Protein AF-X6N1Z3-F1 (afdb_monomer)

Foldseek 3Di:
DDDDPDDPPVQLVQQQAFDDDWFWWKKKFFDPDDDDDDDDDDDDDDDDDDDDDDDPPCCDVVNVVVVVVVVVLVVLLVQQLQLQLLLQQQCLQPVPPHDDVSSVSSNVSSVVCSVVVSVLQVLLVHWCVVVLQQLLQVLLQVVLCVVPVNRDNMHMDMDISRGPPHLLVRLVVCLVVQTAEMEGEGQFQFAACSHLVSSVLVNVLSCLVVVNLNSYAAFYESHRLVQPLLLVLLLQLVLVQLLVVLVVDDQPPDDAAEEEEEAEDAKDFVVRVVLPTCRVVSSVVSVVSSVCLCPDPPHPSHCCVRRPPRRYDYHYDYAHERDGGDGHIDDDHLLVVLLVVLQVCVVPVHQYAYEYGHRSGQADGSCVSPVQVPVSVVSNVVSVRPHYHYRHHSRVPVSVSVSSNVSVSVCVVVLHRYDPCLLDDRNNDDQLSRSADRNHPHCVPVVRPHRPSVSSD

Structure (mmCIF, N/CA/C/O backbone):
data_AF-X6N1Z3-F1
#
_entry.id   AF-X6N1Z3-F1
#
loop_
_atom_site.group_PDB
_atom_site.id
_atom_site.type_symbol
_atom_site.label_atom_id
_atom_site.label_alt_id
_atom_site.label_comp_id
_atom_site.label_asym_id
_atom_site.label_entity_id
_atom_site.label_seq_id
_atom_site.pdbx_PDB_ins_code
_atom_site.Cartn_x
_atom_site.Cartn_y
_atom_site.Cartn_z
_atom_site.occupancy
_atom_site.B_iso_or_equiv
_atom_site.auth_seq_id
_atom_site.auth_comp_id
_atom_site.auth_asym_id
_atom_site.auth_atom_id
_atom_site.pdbx_PDB_model_num
ATOM 1 N N . MET A 1 1 ? -45.620 -1.943 -30.654 1.00 25.83 1 MET A N 1
ATOM 2 C CA . MET A 1 1 ? -44.832 -2.540 -31.762 1.00 25.83 1 MET A CA 1
ATOM 3 C C . MET A 1 1 ? -43.568 -1.704 -31.918 1.00 25.83 1 MET A C 1
ATOM 5 O O . MET A 1 1 ? -43.710 -0.500 -31.965 1.00 25.83 1 MET A O 1
ATOM 9 N N . ASN A 1 2 ? -42.322 -2.167 -31.942 1.00 22.94 2 ASN A N 1
ATOM 10 C CA . ASN A 1 2 ? -41.710 -3.483 -31.828 1.00 22.94 2 ASN A CA 1
ATOM 11 C C . ASN A 1 2 ? -40.262 -3.273 -31.333 1.00 22.94 2 ASN A C 1
ATOM 13 O O . ASN A 1 2 ? -39.532 -2.447 -31.863 1.00 22.94 2 ASN A O 1
ATOM 17 N N . ILE A 1 3 ? -39.897 -4.004 -30.279 1.00 29.16 3 ILE A N 1
ATOM 18 C CA . ILE A 1 3 ? -38.729 -4.894 -30.176 1.00 29.16 3 ILE A CA 1
ATOM 19 C C . ILE A 1 3 ? -37.473 -4.488 -30.977 1.00 29.16 3 ILE A C 1
ATOM 21 O O . ILE A 1 3 ? -37.363 -4.823 -32.146 1.00 29.16 3 ILE A O 1
ATOM 25 N N . GLN A 1 4 ? -36.464 -3.941 -30.286 1.00 26.59 4 GLN A N 1
ATOM 26 C CA . GLN A 1 4 ? -35.036 -4.238 -30.519 1.00 26.59 4 GLN A CA 1
ATOM 27 C C . GLN A 1 4 ? -34.256 -4.157 -29.186 1.00 26.59 4 GLN A C 1
ATOM 29 O O . GLN A 1 4 ? -33.327 -3.380 -28.984 1.00 26.59 4 GLN A O 1
ATOM 34 N N . LYS A 1 5 ? -34.654 -4.995 -28.221 1.00 33.66 5 LYS A N 1
ATOM 35 C CA . LYS A 1 5 ? -33.788 -5.433 -27.116 1.00 33.66 5 LYS A CA 1
ATOM 36 C C . LYS A 1 5 ? -33.157 -6.741 -27.569 1.00 33.66 5 LYS A C 1
ATOM 38 O O . LYS A 1 5 ? -33.903 -7.692 -27.671 1.00 33.66 5 LYS A O 1
ATOM 43 N N . PHE A 1 6 ? -31.857 -6.773 -27.866 1.00 27.11 6 PHE A N 1
ATOM 44 C CA . PHE A 1 6 ? -30.939 -7.930 -27.744 1.00 27.11 6 PHE A CA 1
ATOM 45 C C . PHE A 1 6 ? -29.608 -7.596 -28.451 1.00 27.11 6 PHE A C 1
ATOM 47 O O . PHE A 1 6 ? -29.257 -8.156 -29.477 1.00 27.11 6 PHE A O 1
ATOM 54 N N . GLY A 1 7 ? -28.850 -6.642 -27.898 1.00 24.52 7 GLY A N 1
ATOM 55 C CA . GLY A 1 7 ? -27.488 -6.322 -28.368 1.00 24.52 7 GLY A CA 1
ATOM 56 C C . GLY A 1 7 ? -26.462 -6.094 -27.250 1.00 24.52 7 GLY A C 1
ATOM 57 O O . GLY A 1 7 ? -25.291 -5.844 -27.516 1.00 24.52 7 GLY A O 1
ATOM 58 N N . HIS A 1 8 ? -26.875 -6.166 -25.980 1.00 31.47 8 HIS A N 1
ATOM 59 C CA . HIS A 1 8 ? -26.051 -5.752 -24.833 1.00 31.47 8 HIS A CA 1
ATOM 60 C C . HIS A 1 8 ? -25.353 -6.893 -24.077 1.00 31.47 8 HIS A C 1
ATOM 62 O O . HIS A 1 8 ? -24.566 -6.623 -23.175 1.00 31.47 8 HIS A O 1
ATOM 68 N N . PHE A 1 9 ? -25.568 -8.161 -24.442 1.00 28.27 9 PHE A N 1
ATOM 69 C CA . PHE A 1 9 ? -24.993 -9.287 -23.690 1.00 28.27 9 PHE A CA 1
ATOM 70 C C . PHE A 1 9 ? -23.569 -9.670 -24.130 1.00 28.27 9 PHE A C 1
ATOM 72 O O . PHE A 1 9 ? -22.747 -10.030 -23.287 1.00 28.27 9 PHE A O 1
ATOM 79 N N . ASN A 1 10 ? -23.233 -9.520 -25.417 1.00 26.92 10 ASN A N 1
ATOM 80 C CA . ASN A 1 10 ? -21.899 -9.869 -25.930 1.00 26.92 10 ASN A CA 1
ATOM 81 C C . ASN A 1 10 ? -20.833 -8.832 -25.557 1.00 26.92 10 ASN A C 1
ATOM 83 O O . ASN A 1 10 ? -19.695 -9.201 -25.276 1.00 26.92 10 ASN A O 1
ATOM 87 N N . LYS A 1 11 ? -21.214 -7.556 -25.405 1.00 32.56 11 LYS A N 1
ATOM 88 C CA . LYS A 1 11 ? -20.295 -6.520 -24.916 1.00 32.56 11 LYS A CA 1
ATOM 89 C C . LYS A 1 11 ? -19.894 -6.724 -23.459 1.00 32.56 11 LYS A C 1
ATOM 91 O O . LYS A 1 11 ? -18.797 -6.321 -23.128 1.00 32.56 11 LYS A O 1
ATOM 96 N N . VAL A 1 12 ? -20.683 -7.408 -22.616 1.00 34.88 12 VAL A N 1
ATOM 97 C CA . VAL A 1 12 ? -20.319 -7.700 -21.210 1.00 34.88 12 VAL A CA 1
ATOM 98 C C . VAL A 1 12 ? -19.206 -8.748 -21.080 1.00 34.88 12 VAL A C 1
ATOM 100 O O . VAL A 1 12 ? -18.453 -8.745 -20.104 1.00 34.88 12 VAL A O 1
ATOM 103 N N . GLN A 1 13 ? -19.052 -9.619 -22.080 1.00 30.86 13 GLN A N 1
ATOM 104 C CA . GLN A 1 13 ? -18.118 -10.746 -22.031 1.00 30.86 13 GLN A CA 1
ATOM 105 C C . GLN A 1 13 ? -16.648 -10.325 -22.197 1.00 30.86 13 GLN A C 1
ATOM 107 O O . GLN A 1 13 ? -15.773 -10.922 -21.569 1.00 30.86 13 GLN A O 1
ATOM 112 N N . ASP A 1 14 ? -16.379 -9.244 -22.937 1.00 32.09 14 ASP A N 1
ATOM 113 C CA . ASP A 1 14 ? -15.028 -8.683 -23.088 1.00 32.09 14 ASP A CA 1
ATOM 114 C C . ASP A 1 14 ? -14.601 -7.764 -21.928 1.00 32.09 14 ASP A C 1
ATOM 116 O O . ASP A 1 14 ? -13.406 -7.540 -21.719 1.00 32.09 14 ASP A O 1
ATOM 120 N N . LEU A 1 15 ? -15.544 -7.294 -21.097 1.00 35.66 15 LEU A N 1
ATOM 121 C CA . LEU A 1 15 ? -15.296 -6.307 -20.025 1.00 35.66 15 LEU A CA 1
ATOM 122 C C . LEU A 1 15 ? -14.484 -6.858 -18.848 1.00 35.66 15 LEU A C 1
ATOM 124 O O . LEU A 1 15 ? -14.088 -6.109 -17.953 1.00 35.66 15 LEU A O 1
ATOM 128 N N . LEU A 1 16 ? -14.268 -8.172 -18.802 1.00 38.44 16 LEU A N 1
ATOM 129 C CA . LEU A 1 16 ? -13.940 -8.875 -17.570 1.00 38.44 16 LEU A CA 1
ATOM 130 C C . LEU A 1 16 ? -12.718 -9.792 -17.703 1.00 38.44 16 LEU A C 1
ATOM 132 O O . LEU A 1 16 ? -12.657 -10.841 -17.072 1.00 38.44 16 LEU A O 1
ATOM 136 N N . LYS A 1 17 ? -11.697 -9.391 -18.468 1.00 34.78 17 LYS A N 1
ATOM 137 C CA . LYS A 1 17 ? -10.500 -10.226 -18.691 1.00 34.78 17 LYS A CA 1
ATOM 138 C C . LYS A 1 17 ? -9.352 -10.067 -17.667 1.00 34.78 17 LYS A C 1
ATOM 140 O O . LYS A 1 17 ? -8.491 -10.934 -17.653 1.00 34.78 17 LYS A O 1
ATOM 145 N N . LYS A 1 18 ? -9.339 -9.059 -16.762 1.00 35.12 18 LYS A N 1
ATOM 146 C CA . LYS A 1 18 ? -8.129 -8.744 -15.931 1.00 35.12 18 LYS A CA 1
ATOM 147 C C . LYS A 1 18 ? -8.272 -8.344 -14.424 1.00 35.12 18 LYS A C 1
ATOM 149 O O . LYS A 1 18 ? -7.627 -7.407 -14.015 1.00 35.12 18 LYS A O 1
ATOM 154 N N . ARG A 1 19 ? -9.151 -8.912 -13.586 1.00 45.28 19 ARG A N 1
ATOM 155 C CA . ARG A 1 19 ? -9.340 -8.489 -12.172 1.00 45.28 19 ARG A CA 1
ATOM 156 C C . ARG A 1 19 ? -8.913 -9.604 -11.217 1.00 45.28 19 ARG A C 1
ATOM 158 O O . ARG A 1 19 ? -9.564 -10.649 -11.218 1.00 45.28 19 ARG A O 1
ATOM 165 N N . THR A 1 20 ? -7.928 -9.313 -10.378 1.00 34.94 20 THR A N 1
ATOM 166 C CA . THR A 1 20 ? -7.538 -10.031 -9.154 1.00 34.94 20 THR A CA 1
ATOM 167 C C . THR A 1 20 ? -7.158 -8.976 -8.128 1.00 34.94 20 THR A C 1
ATOM 169 O O . THR A 1 20 ? -6.334 -8.137 -8.449 1.00 34.94 20 THR A O 1
ATOM 172 N N . TRP A 1 21 ? -7.772 -8.973 -6.941 1.00 39.97 21 TRP A N 1
ATOM 173 C CA . TRP A 1 21 ? -7.578 -7.886 -5.972 1.00 39.97 21 TRP A CA 1
ATOM 174 C C . TRP A 1 21 ? -7.554 -8.404 -4.534 1.00 39.97 21 TRP A C 1
ATOM 176 O O . TRP A 1 21 ? -8.592 -8.800 -4.004 1.00 39.97 21 TRP A O 1
ATOM 186 N N . GLY A 1 22 ? -6.384 -8.445 -3.902 1.00 31.34 22 GLY A N 1
ATOM 187 C CA . GLY A 1 22 ? -6.233 -8.864 -2.508 1.00 31.34 22 GLY A CA 1
ATOM 188 C C . GLY A 1 22 ? -5.962 -7.664 -1.618 1.00 31.34 22 GLY A C 1
ATOM 189 O O . GLY A 1 22 ? -4.903 -7.071 -1.737 1.00 31.34 22 GLY A O 1
ATOM 190 N N . TYR A 1 23 ? -6.892 -7.327 -0.725 1.00 40.97 23 TYR A N 1
ATOM 191 C CA . TYR A 1 23 ? -6.816 -6.107 0.075 1.00 40.97 23 TYR A CA 1
ATOM 192 C C . TYR A 1 23 ? -6.710 -6.412 1.593 1.00 40.97 23 TYR A C 1
ATOM 194 O O . TYR A 1 23 ? -7.699 -6.882 2.171 1.00 40.97 23 TYR A O 1
ATOM 202 N N . PRO A 1 24 ? -5.544 -6.199 2.251 1.00 34.81 24 PRO A N 1
ATOM 203 C CA . PRO A 1 24 ? -5.401 -6.228 3.713 1.00 34.81 24 PRO A CA 1
ATOM 204 C C . PRO A 1 24 ? -6.022 -5.010 4.414 1.00 34.81 24 PRO A C 1
ATOM 206 O O . PRO A 1 24 ? -5.949 -3.892 3.913 1.00 34.81 24 PRO A O 1
ATOM 209 N N . CYS A 1 25 ? -6.549 -5.222 5.619 1.00 31.55 25 CYS A N 1
ATOM 210 C CA . CYS A 1 25 ? -6.652 -4.225 6.685 1.00 31.55 25 CYS A CA 1
ATOM 211 C C . CYS A 1 25 ? -6.046 -4.866 7.946 1.00 31.55 25 CYS A C 1
ATOM 213 O O . CYS A 1 25 ? -6.187 -6.075 8.134 1.00 31.55 25 CYS A O 1
ATOM 215 N N . ALA A 1 26 ? -5.354 -4.107 8.793 1.00 32.47 26 ALA A N 1
ATOM 216 C CA . ALA A 1 26 ? -4.870 -4.602 10.081 1.00 32.47 26 ALA A CA 1
ATOM 217 C C . ALA A 1 26 ? -5.593 -3.860 11.210 1.00 32.47 26 ALA A C 1
ATOM 219 O O . ALA A 1 26 ? -5.953 -2.694 11.076 1.00 32.47 26 ALA A O 1
ATOM 220 N N . CYS A 1 27 ? -5.835 -4.535 12.323 1.00 37.34 27 CYS A N 1
ATOM 221 C CA . CYS A 1 27 ? -6.278 -3.917 13.564 1.00 37.34 27 CYS A CA 1
ATOM 222 C C . CYS A 1 27 ? -5.168 -4.100 14.599 1.00 37.34 27 CYS A C 1
ATOM 224 O O . CYS A 1 27 ? -4.624 -5.194 14.743 1.00 37.34 27 CYS A O 1
ATOM 226 N N . VAL A 1 28 ? -4.824 -3.028 15.305 1.00 44.97 28 VAL A N 1
ATOM 227 C CA . VAL A 1 28 ? -3.879 -3.050 16.428 1.00 44.97 28 VAL A CA 1
ATOM 228 C C . VAL A 1 28 ? -4.676 -2.723 17.672 1.00 44.97 28 VAL A C 1
ATOM 230 O O . VAL A 1 28 ? -5.421 -1.754 17.664 1.00 44.97 28 VAL A O 1
ATOM 233 N N . SER A 1 29 ? -4.580 -3.520 18.725 1.00 48.62 29 SER A N 1
ATOM 234 C CA . SER A 1 29 ? -5.323 -3.263 19.960 1.00 48.62 29 SER A CA 1
ATOM 235 C C . SER A 1 29 ? -4.402 -3.079 21.151 1.00 48.62 29 SER A C 1
ATOM 237 O O . SER A 1 29 ? -3.361 -3.736 21.222 1.00 48.62 29 SER A O 1
ATOM 239 N N . THR A 1 30 ? -4.860 -2.285 22.110 1.00 36.97 30 THR A N 1
ATOM 240 C CA . THR A 1 30 ? -4.258 -2.096 23.432 1.00 36.97 30 THR A CA 1
ATOM 241 C C . THR A 1 30 ? -5.235 -2.612 24.497 1.00 36.97 30 THR A C 1
ATOM 243 O O . THR A 1 30 ? -6.459 -2.558 24.326 1.00 36.97 30 THR A O 1
ATOM 246 N N . ARG A 1 31 ? -4.720 -3.163 25.603 1.00 41.44 31 ARG A N 1
ATOM 247 C CA . ARG A 1 31 ? -5.535 -3.483 26.791 1.00 41.44 31 ARG A CA 1
ATOM 248 C C . ARG A 1 31 ? -5.382 -2.351 27.805 1.00 41.44 31 ARG A C 1
ATOM 250 O O . ARG A 1 31 ? -4.261 -2.041 28.185 1.00 41.44 31 ARG A O 1
ATOM 257 N N . THR A 1 32 ? -6.483 -1.767 28.280 1.00 31.55 32 THR A N 1
ATOM 258 C CA . THR A 1 32 ? -6.458 -0.713 29.312 1.00 31.55 32 THR A CA 1
ATOM 259 C C . THR A 1 32 ? -7.237 -1.097 30.568 1.00 31.55 32 THR A C 1
ATOM 261 O O . THR A 1 32 ? -8.175 -0.412 30.943 1.00 31.55 32 THR A O 1
ATOM 264 N N . ALA A 1 33 ? -6.801 -2.133 31.287 1.00 27.48 33 ALA A N 1
ATOM 265 C CA . ALA A 1 33 ? -7.133 -2.275 32.706 1.00 27.48 33 ALA A CA 1
ATOM 266 C C . ALA A 1 33 ? -6.064 -3.097 33.437 1.00 27.48 33 ALA A C 1
ATOM 268 O O . ALA A 1 33 ? -5.575 -4.112 32.937 1.00 27.48 33 ALA A O 1
ATOM 269 N N . ALA A 1 34 ? -5.690 -2.619 34.622 1.00 28.30 34 ALA A N 1
ATOM 270 C CA . ALA A 1 34 ? -4.614 -3.131 35.457 1.00 28.30 34 ALA A CA 1
ATOM 271 C C . ALA A 1 34 ? -4.699 -4.644 35.742 1.00 28.30 34 ALA A C 1
ATOM 273 O O . ALA A 1 34 ? -5.732 -5.166 36.148 1.00 28.30 34 ALA A O 1
ATOM 274 N N . SER A 1 35 ? -3.544 -5.301 35.603 1.00 27.50 35 SER A N 1
ATOM 275 C CA . SER A 1 35 ? -3.136 -6.576 36.208 1.00 27.50 35 SER A CA 1
ATOM 276 C C . SER A 1 35 ? -4.147 -7.737 36.236 1.00 27.50 35 SER A C 1
ATOM 278 O O . SER A 1 35 ? -5.054 -7.786 37.063 1.00 27.50 35 SER A O 1
ATOM 280 N N . LYS A 1 36 ? -3.824 -8.805 35.499 1.00 25.97 36 LYS A N 1
ATOM 281 C CA . LYS A 1 36 ? -3.677 -10.153 36.080 1.00 25.97 36 LYS A CA 1
ATOM 282 C C . LYS A 1 36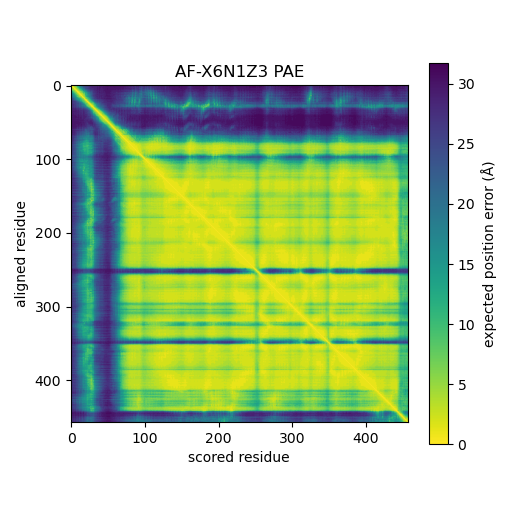 ? -2.858 -11.026 35.134 1.00 25.97 36 LYS A C 1
ATOM 284 O O . LYS A 1 36 ? -3.268 -11.326 34.017 1.00 25.97 36 LYS A O 1
ATOM 289 N N . ALA A 1 37 ? -1.671 -11.398 35.604 1.00 25.86 37 ALA A N 1
ATOM 290 C CA . ALA A 1 37 ? -0.768 -12.327 34.947 1.00 25.86 37 ALA A CA 1
ATOM 291 C C . ALA A 1 37 ? -1.479 -13.663 34.688 1.00 25.86 37 ALA A C 1
ATOM 293 O O . ALA A 1 37 ? -1.924 -14.321 35.631 1.00 25.86 37 ALA A O 1
ATOM 294 N N . PHE A 1 38 ? -1.564 -14.081 33.425 1.00 25.75 38 PHE A N 1
ATOM 295 C CA . PHE A 1 38 ? -2.007 -15.429 33.090 1.00 25.75 38 PHE A CA 1
ATOM 296 C C . PHE A 1 38 ? -0.789 -16.352 33.060 1.00 25.75 38 PHE A C 1
ATOM 298 O O . PHE A 1 38 ? 0.050 -16.286 32.163 1.00 25.75 38 PHE A O 1
ATOM 305 N N . LYS A 1 39 ? -0.681 -17.203 34.085 1.00 24.33 39 LYS A N 1
ATOM 306 C CA . LYS A 1 39 ? 0.246 -18.334 34.112 1.00 24.33 39 LYS A CA 1
ATOM 307 C C . LYS A 1 39 ? -0.227 -19.365 33.085 1.00 24.33 39 LYS A C 1
ATOM 309 O O . LYS A 1 39 ? -1.320 -19.904 33.216 1.00 24.33 39 LYS A O 1
ATOM 314 N N . SER A 1 40 ? 0.606 -19.644 32.089 1.00 23.05 40 SER A N 1
ATOM 315 C CA . SER A 1 40 ? 0.496 -20.831 31.238 1.00 23.05 40 SER A CA 1
ATOM 316 C C . SER A 1 40 ? 0.951 -22.065 32.026 1.00 23.05 40 SER A C 1
ATOM 318 O O . SER A 1 40 ? 2.068 -22.046 32.550 1.00 23.05 40 SER A O 1
ATOM 320 N N . PRO A 1 41 ? 0.163 -23.152 32.103 1.00 27.52 41 PRO A N 1
ATOM 321 C CA . PRO A 1 41 ? 0.697 -24.465 32.399 1.00 27.52 41 PRO A CA 1
ATOM 322 C C . PRO A 1 41 ? 0.836 -25.277 31.105 1.00 27.52 41 PRO A C 1
ATOM 324 O O . PRO A 1 41 ? -0.139 -25.619 30.436 1.00 27.52 41 PRO A O 1
ATOM 327 N N . PHE A 1 42 ? 2.083 -25.629 30.797 1.00 23.91 42 PHE A N 1
ATOM 328 C CA . PHE A 1 42 ? 2.445 -26.818 30.027 1.00 23.91 42 PHE A CA 1
ATOM 329 C C . PHE A 1 42 ? 1.680 -28.057 30.534 1.00 23.91 42 PHE A C 1
ATOM 331 O O . PHE A 1 42 ? 1.508 -28.201 31.739 1.00 23.91 42 PHE A O 1
ATOM 338 N N . PHE A 1 43 ? 1.287 -28.975 29.641 1.00 23.95 43 PHE A N 1
ATOM 339 C CA . PHE A 1 43 ? 1.761 -30.375 29.612 1.00 23.95 43 PHE A CA 1
ATOM 340 C C . PHE A 1 43 ? 1.004 -31.199 28.551 1.00 23.95 43 PHE A C 1
ATOM 342 O O . PHE A 1 43 ? -0.191 -31.466 28.658 1.00 23.95 43 PHE A O 1
ATOM 349 N N . LEU A 1 44 ? 1.743 -31.664 27.540 1.00 22.95 44 LEU A N 1
ATOM 350 C CA . LEU A 1 44 ? 1.343 -32.742 26.635 1.00 22.95 44 LEU A CA 1
ATOM 351 C C . LEU A 1 44 ? 1.438 -34.078 27.383 1.00 22.95 44 LEU A C 1
ATOM 353 O O . LEU A 1 44 ? 2.519 -34.452 27.839 1.00 22.95 44 LEU A O 1
ATOM 357 N N . LYS A 1 45 ? 0.328 -34.819 27.481 1.00 22.67 45 LYS A N 1
ATOM 358 C CA . LYS A 1 45 ? 0.317 -36.195 27.999 1.00 22.67 45 LYS A CA 1
ATOM 359 C C . LYS A 1 45 ? 0.208 -37.194 26.843 1.00 22.67 45 LYS A C 1
ATOM 361 O O . LYS A 1 45 ? -0.754 -37.194 26.081 1.00 22.67 45 LYS A O 1
ATOM 366 N N . LYS A 1 46 ? 1.237 -38.034 26.739 1.00 25.27 46 LYS A N 1
ATOM 367 C CA . LYS A 1 46 ? 1.380 -39.215 25.875 1.00 25.27 46 LYS A CA 1
ATOM 368 C C . LYS A 1 46 ? 0.322 -40.260 26.270 1.00 25.27 46 LYS A C 1
ATOM 370 O O . LYS A 1 46 ? 0.136 -40.486 27.464 1.00 25.27 46 LYS A O 1
ATOM 375 N N . LYS A 1 47 ? -0.342 -40.916 25.309 1.00 26.25 47 LYS A N 1
ATOM 376 C CA . LYS A 1 47 ? -1.162 -42.111 25.578 1.00 26.25 47 LYS A CA 1
ATOM 377 C C . LYS A 1 47 ? -0.753 -43.249 24.645 1.00 26.25 47 LYS A C 1
ATOM 379 O O . LYS A 1 47 ? -0.629 -43.062 23.437 1.00 26.25 47 LYS A O 1
ATOM 384 N N . GLU A 1 48 ? -0.454 -44.380 25.270 1.00 25.59 48 GLU A N 1
ATOM 385 C CA . GLU A 1 48 ? 0.028 -45.623 24.680 1.00 25.59 48 GLU A CA 1
ATOM 386 C C . GLU A 1 48 ? -1.069 -46.406 23.950 1.00 25.59 48 GLU A C 1
ATOM 388 O O . GLU A 1 48 ? -2.264 -46.144 24.085 1.00 25.59 48 GLU A O 1
ATOM 393 N N . ARG A 1 49 ? -0.588 -47.360 23.148 1.00 29.45 49 ARG A N 1
ATOM 394 C CA . ARG A 1 49 ? -1.306 -48.251 22.236 1.00 29.45 49 ARG A CA 1
ATOM 395 C C . ARG A 1 49 ? -2.179 -49.268 22.982 1.00 29.45 49 ARG A C 1
ATOM 397 O O . ARG A 1 49 ? -1.740 -49.853 23.963 1.00 29.45 49 ARG A O 1
ATOM 404 N N . GLY A 1 50 ? -3.339 -49.568 22.406 1.00 24.50 50 GLY A N 1
ATOM 405 C CA . GLY A 1 50 ? -4.108 -50.793 22.631 1.00 24.50 50 GLY A CA 1
ATOM 406 C C . GLY A 1 50 ? -4.627 -51.279 21.279 1.00 24.50 50 GLY A C 1
ATOM 407 O O . GLY A 1 50 ? -5.129 -50.470 20.502 1.00 24.50 50 GLY A O 1
ATOM 408 N N . GLY A 1 51 ? -4.389 -52.553 20.963 1.00 23.34 51 GLY A N 1
ATOM 409 C CA . GLY A 1 51 ? -4.666 -53.157 19.661 1.00 23.34 51 GLY A CA 1
ATOM 410 C C . GLY A 1 51 ? -6.124 -53.569 19.444 1.00 23.34 51 GLY A C 1
ATOM 411 O O . GLY A 1 51 ? -6.897 -53.718 20.384 1.00 23.34 51 GLY A O 1
ATOM 412 N N . GLY A 1 52 ? -6.447 -53.789 18.174 1.00 22.06 52 GLY A N 1
ATOM 413 C CA . GLY A 1 52 ? -7.694 -54.354 17.661 1.00 22.06 52 GLY A CA 1
ATOM 414 C C . GLY A 1 52 ? -7.656 -54.210 16.143 1.00 22.06 52 GLY A C 1
ATOM 415 O O . GLY A 1 52 ? -7.421 -53.107 15.663 1.00 22.06 52 GLY A O 1
ATOM 416 N N . GLY A 1 53 ? -7.701 -55.327 15.418 1.00 26.91 53 GLY A N 1
ATOM 417 C CA . GLY A 1 53 ? -7.381 -55.396 13.992 1.00 26.91 53 GLY A CA 1
ATOM 418 C C . GLY A 1 53 ? -8.318 -54.587 13.104 1.00 26.91 53 GLY A C 1
ATOM 419 O O . GLY A 1 53 ? -9.516 -54.576 13.338 1.00 26.91 53 GLY A O 1
ATOM 420 N N . ASP A 1 54 ? -7.744 -53.989 12.062 1.00 23.47 54 ASP A N 1
ATOM 421 C CA . ASP A 1 54 ? -8.467 -53.452 10.916 1.00 23.47 54 ASP A CA 1
ATOM 422 C C . ASP A 1 54 ? -7.666 -53.771 9.651 1.00 23.47 54 ASP A C 1
ATOM 424 O O . ASP A 1 54 ? -6.438 -53.632 9.612 1.00 23.47 54 ASP A O 1
ATOM 428 N N . ASP A 1 55 ? -8.384 -54.228 8.631 1.00 22.45 55 ASP A N 1
ATOM 429 C CA . ASP A 1 55 ? -7.899 -54.553 7.298 1.00 22.45 55 ASP A CA 1
ATOM 430 C C . ASP A 1 55 ? -6.925 -53.492 6.766 1.00 22.45 55 ASP A C 1
ATOM 432 O O . ASP A 1 55 ? -7.270 -52.323 6.561 1.00 22.45 55 ASP A O 1
ATOM 436 N N . TYR A 1 56 ? -5.685 -53.900 6.487 1.00 21.69 56 TYR A N 1
ATOM 437 C CA . TYR A 1 56 ? -4.726 -53.041 5.804 1.00 21.69 56 TYR A CA 1
ATOM 438 C C . TYR A 1 56 ? -5.124 -52.907 4.333 1.00 21.69 56 TYR A C 1
ATOM 440 O O . TYR A 1 56 ? -4.587 -53.574 3.450 1.00 21.69 56 TYR A O 1
ATOM 448 N N . VAL A 1 57 ? -6.025 -51.969 4.043 1.00 25.23 57 VAL A N 1
ATOM 449 C CA . VAL A 1 57 ? -6.083 -51.360 2.717 1.00 25.23 57 VAL A CA 1
ATOM 450 C C . VAL A 1 57 ? -4.749 -50.642 2.528 1.00 25.23 57 VAL A C 1
ATOM 452 O O . VAL A 1 57 ? -4.515 -49.565 3.085 1.00 25.23 57 VAL A O 1
ATOM 455 N N . ILE A 1 58 ? -3.844 -51.244 1.750 1.00 26.03 58 ILE A N 1
ATOM 456 C CA . ILE A 1 58 ? -2.649 -50.572 1.234 1.00 26.03 58 ILE A CA 1
ATOM 457 C C . ILE A 1 58 ? -3.141 -49.510 0.243 1.00 26.03 58 ILE A C 1
ATOM 459 O O . ILE A 1 58 ? -3.089 -49.665 -0.975 1.00 26.03 58 ILE A O 1
ATOM 463 N N . GLU A 1 59 ? -3.665 -48.403 0.766 1.00 31.05 59 GLU A N 1
ATOM 464 C CA . GLU A 1 59 ? -3.913 -47.197 -0.006 1.00 31.05 59 GLU A CA 1
ATOM 465 C C . GLU A 1 59 ? -2.515 -46.676 -0.360 1.00 31.05 59 GLU A C 1
ATOM 467 O O . GLU A 1 59 ? -1.850 -46.022 0.449 1.00 31.05 59 GLU A O 1
ATOM 472 N N . THR A 1 60 ? -2.018 -47.083 -1.536 1.00 28.97 60 THR A N 1
ATOM 473 C CA . THR A 1 60 ? -0.653 -46.804 -2.001 1.00 28.97 60 THR A CA 1
ATOM 474 C C . THR A 1 60 ? -0.295 -45.342 -1.720 1.00 28.97 60 THR A C 1
ATOM 476 O O . THR A 1 60 ? -1.130 -44.445 -1.890 1.00 28.97 60 THR A O 1
ATOM 479 N N . GLN A 1 61 ? 0.935 -45.056 -1.277 1.00 33.31 61 GLN A N 1
ATOM 480 C CA . GLN A 1 61 ? 1.362 -43.673 -1.003 1.00 33.31 61 GLN A CA 1
ATOM 481 C C . GLN A 1 61 ? 1.107 -42.744 -2.203 1.00 33.31 61 GLN A C 1
ATOM 483 O O . GLN A 1 61 ? 0.899 -41.547 -2.029 1.00 33.31 61 GLN A O 1
ATOM 488 N N . THR A 1 62 ? 1.052 -43.300 -3.414 1.00 35.31 62 THR A N 1
ATOM 489 C CA . THR A 1 62 ? 0.660 -42.636 -4.657 1.00 35.31 62 THR A CA 1
ATOM 490 C C . THR A 1 62 ? -0.816 -42.221 -4.671 1.00 35.31 62 THR A C 1
ATOM 492 O O . THR A 1 62 ? -1.108 -41.081 -5.026 1.00 35.31 62 THR A O 1
ATOM 495 N N . THR A 1 63 ? -1.754 -43.079 -4.250 1.00 33.72 63 THR A N 1
ATOM 496 C CA . THR A 1 63 ? -3.176 -42.724 -4.068 1.00 33.72 63 THR A CA 1
ATOM 497 C C . THR A 1 63 ? -3.388 -41.744 -2.919 1.00 33.72 63 THR A C 1
ATOM 499 O O . THR A 1 63 ? -4.084 -40.759 -3.134 1.00 33.72 63 THR A O 1
ATOM 502 N N . LYS A 1 64 ? -2.720 -41.898 -1.763 1.00 37.09 64 LYS A N 1
ATOM 503 C CA . LYS A 1 64 ? -2.783 -40.908 -0.663 1.00 37.09 64 LYS A CA 1
ATOM 504 C C . LYS A 1 64 ? -2.199 -39.549 -1.062 1.00 37.09 64 LYS A C 1
ATOM 506 O O . LYS A 1 64 ? -2.816 -38.521 -0.810 1.00 37.09 64 LYS A O 1
ATOM 511 N N . LYS A 1 65 ? -1.060 -39.514 -1.768 1.00 42.66 65 LYS A N 1
ATOM 512 C CA . LYS A 1 65 ? -0.492 -38.271 -2.328 1.00 42.66 65 LYS A CA 1
ATOM 513 C C . LYS A 1 65 ? -1.405 -37.651 -3.389 1.00 42.66 65 LYS A C 1
ATOM 515 O O . LYS A 1 65 ? -1.552 -36.433 -3.401 1.00 42.66 65 LYS A O 1
ATOM 520 N N . LYS A 1 66 ? -2.042 -38.449 -4.257 1.00 44.56 66 LYS A N 1
ATOM 521 C CA . LYS A 1 66 ? -3.014 -37.960 -5.256 1.00 44.56 66 LYS A CA 1
ATOM 522 C C . LYS A 1 66 ? -4.301 -37.440 -4.606 1.00 44.56 66 LYS A C 1
ATOM 524 O O . LYS A 1 66 ? -4.790 -36.401 -5.035 1.00 44.56 66 LYS A O 1
ATOM 529 N N . LYS A 1 67 ? -4.805 -38.106 -3.563 1.00 44.34 67 LYS A N 1
ATOM 530 C CA . LYS A 1 67 ? -5.982 -37.706 -2.776 1.00 44.34 67 LYS A CA 1
ATOM 531 C C . LYS A 1 67 ? -5.703 -36.413 -2.004 1.00 44.34 67 LYS A C 1
ATOM 533 O O . LYS A 1 67 ? -6.393 -35.433 -2.244 1.00 44.34 67 LYS A O 1
ATOM 538 N N . ASN A 1 68 ? -4.574 -36.332 -1.292 1.00 57.72 68 ASN A N 1
ATOM 539 C CA . ASN A 1 68 ? -4.098 -35.099 -0.649 1.00 57.72 68 ASN A CA 1
ATOM 540 C C . ASN A 1 68 ? -3.869 -33.957 -1.651 1.00 57.72 68 ASN A C 1
ATOM 542 O O . ASN A 1 68 ? -4.153 -32.801 -1.351 1.00 57.72 68 ASN A O 1
ATOM 546 N N . LYS A 1 69 ? -3.352 -34.248 -2.854 1.00 59.25 69 LYS A N 1
ATOM 547 C CA . LYS A 1 69 ? -3.160 -33.236 -3.905 1.00 59.25 69 LYS A CA 1
ATOM 548 C C . LYS A 1 69 ? -4.500 -32.740 -4.452 1.00 59.25 69 LYS A C 1
ATOM 550 O O . LYS A 1 69 ? -4.658 -31.535 -4.611 1.00 59.25 69 LYS A O 1
ATOM 555 N N . LYS A 1 70 ? -5.457 -33.641 -4.695 1.00 57.50 70 LYS A N 1
ATOM 556 C CA . LYS A 1 70 ? -6.805 -33.310 -5.177 1.00 57.50 70 LYS A CA 1
ATOM 557 C C . LYS A 1 70 ? -7.597 -32.525 -4.130 1.00 57.50 70 LYS A C 1
ATOM 559 O O . LYS A 1 70 ? -8.164 -31.497 -4.469 1.00 57.50 70 LYS A O 1
ATOM 564 N N . GLU A 1 71 ? -7.545 -32.927 -2.864 1.00 58.91 71 GLU A N 1
ATOM 565 C CA . GLU A 1 71 ? -8.177 -32.222 -1.739 1.00 58.91 71 GLU A CA 1
ATOM 566 C C . GLU A 1 71 ? -7.557 -30.836 -1.510 1.00 58.91 71 GLU A C 1
ATOM 568 O O . GLU A 1 71 ? -8.271 -29.844 -1.364 1.00 58.91 71 GLU A O 1
ATOM 573 N N . LYS A 1 72 ? -6.222 -30.724 -1.556 1.00 63.16 72 LYS A N 1
ATOM 574 C CA . LYS A 1 72 ? -5.522 -29.433 -1.457 1.00 63.16 72 LYS A CA 1
ATOM 575 C C . LYS A 1 72 ? -5.856 -28.513 -2.634 1.00 63.16 72 LYS A C 1
ATOM 577 O O . LYS A 1 72 ? -6.014 -27.304 -2.445 1.00 63.16 72 LYS A O 1
ATOM 582 N N . GLN A 1 73 ? -5.980 -29.070 -3.837 1.00 63.41 73 GLN A N 1
ATOM 583 C CA . GLN A 1 73 ? -6.385 -28.334 -5.032 1.00 63.41 73 GLN A CA 1
ATOM 584 C C . GLN A 1 73 ? -7.843 -27.868 -4.924 1.00 63.41 73 GLN A C 1
ATOM 586 O O . GLN A 1 73 ? -8.118 -26.689 -5.121 1.00 63.41 73 GLN A O 1
ATOM 591 N N . GLU A 1 74 ? -8.761 -28.734 -4.504 1.00 62.91 74 GLU A N 1
ATOM 592 C CA . GLU A 1 74 ? -10.174 -28.404 -4.292 1.00 62.91 74 GLU A CA 1
ATOM 593 C C . GLU A 1 74 ? -10.368 -27.333 -3.204 1.00 62.91 74 GLU A C 1
ATOM 595 O O . GLU A 1 74 ? -11.128 -26.377 -3.386 1.00 62.91 74 GLU A O 1
ATOM 600 N N . TYR A 1 75 ? -9.609 -27.415 -2.108 1.00 65.50 75 TYR A N 1
ATOM 601 C CA . TYR A 1 75 ? -9.570 -26.384 -1.069 1.00 65.50 75 TYR A CA 1
ATOM 602 C C . TYR A 1 75 ? -9.086 -25.029 -1.610 1.00 65.50 75 TYR A C 1
ATOM 604 O O . TYR A 1 75 ? -9.671 -23.982 -1.315 1.00 65.50 75 TYR A O 1
ATOM 612 N N . THR A 1 76 ? -8.045 -25.046 -2.445 1.00 71.75 76 THR A N 1
ATOM 613 C CA . THR A 1 76 ? -7.479 -23.842 -3.072 1.00 71.75 76 THR A CA 1
ATOM 614 C C . THR A 1 76 ? -8.478 -23.202 -4.041 1.00 71.75 76 THR A C 1
ATOM 616 O O . THR A 1 76 ? -8.721 -21.995 -3.960 1.00 71.75 76 THR A O 1
ATOM 619 N N . ILE A 1 77 ? -9.153 -24.013 -4.864 1.00 74.12 77 ILE A N 1
ATOM 620 C CA . ILE A 1 77 ? -10.219 -23.575 -5.777 1.00 74.12 77 ILE A CA 1
ATOM 621 C C . ILE A 1 77 ? -11.367 -22.926 -4.999 1.00 74.12 77 ILE A C 1
ATOM 623 O O . ILE A 1 77 ? -11.820 -21.817 -5.305 1.00 74.12 77 ILE A O 1
ATOM 627 N N . LYS A 1 78 ? -11.821 -23.579 -3.922 1.00 81.25 78 LYS A N 1
ATOM 628 C CA . LYS A 1 78 ? -12.882 -23.057 -3.050 1.00 81.25 78 LYS A CA 1
ATOM 629 C C . LYS A 1 78 ? -12.491 -21.714 -2.429 1.00 81.25 78 LYS A C 1
ATOM 631 O O . LYS A 1 78 ? -13.332 -20.814 -2.350 1.00 81.25 78 LYS A O 1
ATOM 636 N N . ARG A 1 79 ? -11.225 -21.548 -2.028 1.00 80.94 79 ARG A N 1
ATOM 637 C CA . ARG A 1 79 ? -10.696 -20.299 -1.460 1.00 80.94 79 ARG A CA 1
ATOM 638 C C . ARG A 1 79 ? -10.686 -19.165 -2.485 1.00 80.94 79 ARG A C 1
ATOM 640 O O . ARG A 1 79 ? -11.227 -18.101 -2.184 1.00 80.94 79 ARG A O 1
ATOM 647 N N . HIS A 1 80 ? -10.140 -19.383 -3.683 1.00 83.75 80 HIS A N 1
ATOM 648 C CA . HIS A 1 80 ? -10.116 -18.364 -4.739 1.00 83.75 80 HIS A CA 1
ATOM 649 C C . HIS A 1 80 ? -11.523 -17.998 -5.211 1.00 83.75 80 HIS A C 1
ATOM 651 O O . HIS A 1 80 ? -11.836 -16.817 -5.354 1.00 83.75 80 HIS A O 1
ATOM 657 N N . LYS A 1 81 ? -12.417 -18.982 -5.354 1.00 86.19 81 LYS A N 1
ATOM 658 C CA . LYS A 1 81 ? -13.826 -18.730 -5.672 1.00 86.19 81 LYS A CA 1
ATOM 659 C C . LYS A 1 81 ? -14.491 -17.855 -4.612 1.00 86.19 81 LYS A C 1
ATOM 661 O O . LYS A 1 81 ? -15.105 -16.852 -4.959 1.00 86.19 81 LYS A O 1
ATOM 666 N N . ARG A 1 82 ? -14.335 -18.192 -3.325 1.00 87.12 82 ARG A N 1
ATOM 667 C CA . ARG A 1 82 ? -14.911 -17.425 -2.205 1.00 87.12 82 ARG A CA 1
ATOM 668 C C . ARG A 1 82 ? -14.379 -15.990 -2.172 1.00 87.12 82 ARG A C 1
ATOM 670 O O . ARG A 1 82 ? -15.155 -15.059 -1.966 1.00 87.12 82 ARG A O 1
ATOM 677 N N . PHE A 1 83 ? -13.083 -15.826 -2.407 1.00 86.88 83 PHE A N 1
ATOM 678 C CA . PHE A 1 83 ? -12.427 -14.529 -2.517 1.00 86.88 83 PHE A CA 1
ATOM 679 C C . PHE A 1 83 ? -13.002 -13.680 -3.659 1.00 86.88 83 PHE A C 1
ATOM 681 O O . PHE A 1 83 ? -13.488 -12.577 -3.413 1.00 86.88 83 PHE A O 1
ATOM 688 N N . LEU A 1 84 ? -13.041 -14.216 -4.885 1.00 86.62 84 LEU A N 1
ATOM 689 C CA . LEU A 1 84 ? -13.581 -13.500 -6.042 1.00 86.62 84 LEU A CA 1
ATOM 690 C C . LEU A 1 84 ? -15.066 -13.177 -5.849 1.00 86.62 84 LEU A C 1
ATOM 692 O O . LEU A 1 84 ? -15.486 -12.060 -6.130 1.00 86.62 84 LEU A O 1
ATOM 696 N N . THR A 1 85 ? -15.867 -14.109 -5.329 1.00 88.50 85 THR A N 1
ATOM 697 C CA . THR A 1 85 ? -17.286 -13.853 -5.058 1.00 88.50 85 THR A CA 1
ATOM 698 C C . THR A 1 85 ? -17.472 -12.684 -4.095 1.00 88.50 85 THR A C 1
ATOM 700 O O . THR A 1 85 ? -18.286 -11.814 -4.389 1.00 88.50 85 THR A O 1
ATOM 703 N N . ARG A 1 86 ? -16.731 -12.607 -2.981 1.00 89.12 86 ARG A N 1
ATOM 704 C CA . ARG A 1 86 ? -16.841 -11.457 -2.065 1.00 89.12 86 ARG A CA 1
ATOM 705 C C . ARG A 1 86 ? -16.412 -10.152 -2.727 1.00 89.12 86 ARG A C 1
ATOM 707 O O . ARG A 1 86 ? -17.119 -9.160 -2.620 1.00 89.12 86 ARG A O 1
ATOM 714 N N . LEU A 1 87 ? -15.296 -10.188 -3.444 1.00 86.62 87 LEU A N 1
ATOM 715 C CA . LEU A 1 87 ? -14.727 -9.038 -4.131 1.00 86.62 87 LEU A CA 1
ATOM 716 C C . LEU A 1 87 ? -15.671 -8.446 -5.184 1.00 86.62 87 LEU A C 1
ATOM 718 O O . LEU A 1 87 ? -15.907 -7.244 -5.221 1.00 86.62 87 LEU A O 1
ATOM 722 N N . PHE A 1 88 ? -16.244 -9.293 -6.039 1.00 85.00 88 PHE A N 1
ATOM 723 C CA . PHE A 1 88 ? -17.131 -8.845 -7.111 1.00 85.00 88 PHE A CA 1
ATOM 724 C C . PHE A 1 88 ? -18.512 -8.398 -6.617 1.00 85.00 88 PHE A C 1
ATOM 726 O O . PHE A 1 88 ? -19.197 -7.638 -7.302 1.00 85.00 88 PHE A O 1
ATOM 733 N N . ASN A 1 89 ? -18.922 -8.861 -5.437 1.00 85.25 89 ASN A N 1
ATOM 734 C CA . ASN A 1 89 ? -20.173 -8.455 -4.806 1.00 85.25 89 ASN A CA 1
ATOM 735 C C . ASN A 1 89 ? -20.019 -7.239 -3.880 1.00 85.25 89 ASN A C 1
ATOM 737 O O . ASN A 1 89 ? -21.009 -6.851 -3.268 1.00 85.25 89 ASN A O 1
ATOM 741 N N . ASP A 1 90 ? -18.832 -6.633 -3.774 1.00 86.00 90 ASP A N 1
ATOM 742 C CA . ASP A 1 90 ? -18.666 -5.404 -3.001 1.00 86.00 90 ASP A CA 1
ATOM 743 C C . ASP A 1 90 ? -19.207 -4.186 -3.776 1.00 86.00 90 ASP A C 1
ATOM 745 O O . ASP A 1 90 ? -18.634 -3.826 -4.812 1.00 86.00 90 ASP A O 1
ATOM 749 N N . PRO A 1 91 ? -20.282 -3.525 -3.298 1.00 81.81 91 PRO A N 1
ATOM 750 C CA . PRO A 1 91 ? -20.823 -2.329 -3.940 1.00 81.81 91 PRO A CA 1
ATOM 751 C C . PRO A 1 91 ? -19.877 -1.116 -3.883 1.00 81.81 91 PRO A C 1
ATOM 753 O O . PRO A 1 91 ? -20.015 -0.208 -4.701 1.00 81.81 91 PRO A O 1
ATOM 756 N N . GLU A 1 92 ? -18.917 -1.089 -2.955 1.00 83.75 92 GLU A N 1
ATOM 757 C CA . GLU A 1 92 ? -17.945 0.003 -2.788 1.00 83.75 92 GLU A CA 1
ATOM 758 C C . GLU A 1 92 ? -16.780 -0.109 -3.776 1.00 83.75 92 GLU A C 1
ATOM 760 O O . GLU A 1 92 ? -16.176 0.899 -4.143 1.00 83.75 92 GLU A O 1
ATOM 765 N N . LEU A 1 93 ? -16.516 -1.322 -4.269 1.00 79.44 93 LEU A N 1
ATOM 766 C CA . LEU A 1 93 ? -15.558 -1.580 -5.343 1.00 79.44 93 LEU A CA 1
ATOM 767 C C . LEU A 1 93 ? -16.236 -1.596 -6.722 1.00 79.44 93 LEU A C 1
ATOM 769 O O . LEU A 1 93 ? -15.695 -1.092 -7.709 1.00 79.44 93 LEU A O 1
ATOM 773 N N . ILE A 1 94 ? -17.422 -2.201 -6.811 1.00 77.19 94 ILE A N 1
ATOM 774 C CA . ILE A 1 94 ? -18.187 -2.375 -8.048 1.00 77.19 94 ILE A CA 1
ATOM 775 C C . ILE A 1 94 ? -19.617 -1.857 -7.824 1.00 77.19 94 ILE A C 1
ATOM 777 O O . ILE A 1 94 ? -20.508 -2.628 -7.452 1.00 77.19 94 ILE A O 1
ATOM 781 N N . PRO A 1 95 ? -19.870 -0.560 -8.091 1.00 70.81 95 PRO A N 1
ATOM 782 C CA . PRO A 1 95 ? -21.157 0.075 -7.822 1.00 70.81 95 PRO A CA 1
ATOM 783 C C . PRO A 1 95 ? -22.173 -0.248 -8.929 1.00 70.81 95 PRO A C 1
ATOM 785 O O . PRO A 1 95 ? -22.529 0.609 -9.735 1.00 70.81 95 PRO A O 1
ATOM 788 N N . LEU A 1 96 ? -22.625 -1.503 -8.997 1.00 70.12 96 LEU A N 1
ATOM 789 C CA . LEU A 1 96 ? -23.666 -1.968 -9.929 1.00 70.12 96 LEU A CA 1
ATOM 790 C C . LEU A 1 96 ? -25.079 -1.947 -9.316 1.00 70.12 96 LEU A C 1
ATOM 792 O O . LEU A 1 96 ? -25.991 -2.557 -9.866 1.00 70.12 96 LEU A O 1
ATOM 796 N N . GLY A 1 97 ? -25.267 -1.229 -8.205 1.00 62.78 97 GLY A N 1
ATOM 797 C CA . GLY A 1 97 ? -26.578 -1.023 -7.579 1.00 62.78 97 GLY A CA 1
ATOM 798 C C . GLY A 1 97 ? -27.019 -2.111 -6.593 1.00 62.78 97 GLY A C 1
ATOM 799 O O . GLY A 1 97 ? -28.109 -2.009 -6.043 1.00 62.78 97 GLY A O 1
ATOM 800 N N . GLY A 1 98 ? -26.186 -3.119 -6.321 1.00 64.69 98 GLY A N 1
ATOM 801 C CA . GLY A 1 98 ? -26.474 -4.179 -5.354 1.00 64.69 98 GLY A CA 1
ATOM 802 C C . GLY A 1 98 ? -27.538 -5.184 -5.819 1.00 64.69 98 GLY A C 1
ATOM 803 O O . GLY A 1 98 ? -28.028 -5.163 -6.948 1.00 64.69 98 GLY A O 1
ATOM 804 N N . GLY A 1 99 ? -27.892 -6.114 -4.929 1.00 71.94 99 GLY A N 1
ATOM 805 C CA . GLY A 1 99 ? -29.046 -7.004 -5.100 1.00 71.94 99 GLY A CA 1
ATOM 806 C C . GLY A 1 99 ? -28.825 -8.282 -5.924 1.00 71.94 99 GLY A C 1
ATOM 807 O O . GLY A 1 99 ? -27.716 -8.648 -6.326 1.00 71.94 99 GLY A O 1
ATOM 808 N N . GLY A 1 100 ? -29.924 -9.012 -6.150 1.00 73.50 100 GLY A N 1
ATOM 809 C CA . GLY A 1 100 ? -29.902 -10.355 -6.744 1.00 73.50 100 GLY A CA 1
ATOM 810 C C . GLY A 1 100 ? -29.400 -10.400 -8.192 1.00 73.50 100 GLY A C 1
ATOM 811 O O . GLY A 1 100 ? -28.741 -11.366 -8.581 1.00 73.50 100 GLY A O 1
ATOM 812 N N . LEU A 1 101 ? -29.656 -9.349 -8.981 1.00 74.69 101 LEU A N 1
ATOM 813 C CA . LEU A 1 101 ? -29.174 -9.258 -10.361 1.00 74.69 101 LEU A CA 1
ATOM 814 C C . LEU A 1 101 ? -27.651 -9.077 -10.414 1.00 74.69 101 LEU A C 1
ATOM 816 O O . LEU A 1 101 ? -26.992 -9.807 -11.155 1.00 74.69 101 LEU A O 1
ATOM 820 N N . GLN A 1 102 ? -27.081 -8.187 -9.588 1.00 75.75 102 GLN A N 1
ATOM 821 C CA . GLN A 1 102 ? -25.627 -8.050 -9.463 1.00 75.75 102 GLN A CA 1
ATOM 822 C C . GLN A 1 102 ? -24.999 -9.390 -9.071 1.00 75.75 102 GLN A C 1
ATOM 824 O O . GLN A 1 102 ? -24.062 -9.827 -9.736 1.00 75.75 102 GLN A O 1
ATOM 829 N N . ARG A 1 103 ? -25.562 -10.093 -8.079 1.00 80.12 103 ARG A N 1
ATOM 830 C CA . ARG A 1 103 ? -25.042 -11.397 -7.638 1.00 80.12 103 ARG A CA 1
ATOM 831 C C . ARG A 1 103 ? -24.992 -12.422 -8.775 1.00 80.12 103 ARG A C 1
ATOM 833 O O . ARG A 1 103 ? -23.941 -13.012 -9.009 1.00 80.12 103 ARG A O 1
ATOM 840 N N . ARG A 1 104 ? -26.075 -12.567 -9.549 1.00 81.94 104 ARG A N 1
ATOM 841 C CA . ARG A 1 104 ? -26.123 -13.497 -10.695 1.00 81.94 104 ARG A CA 1
ATOM 842 C C . ARG A 1 104 ? -25.107 -13.148 -11.782 1.00 81.94 104 ARG A C 1
ATOM 844 O O . ARG A 1 104 ? -24.429 -14.038 -12.293 1.00 81.94 104 ARG A O 1
ATOM 851 N N . VAL A 1 105 ? -24.986 -11.866 -12.139 1.00 82.69 105 VAL A N 1
ATOM 852 C CA . VAL A 1 105 ? -24.003 -11.425 -13.142 1.00 82.69 105 VAL A CA 1
ATOM 853 C C . VAL A 1 105 ? -22.589 -11.704 -12.631 1.00 82.69 105 VAL A C 1
ATOM 855 O O . VAL A 1 105 ? -21.782 -12.283 -13.358 1.00 82.69 105 VAL A O 1
ATOM 858 N N . MET A 1 106 ? -22.302 -11.361 -11.373 1.00 83.88 106 MET A N 1
ATOM 859 C CA . MET A 1 106 ? -20.992 -11.561 -10.754 1.00 83.88 106 MET A CA 1
ATOM 860 C C . MET A 1 106 ? -20.624 -13.040 -10.605 1.00 83.88 106 MET A C 1
ATOM 862 O O . MET A 1 106 ? -19.462 -13.379 -10.799 1.00 83.88 106 MET A O 1
ATOM 866 N N . ASP A 1 107 ? -21.577 -13.947 -10.388 1.00 85.38 107 ASP A N 1
ATOM 867 C CA . ASP A 1 107 ? -21.300 -15.390 -10.367 1.00 85.38 107 ASP A CA 1
ATOM 868 C C . ASP A 1 107 ? -20.779 -15.904 -11.718 1.00 85.38 107 ASP A C 1
ATOM 870 O O . ASP A 1 107 ? -19.857 -16.725 -11.766 1.00 85.38 107 ASP A O 1
ATOM 874 N N . ILE A 1 108 ? -21.316 -15.393 -12.832 1.00 85.75 108 ILE A N 1
ATOM 875 C CA . ILE A 1 108 ? -20.808 -15.701 -14.179 1.00 85.75 108 ILE A CA 1
ATOM 876 C C . ILE A 1 108 ? -19.387 -15.146 -14.343 1.00 85.75 108 ILE A C 1
ATOM 878 O O . ILE A 1 108 ? -18.510 -15.831 -14.876 1.00 85.7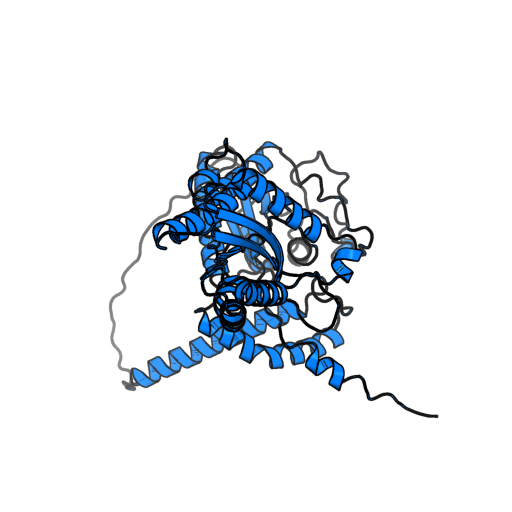5 108 ILE A O 1
ATOM 882 N N . VAL A 1 109 ? -19.140 -13.924 -13.856 1.00 83.88 109 VAL A N 1
ATOM 883 C CA . VAL A 1 109 ? -17.807 -13.300 -13.870 1.00 83.88 109 VAL A CA 1
ATOM 884 C C . VAL A 1 109 ? -16.798 -14.145 -13.096 1.00 83.88 109 VAL A C 1
ATOM 886 O O . VAL A 1 109 ? -15.718 -14.432 -13.611 1.00 83.88 109 VAL A O 1
ATOM 889 N N . VAL A 1 110 ? -17.151 -14.575 -11.884 1.00 86.06 110 VAL A N 1
ATOM 890 C CA . VAL A 1 110 ? -16.302 -15.405 -11.022 1.00 86.06 110 VAL A CA 1
ATOM 891 C C . VAL A 1 110 ? -15.974 -16.722 -11.716 1.00 86.06 110 VAL A C 1
ATOM 893 O O . VAL A 1 110 ? -14.797 -17.046 -11.847 1.00 86.06 110 VAL A O 1
ATOM 896 N N . LYS A 1 111 ? -16.982 -17.444 -12.229 1.00 88.06 111 LYS A N 1
ATOM 897 C CA . LYS A 1 111 ? -16.780 -18.727 -12.929 1.00 88.06 111 LYS A CA 1
ATOM 898 C C . LYS A 1 111 ? -15.815 -18.606 -14.108 1.00 88.06 111 LYS A C 1
ATOM 900 O O . LYS A 1 111 ? -14.956 -19.462 -14.278 1.00 88.06 111 LYS A O 1
ATOM 905 N N . ARG A 1 112 ? -15.928 -17.538 -14.903 1.00 87.00 112 ARG A N 1
ATOM 906 C CA . ARG A 1 112 ? -15.046 -17.306 -16.060 1.00 87.00 112 ARG A CA 1
ATOM 907 C C . ARG A 1 112 ? -13.617 -16.942 -15.666 1.00 87.00 112 ARG A C 1
ATOM 909 O O . ARG A 1 112 ? -12.688 -17.246 -16.405 1.00 87.00 112 ARG A O 1
ATOM 916 N N . ARG A 1 113 ? -13.435 -16.255 -14.538 1.00 80.12 113 ARG A N 1
ATOM 917 C CA . ARG A 1 113 ? -12.125 -15.753 -14.102 1.00 80.12 113 ARG A CA 1
ATOM 918 C C . ARG A 1 113 ? -11.332 -16.755 -13.292 1.00 80.12 113 ARG A C 1
ATOM 920 O O . ARG A 1 113 ? -10.110 -16.754 -13.395 1.00 80.12 113 ARG A O 1
ATOM 927 N N . LEU A 1 114 ? -12.024 -17.561 -12.497 1.00 86.88 114 LEU A N 1
ATOM 928 C CA . LEU A 1 114 ? -11.427 -18.459 -11.521 1.00 86.88 114 LEU A CA 1
ATOM 929 C C . LEU A 1 114 ? -10.238 -19.266 -12.083 1.00 86.88 114 LEU A C 1
ATOM 931 O O . LEU A 1 114 ? -9.179 -19.176 -11.467 1.00 86.88 114 LEU A O 1
ATOM 935 N N . PRO A 1 115 ? -10.311 -19.891 -13.281 1.00 89.00 115 PRO A N 1
ATOM 936 C CA . PRO A 1 115 ? -9.185 -20.668 -13.807 1.00 89.00 115 PRO A CA 1
ATOM 937 C C . PRO A 1 115 ? -7.925 -19.832 -14.070 1.00 89.00 115 PRO A C 1
ATOM 939 O O . PRO A 1 115 ? -6.805 -20.283 -13.843 1.00 89.00 115 PRO A O 1
ATOM 942 N N . ARG A 1 116 ? -8.088 -18.586 -14.541 1.00 85.25 116 ARG A N 1
ATOM 943 C CA . ARG A 1 116 ? -6.952 -17.680 -14.773 1.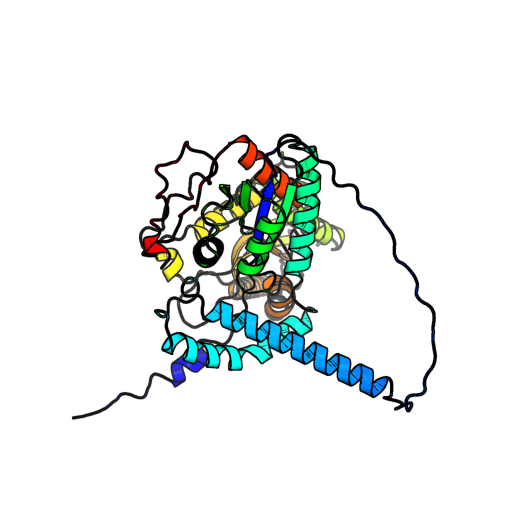00 85.25 116 ARG A CA 1
ATOM 944 C C . ARG A 1 116 ? -6.324 -17.260 -13.449 1.00 85.25 116 ARG A C 1
ATOM 946 O O . ARG A 1 116 ? -5.106 -17.287 -13.333 1.00 85.25 116 ARG A O 1
ATOM 953 N N . VAL A 1 117 ? -7.152 -16.870 -12.483 1.00 84.38 117 VAL A N 1
ATOM 954 C CA . VAL A 1 117 ? -6.697 -16.423 -11.158 1.00 84.38 117 VAL A CA 1
ATOM 955 C C . VAL A 1 117 ? -5.967 -17.544 -10.427 1.00 84.38 117 VAL A C 1
ATOM 957 O O . VAL A 1 117 ? -4.918 -17.315 -9.838 1.00 84.38 117 VAL A O 1
ATOM 960 N N . GLU A 1 118 ? -6.488 -18.766 -10.513 1.00 86.38 118 GLU A N 1
ATOM 961 C CA . GLU A 1 118 ? -5.832 -19.959 -9.981 1.00 86.38 118 GLU A CA 1
ATOM 962 C C . GLU A 1 118 ? -4.463 -20.164 -10.598 1.00 86.38 118 GLU A C 1
ATOM 964 O O . GLU A 1 118 ? -3.495 -20.249 -9.855 1.00 86.38 118 GLU A O 1
ATOM 969 N N . LYS A 1 119 ? -4.362 -20.133 -11.930 1.00 89.19 119 LYS A N 1
ATOM 970 C CA . LYS A 1 119 ? -3.074 -20.271 -12.612 1.00 89.19 119 LYS A CA 1
ATOM 971 C C . LYS A 1 119 ? -2.071 -19.205 -12.163 1.00 89.19 119 LYS A C 1
ATOM 973 O O . LYS A 1 119 ? -0.910 -19.523 -11.950 1.00 89.19 119 LYS A O 1
ATOM 978 N N . GLN A 1 120 ? -2.507 -17.955 -11.992 1.00 87.81 120 GLN A N 1
ATOM 979 C CA . GLN A 1 120 ? -1.638 -16.876 -11.509 1.00 87.81 120 GLN A CA 1
ATOM 980 C C . GLN A 1 120 ? -1.131 -17.148 -10.089 1.00 87.81 120 GLN A C 1
ATOM 982 O O . GLN A 1 120 ? 0.069 -17.052 -9.844 1.00 87.81 120 GLN A O 1
ATOM 987 N N . TYR A 1 121 ? -2.023 -17.531 -9.168 1.00 85.81 121 TYR A N 1
ATOM 988 C CA . TYR A 1 121 ? -1.634 -17.878 -7.801 1.00 85.81 121 TYR A CA 1
ATOM 989 C C . TYR A 1 121 ? -0.779 -19.146 -7.734 1.00 85.81 121 TYR A C 1
ATOM 991 O O . TYR A 1 121 ? 0.144 -19.195 -6.932 1.00 85.81 121 TYR A O 1
ATOM 999 N N . GLU A 1 122 ? -1.041 -20.149 -8.570 1.00 89.50 122 GLU A N 1
ATOM 1000 C CA . GLU A 1 122 ? -0.209 -21.350 -8.682 1.00 89.50 122 GLU A CA 1
ATOM 1001 C C . GLU A 1 122 ? 1.212 -20.998 -9.131 1.00 89.50 122 GLU A C 1
ATOM 1003 O O . GLU A 1 122 ? 2.165 -21.470 -8.513 1.00 89.50 122 GLU A O 1
ATOM 1008 N N . THR A 1 123 ? 1.362 -20.117 -10.128 1.00 90.38 123 THR A N 1
ATOM 1009 C CA . THR A 1 123 ? 2.672 -19.656 -10.613 1.00 90.38 123 THR A CA 1
ATOM 1010 C C . THR A 1 123 ? 3.511 -19.005 -9.512 1.00 90.38 123 THR A C 1
ATOM 1012 O O . THR A 1 123 ? 4.719 -19.212 -9.475 1.00 90.38 123 THR A O 1
ATOM 1015 N N . ILE A 1 124 ? 2.889 -18.249 -8.602 1.00 88.56 124 ILE A N 1
ATOM 1016 C CA . ILE A 1 124 ? 3.599 -17.545 -7.517 1.00 88.56 124 ILE A CA 1
ATOM 1017 C C . ILE A 1 124 ? 3.623 -18.319 -6.186 1.00 88.56 124 ILE A C 1
ATOM 1019 O O . ILE A 1 124 ? 4.104 -17.800 -5.184 1.00 88.56 124 ILE A O 1
ATOM 1023 N N . GLY A 1 125 ? 3.085 -19.544 -6.139 1.00 88.31 125 GLY A N 1
ATOM 1024 C CA . GLY A 1 125 ? 3.036 -20.358 -4.916 1.00 88.31 125 GLY A CA 1
ATOM 1025 C C . GLY A 1 125 ? 1.959 -19.953 -3.894 1.00 88.31 125 GLY A C 1
ATOM 1026 O O . GLY A 1 125 ? 1.998 -20.393 -2.744 1.00 88.31 125 GLY A O 1
ATOM 1027 N N . GLY A 1 126 ? 0.969 -19.158 -4.302 1.00 86.50 126 GLY A N 1
ATOM 1028 C CA . GLY A 1 126 ? -0.116 -18.630 -3.472 1.00 86.50 126 GLY A CA 1
ATOM 1029 C C . GLY A 1 126 ? 0.097 -17.174 -3.043 1.00 86.50 126 GLY A C 1
ATOM 1030 O O . GLY A 1 126 ? 1.113 -16.559 -3.336 1.00 86.50 126 GLY A O 1
ATOM 1031 N N . SER A 1 127 ? -0.893 -16.587 -2.361 1.00 87.06 127 SER A N 1
ATOM 1032 C CA . SER A 1 127 ? -0.774 -15.212 -1.848 1.00 87.06 127 SER A CA 1
ATOM 1033 C C . SER A 1 127 ? 0.063 -15.172 -0.562 1.00 87.06 127 SER A C 1
ATOM 1035 O O . SER A 1 127 ? -0.360 -15.786 0.426 1.00 87.06 127 SER A O 1
ATOM 1037 N N . PRO A 1 128 ? 1.178 -14.418 -0.512 1.00 91.50 128 PRO A N 1
ATOM 1038 C CA . PRO A 1 128 ? 1.983 -14.284 0.698 1.00 91.50 128 PRO A CA 1
ATOM 1039 C C . PRO A 1 128 ? 1.483 -13.173 1.635 1.00 91.50 128 PRO A C 1
ATOM 1041 O O . PRO A 1 128 ? 2.017 -13.042 2.732 1.00 91.50 128 PRO A O 1
ATOM 1044 N N . ILE A 1 129 ? 0.439 -12.417 1.257 1.00 88.62 129 ILE A N 1
ATOM 1045 C CA . ILE A 1 129 ? -0.042 -11.247 2.015 1.00 88.62 129 ILE A CA 1
ATOM 1046 C C . ILE A 1 129 ? -0.275 -11.586 3.488 1.00 88.62 129 ILE A C 1
ATOM 1048 O O . ILE A 1 129 ? 0.244 -10.896 4.352 1.00 88.62 129 ILE A O 1
ATOM 1052 N N . ARG A 1 130 ? -1.006 -12.669 3.796 1.00 90.50 130 ARG A N 1
ATOM 1053 C CA . ARG A 1 130 ? -1.280 -13.037 5.196 1.00 90.50 130 ARG A CA 1
ATOM 1054 C C . ARG A 1 130 ? -0.002 -13.301 5.986 1.00 90.50 130 ARG A C 1
ATOM 1056 O O . ARG A 1 130 ? 0.121 -12.806 7.094 1.00 90.50 130 ARG A O 1
ATOM 1063 N N . LYS A 1 131 ? 0.952 -14.029 5.398 1.00 94.25 131 LYS A N 1
ATOM 1064 C CA . LYS A 1 131 ? 2.247 -14.289 6.035 1.00 94.25 131 LYS A CA 1
ATOM 1065 C C . LYS A 1 131 ? 2.940 -12.969 6.380 1.00 94.25 131 LYS A C 1
ATOM 1067 O O . LYS A 1 131 ? 3.393 -12.806 7.504 1.00 94.25 131 LYS A O 1
ATOM 1072 N N . TRP A 1 132 ? 3.013 -12.041 5.427 1.00 95.56 132 TRP A N 1
ATOM 1073 C CA . TRP A 1 132 ? 3.672 -10.758 5.653 1.00 95.56 132 TRP A CA 1
ATOM 1074 C C . TRP A 1 132 ? 2.923 -9.869 6.642 1.00 95.56 132 TRP A C 1
ATOM 1076 O O . TRP A 1 132 ? 3.567 -9.295 7.508 1.00 95.56 132 TRP A O 1
ATOM 1086 N N . THR A 1 133 ? 1.591 -9.809 6.581 1.00 94.50 133 THR A N 1
ATOM 1087 C CA . THR A 1 133 ? 0.772 -9.068 7.552 1.00 94.50 133 THR A CA 1
ATOM 1088 C C . THR A 1 133 ? 0.958 -9.599 8.973 1.00 94.50 133 THR A C 1
ATOM 1090 O O . THR A 1 133 ? 1.114 -8.800 9.890 1.00 94.50 133 THR A O 1
ATOM 1093 N N . ASP A 1 134 ? 0.987 -10.922 9.157 1.00 95.31 134 ASP A N 1
ATOM 1094 C CA . ASP A 1 134 ? 1.172 -11.536 10.477 1.00 95.31 134 ASP A CA 1
ATOM 1095 C C . ASP A 1 134 ? 2.601 -11.265 11.013 1.00 95.31 134 ASP A C 1
ATOM 1097 O O . ASP A 1 134 ? 2.769 -10.899 12.174 1.00 95.31 134 ASP A O 1
ATOM 1101 N N . ILE A 1 135 ? 3.637 -11.346 10.161 1.00 97.94 135 ILE A N 1
ATOM 1102 C CA . ILE A 1 135 ? 5.025 -10.991 10.532 1.00 97.94 135 ILE A CA 1
ATOM 1103 C C . ILE A 1 135 ? 5.131 -9.508 10.911 1.00 97.94 135 ILE A C 1
ATOM 1105 O O . ILE A 1 135 ? 5.659 -9.176 11.971 1.00 97.94 135 ILE A O 1
ATOM 1109 N N . GLN A 1 136 ? 4.616 -8.618 10.060 1.00 98.12 136 GLN A N 1
ATOM 1110 C CA . GLN A 1 136 ? 4.638 -7.173 10.287 1.00 98.12 136 GLN A CA 1
ATOM 1111 C C . GLN A 1 136 ? 3.900 -6.808 11.575 1.00 98.12 136 GLN A C 1
ATOM 1113 O O . GLN A 1 136 ? 4.422 -6.047 12.383 1.00 98.12 136 GLN A O 1
ATOM 1118 N N . GLY A 1 137 ? 2.711 -7.381 11.788 1.00 96.56 137 GLY A N 1
ATOM 1119 C CA . GLY A 1 137 ? 1.907 -7.156 12.982 1.00 96.56 137 GLY A CA 1
ATOM 1120 C C . GLY A 1 137 ? 2.601 -7.631 14.255 1.00 96.56 137 GLY A C 1
ATOM 1121 O O . GLY A 1 137 ? 2.573 -6.923 15.260 1.00 96.56 137 GLY A O 1
ATOM 1122 N N . HIS A 1 138 ? 3.258 -8.793 14.217 1.00 97.75 138 HIS A N 1
ATOM 1123 C CA . HIS A 1 138 ? 3.999 -9.315 15.362 1.00 97.75 138 HIS A CA 1
ATOM 1124 C C . HIS A 1 138 ? 5.176 -8.410 15.736 1.00 97.75 138 HIS A C 1
ATOM 1126 O O . HIS A 1 138 ? 5.208 -7.901 16.854 1.00 97.75 138 HIS A O 1
ATOM 1132 N N . LEU A 1 139 ? 6.068 -8.125 14.781 1.00 98.31 139 LEU A N 1
ATOM 1133 C CA . LEU A 1 139 ? 7.253 -7.291 15.011 1.00 98.31 139 LEU A CA 1
ATOM 1134 C C . LEU A 1 139 ? 6.884 -5.859 15.427 1.00 98.31 139 LEU A C 1
ATOM 1136 O O . LEU A 1 139 ? 7.561 -5.240 16.248 1.00 98.31 139 LEU A O 1
ATOM 1140 N N . MET A 1 140 ? 5.793 -5.325 14.871 1.00 98.19 140 MET A N 1
ATOM 1141 C CA . MET A 1 140 ? 5.280 -4.010 15.241 1.00 98.19 140 MET A CA 1
ATOM 1142 C C . MET A 1 140 ? 4.783 -3.993 16.692 1.00 98.19 140 MET A C 1
ATOM 1144 O O . MET A 1 140 ? 5.114 -3.052 17.411 1.00 98.19 140 MET A O 1
ATOM 1148 N N . CYS A 1 141 ? 4.015 -5.003 17.127 1.00 97.56 141 CYS A N 1
ATOM 1149 C CA . CYS A 1 141 ? 3.543 -5.114 18.512 1.00 97.56 141 CYS A CA 1
ATOM 1150 C C . CYS A 1 141 ? 4.697 -5.291 19.504 1.00 97.56 141 CYS A C 1
ATOM 1152 O O . CYS A 1 141 ? 4.711 -4.599 20.514 1.00 97.56 141 CYS A O 1
ATOM 1154 N N . GLU A 1 142 ? 5.692 -6.128 19.192 1.00 96.94 142 GLU A N 1
ATOM 1155 C CA . GLU A 1 142 ? 6.881 -6.298 20.043 1.00 96.94 142 GLU A CA 1
ATOM 1156 C C . GLU A 1 142 ? 7.622 -4.972 20.260 1.00 96.94 142 GLU A C 1
ATOM 1158 O O . GLU A 1 142 ? 7.995 -4.627 21.381 1.00 96.94 142 GLU A O 1
ATOM 1163 N N . LYS A 1 143 ? 7.797 -4.179 19.195 1.00 97.44 143 LYS A N 1
ATOM 1164 C CA . LYS A 1 143 ? 8.386 -2.839 19.306 1.00 97.44 143 LYS A CA 1
ATOM 1165 C C . LYS A 1 143 ? 7.488 -1.867 20.065 1.00 97.44 143 LYS A C 1
ATOM 1167 O O . LYS A 1 143 ? 8.001 -1.071 20.843 1.00 97.44 143 LYS A O 1
ATOM 1172 N N . LEU A 1 144 ? 6.173 -1.908 19.849 1.00 95.50 144 LEU A N 1
ATOM 1173 C CA . LEU A 1 144 ? 5.222 -1.045 20.555 1.00 95.50 144 LEU A CA 1
ATOM 1174 C C . LEU A 1 144 ? 5.192 -1.322 22.058 1.00 95.50 144 LEU A C 1
ATOM 1176 O O . LEU A 1 144 ? 5.128 -0.374 22.829 1.00 95.50 144 LEU A O 1
ATOM 1180 N N . ASP A 1 145 ? 5.306 -2.580 22.483 1.00 96.44 145 ASP A N 1
ATOM 1181 C CA . ASP A 1 145 ? 5.376 -2.931 23.906 1.00 96.44 145 ASP A CA 1
ATOM 1182 C C . ASP A 1 145 ? 6.588 -2.292 24.599 1.00 96.44 145 ASP A C 1
ATOM 1184 O O . ASP A 1 145 ? 6.493 -1.877 25.753 1.00 96.44 145 ASP A O 1
ATOM 1188 N N . ALA A 1 146 ? 7.712 -2.155 23.887 1.00 96.31 146 ALA A N 1
ATOM 1189 C CA . ALA A 1 146 ? 8.891 -1.451 24.387 1.00 96.31 146 ALA A CA 1
ATOM 1190 C C . ALA A 1 146 ? 8.760 0.082 24.309 1.00 96.31 146 ALA A C 1
ATOM 1192 O O . ALA A 1 146 ? 9.278 0.790 25.170 1.00 96.31 146 ALA A O 1
ATOM 1193 N N . LEU A 1 147 ? 8.101 0.600 23.268 1.00 94.00 147 LEU A N 1
ATOM 1194 C CA . LEU A 1 147 ? 7.982 2.035 22.987 1.00 94.00 147 LEU A CA 1
ATOM 1195 C C . LEU A 1 147 ? 6.849 2.734 23.760 1.00 94.00 147 LEU A C 1
ATOM 1197 O O . LEU A 1 147 ? 6.946 3.935 24.004 1.00 94.00 147 LEU A O 1
ATOM 1201 N N . SER A 1 148 ? 5.794 1.999 24.110 1.00 93.00 148 SER A N 1
ATOM 1202 C CA . SER A 1 148 ? 4.581 2.486 24.779 1.00 93.00 148 SER A CA 1
ATOM 1203 C C . SER A 1 148 ? 4.104 1.500 25.858 1.00 93.00 148 SER A C 1
ATOM 1205 O O . SER A 1 148 ? 3.003 0.941 25.755 1.00 93.00 148 SER A O 1
ATOM 1207 N N . PRO A 1 149 ? 4.912 1.257 26.911 1.00 93.69 149 PRO A N 1
ATOM 1208 C CA . PRO A 1 149 ? 4.574 0.317 27.982 1.00 93.69 149 PRO A CA 1
ATOM 1209 C C . PRO A 1 149 ? 3.252 0.652 28.696 1.00 93.69 149 PRO A C 1
ATOM 1211 O O . PRO A 1 149 ? 2.600 -0.238 29.233 1.00 93.69 149 PRO A O 1
ATOM 1214 N N . GLU A 1 150 ? 2.817 1.912 28.670 1.00 91.69 150 GLU A N 1
ATOM 1215 C CA . GLU A 1 150 ? 1.558 2.395 29.244 1.00 91.69 150 GLU A CA 1
ATOM 1216 C C . GLU A 1 150 ? 0.296 1.874 28.537 1.00 91.69 150 GLU A C 1
ATOM 1218 O O . GLU A 1 150 ? -0.788 1.891 29.120 1.00 91.69 150 GLU A O 1
ATOM 1223 N N . THR A 1 151 ? 0.425 1.403 27.294 1.00 90.38 151 THR A N 1
ATOM 1224 C CA . THR A 1 151 ? -0.677 0.803 26.517 1.00 90.38 151 THR A CA 1
ATOM 1225 C C . THR A 1 151 ? -0.444 -0.673 26.176 1.00 90.38 151 THR A C 1
ATOM 1227 O O . THR A 1 151 ? -1.282 -1.309 25.529 1.00 90.38 151 THR A O 1
ATOM 1230 N N . ALA A 1 152 ? 0.667 -1.235 26.657 1.00 92.31 152 ALA A N 1
ATOM 1231 C CA . ALA A 1 152 ? 0.992 -2.646 26.535 1.00 92.31 152 ALA A CA 1
ATOM 1232 C C . ALA A 1 152 ? 0.089 -3.522 27.440 1.00 92.31 152 ALA A C 1
ATOM 1234 O O . ALA A 1 152 ? -0.377 -3.068 28.489 1.00 92.31 152 ALA A O 1
ATOM 1235 N N . PRO A 1 153 ? -0.138 -4.806 27.099 1.00 95.19 153 PRO A N 1
ATOM 1236 C CA . PRO A 1 153 ? 0.373 -5.504 25.921 1.00 95.19 153 PRO A CA 1
ATOM 1237 C C . PRO A 1 153 ? -0.407 -5.164 24.644 1.00 95.19 153 PRO A C 1
ATOM 1239 O O . PRO A 1 153 ? -1.644 -5.154 24.633 1.00 95.19 153 PRO A O 1
ATOM 1242 N N . HIS A 1 154 ? 0.324 -4.965 23.550 1.00 96.12 154 HIS A N 1
ATOM 1243 C CA . HIS A 1 154 ? -0.225 -4.775 22.216 1.00 96.12 154 HIS A CA 1
ATOM 1244 C C . HIS A 1 154 ? -0.462 -6.120 21.530 1.00 96.12 154 HIS A C 1
ATOM 1246 O O . HIS A 1 154 ? 0.349 -7.043 21.601 1.00 96.12 154 HIS A O 1
ATOM 1252 N N . LYS A 1 155 ? -1.566 -6.224 20.790 1.00 96.69 155 LYS A N 1
ATOM 1253 C CA . LYS A 1 155 ? -1.863 -7.401 19.964 1.00 96.69 155 LYS A CA 1
ATOM 1254 C C . LYS A 1 155 ? -2.351 -6.974 18.587 1.00 96.69 155 LYS A C 1
ATOM 1256 O O . LYS A 1 155 ? -3.164 -6.057 18.466 1.00 96.69 155 LYS A O 1
ATOM 1261 N N . HIS A 1 156 ? -1.847 -7.637 17.550 1.00 96.31 156 HIS A N 1
ATOM 1262 C CA . HIS A 1 156 ? -2.281 -7.414 16.176 1.00 96.31 156 HIS A CA 1
ATOM 1263 C C . HIS A 1 156 ? -3.355 -8.427 15.782 1.00 96.31 156 HIS A C 1
ATOM 1265 O O . HIS A 1 156 ? -3.329 -9.586 16.199 1.00 96.31 156 HIS A O 1
ATOM 1271 N N . TYR A 1 157 ? -4.262 -7.990 14.916 1.00 96.25 157 TYR A N 1
ATOM 1272 C CA . TYR A 1 157 ? -5.251 -8.835 14.269 1.00 96.25 157 TYR A CA 1
ATOM 1273 C C . TYR A 1 157 ? -5.327 -8.480 12.785 1.00 96.25 157 TYR A C 1
ATOM 1275 O O . TYR A 1 157 ? -5.619 -7.342 12.413 1.00 96.25 157 TYR A O 1
ATOM 1283 N N . ALA A 1 158 ? -5.068 -9.451 11.912 1.00 92.25 158 ALA A N 1
ATOM 1284 C CA . ALA A 1 158 ? -5.266 -9.265 10.480 1.00 92.25 158 ALA A CA 1
ATOM 1285 C C . ALA A 1 158 ? -6.766 -9.319 10.152 1.00 92.25 158 ALA A C 1
ATOM 1287 O O . ALA A 1 158 ? -7.432 -10.292 10.485 1.00 92.25 158 ALA A O 1
ATOM 1288 N N . CYS A 1 159 ? -7.287 -8.307 9.459 1.00 90.31 159 CYS A N 1
ATOM 1289 C CA . CYS A 1 159 ? -8.690 -8.180 9.060 1.00 90.31 159 CYS A CA 1
ATOM 1290 C C . CYS A 1 159 ? -8.780 -8.084 7.534 1.00 90.31 159 CYS A C 1
ATOM 1292 O O . CYS A 1 159 ? -8.755 -6.998 6.953 1.00 90.31 159 CYS A O 1
ATOM 1294 N N . PHE A 1 160 ? -8.882 -9.215 6.840 1.00 89.56 160 PHE A N 1
ATOM 1295 C CA . PHE A 1 160 ? -8.942 -9.201 5.381 1.00 89.56 160 PHE A CA 1
ATOM 1296 C C . PHE A 1 160 ? -10.368 -8.989 4.880 1.00 89.56 160 PHE A C 1
ATOM 1298 O O . PHE A 1 160 ? -11.295 -9.724 5.213 1.00 89.56 160 PHE A O 1
ATOM 1305 N N . ARG A 1 161 ? -10.529 -8.028 3.967 1.00 89.31 161 ARG A N 1
ATOM 1306 C CA . ARG A 1 161 ? -11.843 -7.658 3.425 1.00 89.31 161 ARG A CA 1
ATOM 1307 C C . ARG A 1 161 ? -12.514 -8.776 2.614 1.00 89.31 161 ARG A C 1
ATOM 1309 O O . ARG A 1 161 ? -13.741 -8.898 2.610 1.00 89.31 161 ARG A O 1
ATOM 1316 N N . TYR A 1 162 ? -11.715 -9.580 1.907 1.00 88.06 162 TYR A N 1
ATOM 1317 C CA . TYR A 1 162 ? -12.202 -10.585 0.947 1.00 88.06 162 TYR A CA 1
ATOM 1318 C C . TYR A 1 162 ? -11.638 -11.994 1.169 1.00 88.06 162 TYR A C 1
ATOM 1320 O O . TYR A 1 162 ? -12.121 -12.953 0.563 1.00 88.06 162 TYR A O 1
ATOM 1328 N N . ALA A 1 163 ? -10.638 -12.144 2.036 1.00 87.75 163 ALA A N 1
ATOM 1329 C CA . ALA A 1 163 ? -9.980 -13.411 2.346 1.00 87.75 163 ALA A CA 1
ATOM 1330 C C . ALA A 1 163 ? -10.037 -13.685 3.860 1.00 87.75 163 ALA A C 1
ATOM 1332 O O . ALA A 1 163 ? -10.330 -12.769 4.609 1.00 87.75 163 ALA A O 1
ATOM 1333 N N . PRO A 1 164 ? -9.800 -14.920 4.329 1.00 85.12 164 PRO A N 1
ATOM 1334 C CA . PRO A 1 164 ? -9.643 -15.179 5.757 1.00 85.12 164 PRO A CA 1
ATOM 1335 C C . PRO A 1 164 ? -8.273 -14.700 6.278 1.00 85.12 164 PRO A C 1
ATOM 1337 O O . PRO A 1 164 ? -7.286 -14.841 5.539 1.00 85.12 164 PRO A O 1
ATOM 1340 N N . PRO A 1 165 ? -8.159 -14.305 7.560 1.00 91.94 165 PRO A N 1
ATOM 1341 C CA . PRO A 1 165 ? -9.240 -14.114 8.544 1.00 91.94 165 PRO A CA 1
ATOM 1342 C C . PRO A 1 165 ? -10.225 -12.996 8.164 1.00 91.94 165 PRO A C 1
ATOM 1344 O O . PRO A 1 165 ? -9.802 -11.915 7.754 1.00 91.94 165 PRO A O 1
ATOM 1347 N N . PHE A 1 166 ? -11.529 -13.283 8.255 1.00 90.44 166 PHE A N 1
ATOM 1348 C CA . PHE A 1 166 ? -12.569 -12.302 7.941 1.00 90.44 166 PHE A CA 1
ATOM 1349 C C . PHE A 1 166 ? -12.828 -11.390 9.134 1.00 90.44 166 PHE A C 1
ATOM 1351 O O . PHE A 1 166 ? -12.635 -11.789 10.280 1.00 90.44 166 PHE A O 1
ATOM 1358 N N . THR A 1 167 ? -13.300 -10.176 8.861 1.00 92.06 167 THR A N 1
ATOM 1359 C CA . THR A 1 167 ? -13.591 -9.180 9.895 1.00 92.06 167 THR A CA 1
ATOM 1360 C C . THR A 1 167 ? -14.563 -9.710 10.950 1.00 92.06 167 THR A C 1
ATOM 1362 O O . THR A 1 167 ? -14.340 -9.486 12.134 1.00 92.06 167 THR A O 1
ATOM 1365 N N . GLU A 1 168 ? -15.593 -10.459 10.548 1.00 92.94 168 GLU A N 1
ATOM 1366 C CA . GLU A 1 168 ? -16.552 -11.072 11.470 1.00 92.94 168 GLU A CA 1
ATOM 1367 C C . GLU A 1 168 ? -15.910 -12.064 12.458 1.00 92.94 168 GLU A C 1
ATOM 1369 O O . GLU A 1 168 ? -16.227 -12.030 13.646 1.00 92.94 168 GLU A O 1
ATOM 1374 N N . ASP A 1 169 ? -14.971 -12.891 11.989 1.00 93.81 169 ASP A N 1
ATOM 1375 C CA . ASP A 1 169 ? -14.272 -13.881 12.819 1.00 93.81 169 ASP A CA 1
ATOM 1376 C C . ASP A 1 169 ? -13.325 -13.176 13.805 1.00 93.81 169 ASP A C 1
ATOM 1378 O O . ASP A 1 169 ? -13.227 -13.525 14.980 1.00 93.81 169 ASP A O 1
ATOM 1382 N N . VAL A 1 170 ? -12.637 -12.139 13.324 1.00 95.12 170 VAL A N 1
ATOM 1383 C CA . VAL A 1 170 ? -11.658 -11.384 14.111 1.00 95.12 170 VAL A CA 1
ATOM 1384 C C . VAL A 1 170 ? -12.324 -10.564 15.207 1.00 95.12 170 VAL A C 1
ATOM 1386 O O . VAL A 1 170 ? -11.807 -10.515 16.317 1.00 95.12 170 VAL A O 1
ATOM 1389 N N . LEU A 1 171 ? -13.476 -9.948 14.935 1.00 96.25 171 LEU A N 1
ATOM 1390 C CA . LEU A 1 171 ? -14.217 -9.185 15.942 1.00 96.25 171 LEU A CA 1
ATOM 1391 C C . LEU A 1 171 ? -14.665 -10.065 17.117 1.00 96.25 171 LEU A C 1
ATOM 1393 O O . LEU A 1 171 ? -14.613 -9.623 18.264 1.00 96.25 171 LEU A O 1
ATOM 1397 N N . GLN A 1 172 ? -15.073 -11.309 16.849 1.00 96.50 172 GLN A N 1
ATOM 1398 C CA . GLN A 1 172 ? -15.392 -12.267 17.910 1.00 96.50 172 GLN A CA 1
ATOM 1399 C C . GLN A 1 172 ? -14.143 -12.621 18.717 1.00 96.50 172 GLN A C 1
ATOM 1401 O O . GLN A 1 172 ? -14.165 -12.504 19.940 1.00 96.50 172 GLN A O 1
ATOM 1406 N N . GLN A 1 173 ? -13.032 -12.923 18.039 1.00 96.00 173 GLN A N 1
ATOM 1407 C CA . GLN A 1 173 ? -11.757 -13.204 18.698 1.00 96.00 173 GLN A CA 1
ATOM 1408 C C . GLN A 1 173 ? -11.288 -12.031 19.577 1.00 96.00 173 GLN A C 1
ATOM 1410 O O . GLN A 1 173 ? -10.895 -12.237 20.720 1.00 96.00 173 GLN A O 1
ATOM 1415 N N . MET A 1 174 ? -11.381 -10.790 19.087 1.00 96.44 174 MET A N 1
ATOM 1416 C CA . MET A 1 174 ? -11.042 -9.588 19.858 1.00 96.44 174 MET A CA 1
ATOM 1417 C C . MET A 1 174 ? -11.916 -9.438 21.109 1.00 96.44 174 MET A C 1
ATOM 1419 O O . MET A 1 174 ? -11.422 -9.029 22.159 1.00 96.44 174 MET A O 1
ATOM 1423 N N . LYS A 1 175 ? -13.209 -9.773 21.019 1.00 95.44 175 LYS A N 1
ATOM 1424 C CA . LYS A 1 175 ? -14.122 -9.752 22.169 1.00 95.44 175 LYS A CA 1
ATOM 1425 C C . LYS A 1 175 ? -13.737 -10.811 23.203 1.00 95.44 175 LYS A C 1
ATOM 1427 O O . LYS A 1 175 ? -13.679 -10.504 24.389 1.00 95.44 175 LYS A O 1
ATOM 1432 N N . GLU A 1 176 ? -13.467 -12.036 22.757 1.00 96.12 176 GLU A N 1
ATOM 1433 C CA . GLU A 1 176 ? -13.012 -13.141 23.615 1.00 96.12 176 GLU A CA 1
ATOM 1434 C C . GLU A 1 176 ? -11.681 -12.815 24.302 1.00 96.12 176 GLU A C 1
ATOM 1436 O O . GLU A 1 176 ? -11.484 -13.127 25.474 1.00 96.12 176 GLU A O 1
ATOM 1441 N N . ASP A 1 177 ? -10.796 -12.113 23.596 1.00 95.25 177 ASP A N 1
ATOM 1442 C CA . ASP A 1 177 ? -9.521 -11.629 24.114 1.00 95.25 177 ASP A CA 1
ATOM 1443 C C . ASP A 1 177 ? -9.655 -10.432 25.076 1.00 95.25 177 ASP A C 1
ATOM 1445 O O . ASP A 1 177 ? -8.633 -9.945 25.571 1.00 95.25 177 ASP A O 1
ATOM 1449 N N . GLY A 1 178 ? -10.870 -9.944 25.352 1.00 94.50 178 GLY A N 1
ATOM 1450 C CA . GLY A 1 178 ? -11.116 -8.832 26.273 1.00 94.50 178 GLY A CA 1
ATOM 1451 C C . GLY A 1 178 ? -10.481 -7.520 25.814 1.00 94.50 178 GLY A C 1
ATOM 1452 O O . GLY A 1 178 ? -9.948 -6.771 26.631 1.00 94.50 178 GLY A O 1
ATOM 1453 N N . ILE A 1 179 ? -10.452 -7.273 24.502 1.00 93.38 179 ILE A N 1
ATOM 1454 C CA . ILE A 1 179 ? -9.948 -6.013 23.955 1.00 93.38 179 ILE A CA 1
ATOM 1455 C C . ILE A 1 179 ? -10.919 -4.879 24.288 1.00 93.38 179 ILE A C 1
ATOM 1457 O O . ILE A 1 179 ? -12.110 -4.989 24.023 1.00 93.38 179 ILE A O 1
ATOM 1461 N N . GLU A 1 180 ? -10.394 -3.769 24.807 1.00 87.19 180 GLU A N 1
ATOM 1462 C CA . GLU A 1 180 ? -11.183 -2.573 25.129 1.00 87.19 180 GLU A CA 1
ATOM 1463 C C . GLU A 1 180 ? -10.921 -1.424 24.158 1.00 87.19 180 GLU A C 1
ATOM 1465 O O . GLU A 1 180 ? -11.856 -0.739 23.753 1.00 87.19 180 GLU A O 1
ATOM 1470 N N . HIS A 1 181 ? -9.661 -1.199 23.765 1.00 94.06 181 HIS A N 1
ATOM 1471 C CA . HIS A 1 181 ? -9.287 -0.171 22.795 1.00 94.06 181 HIS A CA 1
ATOM 1472 C C . HIS A 1 181 ? -8.718 -0.820 21.532 1.00 94.06 181 HIS A C 1
ATOM 1474 O O . HIS A 1 181 ? -7.717 -1.536 21.555 1.00 94.06 181 HIS A O 1
ATOM 1480 N N . ALA A 1 182 ? -9.386 -0.567 20.409 1.00 96.12 182 ALA A N 1
ATOM 1481 C CA . ALA A 1 182 ? -9.016 -1.072 19.100 1.00 96.12 182 ALA A CA 1
ATOM 1482 C C . ALA A 1 182 ? -8.669 0.076 18.142 1.00 96.12 182 ALA A C 1
ATOM 1484 O O . ALA A 1 182 ? -9.448 1.004 17.927 1.00 96.12 182 ALA A O 1
ATOM 1485 N N . VAL A 1 183 ? -7.501 -0.015 17.517 1.00 96.50 183 VAL A N 1
ATOM 1486 C CA . VAL A 1 183 ? -7.045 0.868 16.445 1.00 96.50 183 VAL A CA 1
ATOM 1487 C C . VAL A 1 183 ? -7.278 0.170 15.107 1.00 96.50 183 VAL A C 1
ATOM 1489 O O . VAL A 1 183 ? -6.633 -0.829 14.781 1.00 96.50 183 VAL A O 1
ATOM 1492 N N . ALA A 1 184 ? -8.198 0.692 14.299 1.00 96.44 184 ALA A N 1
ATOM 1493 C CA . ALA A 1 184 ? -8.367 0.270 12.913 1.00 96.44 184 ALA A CA 1
ATOM 1494 C C . ALA A 1 184 ? -7.238 0.873 12.064 1.00 96.44 184 ALA A C 1
ATOM 1496 O O . ALA A 1 184 ? -7.278 2.053 11.713 1.00 96.44 184 ALA A O 1
ATOM 1497 N N . PHE A 1 185 ? -6.217 0.073 11.752 1.00 97.31 185 PHE A N 1
ATOM 1498 C CA . PHE A 1 185 ? -5.009 0.514 11.061 1.00 97.31 185 PHE A CA 1
ATOM 1499 C C . PHE A 1 185 ? -4.991 0.041 9.602 1.00 97.31 185 PHE A C 1
ATOM 1501 O O . PHE A 1 185 ? -4.615 -1.089 9.266 1.00 97.31 185 PHE A O 1
ATOM 1508 N N . SER A 1 186 ? -5.373 0.945 8.700 1.00 96.19 186 SER A N 1
ATOM 1509 C CA . SER A 1 186 ? -5.274 0.712 7.261 1.00 96.19 186 SER A CA 1
ATOM 1510 C C . SER A 1 186 ? -3.839 0.351 6.873 1.00 96.19 186 SER A C 1
ATOM 1512 O O . SER A 1 186 ? -2.912 1.111 7.135 1.00 96.19 186 SER A O 1
ATOM 1514 N N . GLN A 1 187 ? -3.661 -0.776 6.180 1.00 96.00 187 GLN A N 1
ATOM 1515 C CA . GLN A 1 187 ? -2.364 -1.163 5.610 1.00 96.00 187 GLN A CA 1
ATOM 1516 C C . GLN A 1 187 ? -2.072 -0.469 4.270 1.00 96.00 187 GLN A C 1
ATOM 1518 O O . GLN A 1 187 ? -1.005 -0.674 3.698 1.00 96.00 187 GLN A O 1
ATOM 1523 N N . TYR A 1 188 ? -2.993 0.366 3.778 1.00 96.31 188 TYR A N 1
ATOM 1524 C CA . TYR A 1 188 ? -2.728 1.291 2.678 1.00 96.31 188 TYR A CA 1
ATOM 1525 C C . TYR A 1 188 ? -2.176 2.593 3.251 1.00 96.31 188 TYR A C 1
ATOM 1527 O O . TYR A 1 188 ? -2.891 3.235 4.031 1.00 96.31 188 TYR A O 1
ATOM 1535 N N . PRO A 1 189 ? -0.961 3.007 2.852 1.00 97.50 189 PRO A N 1
ATOM 1536 C CA . PRO A 1 189 ? -0.445 4.322 3.201 1.00 97.50 189 PRO A CA 1
ATOM 1537 C C . PRO A 1 189 ? -1.328 5.427 2.620 1.00 97.50 189 PRO A C 1
ATOM 1539 O O . PRO A 1 189 ? -1.627 6.395 3.316 1.00 97.50 189 PRO A O 1
ATOM 1542 N N . GLN A 1 190 ? -1.761 5.259 1.367 1.00 97.94 190 GLN A N 1
ATOM 1543 C CA . GLN A 1 190 ? -2.637 6.180 0.647 1.00 97.94 190 GLN A CA 1
ATOM 1544 C C . GLN A 1 190 ? -4.105 5.756 0.788 1.00 97.94 190 GLN A C 1
ATOM 1546 O O . GLN A 1 190 ? -4.462 4.608 0.508 1.00 97.94 190 GLN A O 1
ATOM 1551 N N . TRP A 1 191 ? -4.978 6.687 1.163 1.00 96.06 191 TRP A N 1
ATOM 1552 C CA . TRP A 1 191 ? -6.415 6.452 1.217 1.00 96.06 191 TRP A CA 1
ATOM 1553 C C . TRP A 1 191 ? -6.996 6.243 -0.184 1.00 96.06 191 TRP A C 1
ATOM 1555 O O . TRP A 1 191 ? -6.796 7.056 -1.083 1.00 96.06 191 TRP A O 1
ATOM 1565 N N . CYS A 1 192 ? -7.839 5.220 -0.332 1.00 94.56 192 CYS A N 1
ATOM 1566 C CA . CYS A 1 192 ? -8.818 5.141 -1.412 1.00 94.56 192 CYS A CA 1
ATOM 1567 C C . CYS A 1 192 ? -10.164 4.644 -0.867 1.00 94.56 192 CYS A C 1
ATOM 1569 O O . CYS A 1 192 ? -10.230 3.722 -0.047 1.00 94.56 192 CYS A O 1
ATOM 1571 N N . CYS A 1 193 ? -11.272 5.203 -1.360 1.00 92.56 193 CYS A N 1
ATOM 1572 C CA . CYS A 1 193 ? -12.618 4.774 -0.976 1.00 92.56 193 CYS A CA 1
ATOM 1573 C C . CYS A 1 193 ? -12.874 3.299 -1.305 1.00 92.56 193 CYS A C 1
ATOM 1575 O O . CYS A 1 193 ? -13.629 2.636 -0.600 1.00 92.56 193 CYS A O 1
ATOM 1577 N N . SER A 1 194 ? -12.232 2.779 -2.355 1.00 89.88 194 SER A N 1
ATOM 1578 C CA . SER A 1 194 ? -12.368 1.378 -2.769 1.00 89.88 194 SER A CA 1
ATOM 1579 C C . SER A 1 194 ? -11.486 0.396 -1.982 1.00 89.88 194 SER A C 1
ATOM 1581 O O . SER A 1 194 ? -11.673 -0.812 -2.116 1.00 89.88 194 SER A O 1
ATOM 1583 N N . THR A 1 195 ? -10.574 0.893 -1.131 1.00 92.06 195 THR A N 1
ATOM 1584 C CA . THR A 1 195 ? -9.658 0.081 -0.308 1.00 92.06 195 THR A CA 1
ATOM 1585 C C . THR A 1 195 ? -9.907 0.302 1.187 1.00 92.06 195 THR A C 1
ATOM 1587 O O . THR A 1 195 ? -10.698 -0.431 1.789 1.00 92.06 195 THR A O 1
ATOM 1590 N N . SER A 1 196 ? -9.298 1.329 1.787 1.00 93.69 196 SER A N 1
ATOM 1591 C CA . SER A 1 196 ? -9.467 1.721 3.191 1.00 93.69 196 SER A CA 1
ATOM 1592 C C . SER A 1 196 ? -10.927 2.042 3.491 1.00 93.69 196 SER A C 1
ATOM 1594 O O . SER A 1 196 ? -11.468 1.563 4.483 1.00 93.69 196 SER A O 1
ATOM 1596 N N . GLY A 1 197 ? -11.595 2.771 2.587 1.00 93.06 197 GLY A N 1
ATOM 1597 C CA . GLY A 1 197 ? -13.015 3.101 2.723 1.00 93.06 197 GLY A CA 1
ATOM 1598 C C . GLY A 1 197 ? -13.909 1.863 2.790 1.00 93.06 197 GLY A C 1
ATOM 1599 O O . GLY A 1 197 ? -14.679 1.724 3.737 1.00 93.06 197 GLY A O 1
ATOM 1600 N N . SER A 1 198 ? -13.764 0.932 1.840 1.00 91.88 198 SER A N 1
ATOM 1601 C CA . SER A 1 198 ? -14.506 -0.340 1.851 1.00 91.88 198 SER A CA 1
ATOM 1602 C C . SER A 1 198 ? -14.213 -1.164 3.107 1.00 91.88 198 SER A C 1
ATOM 1604 O O . SER A 1 198 ? -15.127 -1.706 3.732 1.00 91.88 198 SER A O 1
ATOM 1606 N N . SER A 1 199 ? -12.944 -1.235 3.516 1.00 92.62 199 SER A N 1
ATOM 1607 C CA . SER A 1 199 ? -12.522 -1.998 4.695 1.00 92.62 199 SER A CA 1
ATOM 1608 C C . SER A 1 199 ? -13.151 -1.464 5.979 1.00 92.62 199 SER A C 1
ATOM 1610 O O . SER A 1 199 ? -13.730 -2.236 6.741 1.00 92.62 199 SER A O 1
ATOM 1612 N N . ILE A 1 200 ? -13.111 -0.149 6.184 1.00 93.00 200 ILE A N 1
ATOM 1613 C CA . ILE A 1 200 ? -13.654 0.491 7.385 1.00 93.00 200 ILE A CA 1
ATOM 1614 C C . ILE A 1 200 ? -15.188 0.465 7.385 1.00 93.00 200 ILE A C 1
ATOM 1616 O O . ILE A 1 200 ? -15.801 0.137 8.398 1.00 93.00 200 ILE A O 1
ATOM 1620 N N . ASN A 1 201 ? -15.837 0.708 6.246 1.00 92.38 201 ASN A N 1
ATOM 1621 C CA . ASN A 1 201 ? -17.294 0.600 6.167 1.00 92.38 201 ASN A CA 1
ATOM 1622 C C . ASN A 1 201 ? -17.760 -0.843 6.414 1.00 92.38 201 ASN A C 1
ATOM 1624 O O . ASN A 1 201 ? -18.777 -1.072 7.067 1.00 92.38 201 ASN A O 1
ATOM 1628 N N . HIS A 1 202 ? -17.021 -1.839 5.917 1.00 92.81 202 HIS A N 1
ATOM 1629 C CA . HIS A 1 202 ? -17.298 -3.241 6.211 1.00 92.81 202 HIS A CA 1
ATOM 1630 C C . HIS A 1 202 ? -17.092 -3.584 7.688 1.00 92.81 202 HIS A C 1
ATOM 1632 O O . HIS A 1 202 ? -17.937 -4.288 8.241 1.00 92.81 202 HIS A O 1
ATOM 1638 N N . LEU A 1 203 ? -16.044 -3.048 8.324 1.00 94.12 203 LEU A N 1
ATOM 1639 C CA . LEU A 1 203 ? -15.823 -3.161 9.765 1.00 94.12 203 LEU A CA 1
ATOM 1640 C C . LEU A 1 203 ? -17.047 -2.678 10.546 1.00 94.12 203 LEU A C 1
ATOM 1642 O O . LEU A 1 203 ? -17.587 -3.443 11.339 1.00 94.12 203 LEU A O 1
ATOM 1646 N N . TRP A 1 204 ? -17.559 -1.480 10.259 1.00 93.50 204 TRP A N 1
ATOM 1647 C CA . TRP A 1 204 ? -18.742 -0.955 10.952 1.00 93.50 204 TRP A CA 1
ATOM 1648 C C . TRP A 1 204 ? -20.004 -1.776 10.714 1.00 93.50 204 TRP A C 1
ATOM 1650 O O . TRP A 1 204 ? -20.739 -2.038 11.665 1.00 93.50 204 TRP A O 1
ATOM 1660 N N . ARG A 1 205 ? -20.223 -2.270 9.488 1.00 92.94 205 ARG A N 1
ATOM 1661 C CA . ARG A 1 205 ? -21.322 -3.212 9.218 1.00 92.94 205 ARG A CA 1
ATOM 1662 C C . ARG A 1 205 ? -21.198 -4.482 10.059 1.00 92.94 205 ARG A C 1
ATOM 1664 O O . ARG A 1 205 ? -22.202 -4.937 10.587 1.00 92.94 205 ARG A O 1
ATOM 1671 N N . GLN A 1 206 ? -20.000 -5.063 10.183 1.00 94.69 206 GLN A N 1
ATOM 1672 C CA . GLN A 1 206 ? -19.816 -6.282 10.982 1.00 94.69 206 GLN A CA 1
ATOM 1673 C C . GLN A 1 206 ? -19.948 -6.017 12.484 1.00 94.69 206 GLN A C 1
ATOM 1675 O O . GLN A 1 206 ? -20.579 -6.814 13.169 1.00 94.69 206 GLN A O 1
ATOM 1680 N N . VAL A 1 207 ? -19.430 -4.890 12.984 1.00 94.38 207 VAL A N 1
ATOM 1681 C CA . VAL A 1 207 ? -19.630 -4.465 14.379 1.00 94.38 207 VAL A CA 1
ATOM 1682 C C . VAL A 1 207 ? -21.124 -4.376 14.698 1.00 94.38 207 VAL A C 1
ATOM 1684 O O . VAL A 1 207 ? -21.554 -4.932 15.703 1.00 94.38 207 VAL A O 1
ATOM 1687 N N . HIS A 1 208 ? -21.917 -3.771 13.809 1.00 92.62 208 HIS A N 1
ATOM 1688 C CA . HIS A 1 208 ? -23.370 -3.699 13.963 1.00 92.62 208 HIS A CA 1
ATOM 1689 C C . HIS A 1 208 ? -24.056 -5.066 13.868 1.00 92.62 208 HIS A C 1
ATOM 1691 O O . HIS A 1 208 ? -24.821 -5.451 14.743 1.00 92.62 208 HIS A O 1
ATOM 1697 N N . HIS A 1 209 ? -23.755 -5.853 12.829 1.00 94.94 209 HIS A N 1
ATOM 1698 C CA . HIS A 1 209 ? -24.365 -7.175 12.639 1.00 94.94 209 HIS A CA 1
ATOM 1699 C C . HIS A 1 209 ? -24.118 -8.131 13.814 1.00 94.94 209 HIS A C 1
ATOM 1701 O O . HIS A 1 209 ? -24.935 -9.013 14.069 1.00 94.94 209 HIS A O 1
ATOM 1707 N N . LEU A 1 210 ? -22.987 -7.977 14.505 1.00 95.62 210 LEU A N 1
ATOM 1708 C CA . LEU A 1 210 ? -22.609 -8.789 15.658 1.00 95.62 210 LEU A CA 1
ATOM 1709 C C . LEU A 1 210 ? -23.057 -8.183 17.002 1.00 95.62 210 LEU A C 1
ATOM 1711 O O . LEU A 1 210 ? -22.798 -8.794 18.039 1.00 95.62 210 LEU A O 1
ATOM 1715 N N . ASN A 1 211 ? -23.732 -7.027 16.999 1.00 95.62 211 ASN A N 1
ATOM 1716 C CA . ASN A 1 211 ? -24.117 -6.259 18.191 1.00 95.62 211 ASN A CA 1
ATOM 1717 C C . ASN A 1 211 ? -22.911 -5.952 19.108 1.00 95.62 211 ASN A C 1
ATOM 1719 O O . ASN A 1 211 ? -22.914 -6.249 20.307 1.00 95.62 211 ASN A O 1
ATOM 1723 N N . LEU A 1 212 ? -21.822 -5.448 18.515 1.00 95.12 212 LEU A N 1
ATOM 1724 C CA . LEU A 1 212 ? -20.550 -5.142 19.184 1.00 95.12 212 LEU A CA 1
ATOM 1725 C C . LEU A 1 212 ? -20.249 -3.639 19.253 1.00 95.12 212 LEU A C 1
ATOM 1727 O O . LEU A 1 212 ? -19.106 -3.249 19.481 1.00 95.12 212 LEU A O 1
ATOM 1731 N N . GLU A 1 213 ? -21.247 -2.780 19.068 1.00 93.06 213 GLU A N 1
ATOM 1732 C CA . GLU A 1 213 ? -21.087 -1.323 19.016 1.00 93.06 213 GLU A CA 1
ATOM 1733 C C . GLU A 1 213 ? -20.472 -0.759 20.294 1.00 93.06 213 GLU A C 1
ATOM 1735 O O . GLU A 1 213 ? -19.693 0.184 20.230 1.00 93.06 213 GLU A O 1
ATOM 1740 N N . HIS A 1 214 ? -20.787 -1.359 21.440 1.00 93.00 214 HIS A N 1
ATOM 1741 C CA . HIS A 1 214 ? -20.267 -0.962 22.750 1.00 93.00 214 HIS A CA 1
ATOM 1742 C C . HIS A 1 214 ? -19.145 -1.877 23.258 1.00 93.00 214 HIS A C 1
ATOM 1744 O O . HIS A 1 214 ? -18.664 -1.682 24.368 1.00 93.00 214 HIS A O 1
ATOM 1750 N N . ALA A 1 215 ? -18.735 -2.884 22.477 1.00 92.69 215 ALA A N 1
ATOM 1751 C CA . ALA A 1 215 ? -17.732 -3.857 22.912 1.00 92.69 215 ALA A CA 1
ATOM 1752 C C . ALA A 1 215 ? -16.303 -3.296 22.883 1.00 92.69 215 ALA A C 1
ATOM 1754 O O . ALA A 1 215 ? -15.457 -3.758 23.637 1.00 92.69 215 ALA A O 1
ATOM 1755 N N . PHE A 1 216 ? -16.042 -2.309 22.021 1.00 93.62 216 PHE A N 1
ATOM 1756 C CA . PHE A 1 216 ? -14.718 -1.720 21.839 1.00 93.62 216 PHE A CA 1
ATOM 1757 C C . PHE A 1 216 ? -14.823 -0.207 21.719 1.00 93.62 216 PHE A C 1
ATOM 1759 O O . PHE A 1 216 ? -15.737 0.299 21.066 1.00 93.62 216 PHE A O 1
ATOM 1766 N N . HIS A 1 217 ? -13.843 0.500 22.260 1.00 93.44 217 HIS A N 1
ATOM 1767 C CA . HIS A 1 217 ? -13.553 1.878 21.906 1.00 93.44 217 HIS A CA 1
ATOM 1768 C C . HIS A 1 217 ? -12.628 1.910 20.693 1.00 93.44 217 HIS A C 1
ATOM 1770 O O . HIS A 1 217 ? -11.561 1.295 20.717 1.00 93.44 217 HIS A O 1
ATOM 1776 N N . TRP A 1 218 ? -13.007 2.638 19.644 1.00 94.19 218 TRP A N 1
ATOM 1777 C CA . TRP A 1 218 ? -12.249 2.671 18.397 1.00 94.19 218 TRP A CA 1
ATOM 1778 C C . TRP A 1 218 ? -11.463 3.965 18.207 1.00 94.19 218 TRP A C 1
ATOM 1780 O O . TRP A 1 218 ? -11.928 5.062 18.515 1.00 94.19 218 TRP A O 1
ATOM 1790 N N . SER A 1 219 ? -10.291 3.836 17.599 1.00 94.94 219 SER A N 1
ATOM 1791 C CA . SER A 1 219 ? -9.637 4.910 16.854 1.00 94.94 219 SER A CA 1
ATOM 1792 C C . SER A 1 219 ? -9.133 4.369 15.510 1.00 94.94 219 SER A C 1
ATOM 1794 O O . SER A 1 219 ? -9.122 3.161 15.283 1.00 94.94 219 SER A O 1
ATOM 1796 N N . ILE A 1 220 ? -8.796 5.243 14.565 1.00 94.19 220 ILE A N 1
ATOM 1797 C CA . ILE A 1 220 ? -8.524 4.881 13.171 1.00 94.19 220 ILE A CA 1
ATOM 1798 C C . ILE A 1 220 ? -7.226 5.540 12.715 1.00 94.19 220 ILE A C 1
ATOM 1800 O O . ILE A 1 220 ? -7.044 6.744 12.869 1.00 94.19 220 ILE A O 1
ATOM 1804 N N . ILE A 1 221 ? -6.372 4.752 12.073 1.00 95.69 221 ILE A N 1
ATOM 1805 C CA . ILE A 1 221 ? -5.258 5.236 11.260 1.00 95.69 221 ILE A CA 1
ATOM 1806 C C . ILE A 1 221 ? -5.625 4.918 9.811 1.00 95.69 221 ILE A C 1
ATOM 1808 O O . ILE A 1 221 ? -5.431 3.799 9.329 1.00 95.69 221 ILE A O 1
ATOM 1812 N N . ASP A 1 222 ? -6.250 5.880 9.132 1.00 94.88 222 ASP A N 1
ATOM 1813 C CA . ASP A 1 222 ? -6.839 5.674 7.806 1.00 94.88 222 ASP A CA 1
ATOM 1814 C C . ASP A 1 222 ? -5.850 5.879 6.653 1.00 94.88 222 ASP A C 1
ATOM 1816 O O . ASP A 1 222 ? -6.044 5.294 5.585 1.00 94.88 222 ASP A O 1
ATOM 1820 N N . ARG A 1 223 ? -4.805 6.687 6.876 1.00 96.19 223 ARG A N 1
ATOM 1821 C CA . ARG A 1 223 ? -3.727 6.985 5.922 1.00 96.19 223 ARG A CA 1
ATOM 1822 C C . ARG A 1 223 ? -2.464 7.460 6.639 1.00 96.19 223 ARG A C 1
ATOM 1824 O O . ARG A 1 223 ? -2.534 7.932 7.771 1.00 96.19 223 ARG A O 1
ATOM 1831 N N . TRP A 1 224 ? -1.321 7.330 5.977 1.00 97.50 224 TRP A N 1
ATOM 1832 C CA . TRP A 1 224 ? 0.013 7.602 6.537 1.00 97.50 224 TRP A CA 1
ATOM 1833 C C . TRP A 1 224 ? 1.091 7.760 5.440 1.00 97.50 224 TRP A C 1
ATOM 1835 O O . TRP A 1 224 ? 2.283 7.566 5.669 1.00 97.50 224 TRP A O 1
ATOM 1845 N N . PHE A 1 225 ? 0.671 8.143 4.232 1.00 97.94 225 PHE A N 1
ATOM 1846 C CA . PHE A 1 225 ? 1.466 8.191 2.998 1.00 97.94 225 PHE A CA 1
ATOM 1847 C C . PHE A 1 225 ? 2.698 9.120 3.006 1.00 97.94 225 PHE A C 1
ATOM 1849 O O . PHE A 1 225 ? 3.582 8.943 2.166 1.00 97.94 225 PHE A O 1
ATOM 1856 N N . LEU A 1 226 ? 2.770 10.085 3.932 1.00 98.06 226 LEU A N 1
ATOM 1857 C CA . LEU A 1 226 ? 3.918 10.990 4.135 1.00 98.06 226 LEU A CA 1
ATOM 1858 C C . LEU A 1 226 ? 4.664 10.744 5.449 1.00 98.06 226 LEU A C 1
ATOM 1860 O O . LEU A 1 226 ? 5.529 11.536 5.821 1.00 98.06 226 LEU A O 1
ATOM 1864 N N . HIS A 1 227 ? 4.350 9.673 6.181 1.00 98.31 227 HIS A N 1
ATOM 1865 C CA . HIS A 1 227 ? 5.080 9.381 7.407 1.00 98.31 227 HIS A CA 1
ATOM 1866 C C . HIS A 1 227 ? 6.573 9.196 7.093 1.00 98.31 227 HIS A C 1
ATOM 1868 O O . HIS A 1 227 ? 6.940 8.362 6.260 1.00 98.31 227 HIS A O 1
ATOM 1874 N N . ARG A 1 228 ? 7.441 9.962 7.768 1.00 97.75 228 ARG A N 1
ATOM 1875 C CA . ARG A 1 228 ? 8.872 10.075 7.435 1.00 97.75 228 ARG A CA 1
ATOM 1876 C C . ARG A 1 228 ? 9.555 8.714 7.303 1.00 97.75 228 ARG A C 1
ATOM 1878 O O . ARG A 1 228 ? 10.189 8.446 6.291 1.00 97.75 228 ARG A O 1
ATOM 1885 N N . LYS A 1 229 ? 9.371 7.820 8.281 1.00 97.81 229 LYS A N 1
ATOM 1886 C CA . LYS A 1 229 ? 9.989 6.482 8.247 1.00 97.81 229 LYS A CA 1
ATOM 1887 C C . LYS A 1 229 ? 9.440 5.590 7.127 1.00 97.81 229 LYS A C 1
ATOM 1889 O O . LYS A 1 229 ? 10.161 4.732 6.631 1.00 97.81 229 LYS A O 1
ATOM 1894 N N . TYR A 1 230 ? 8.188 5.788 6.702 1.00 98.56 230 TYR A N 1
ATOM 1895 C CA . TYR A 1 230 ? 7.638 5.050 5.561 1.00 98.56 230 TYR A CA 1
ATOM 1896 C C . TYR A 1 230 ? 8.289 5.523 4.257 1.00 98.56 230 TYR A C 1
ATOM 1898 O O . TYR A 1 230 ? 8.791 4.691 3.503 1.00 98.56 230 TYR A O 1
ATOM 1906 N N . VAL A 1 231 ? 8.381 6.839 4.040 1.00 98.69 231 VAL A N 1
ATOM 1907 C CA . VAL A 1 231 ? 9.098 7.425 2.892 1.00 98.69 231 VAL A CA 1
ATOM 1908 C C . VAL A 1 231 ? 10.544 6.923 2.844 1.00 98.69 231 VAL A C 1
ATOM 1910 O O . VAL A 1 231 ? 10.991 6.427 1.812 1.00 98.69 231 VAL A O 1
ATOM 1913 N N . GLN A 1 232 ? 11.235 6.944 3.985 1.00 98.44 232 GLN A N 1
ATOM 1914 C CA . GLN A 1 232 ? 12.597 6.425 4.123 1.00 98.44 232 GLN A CA 1
ATOM 1915 C C . GLN A 1 232 ? 12.697 4.924 3.827 1.00 98.44 232 GLN A C 1
ATOM 1917 O O . GLN A 1 232 ? 13.641 4.502 3.172 1.00 98.44 232 GLN A O 1
ATOM 1922 N N . SER A 1 233 ? 11.716 4.113 4.238 1.00 98.56 233 SER A N 1
ATOM 1923 C CA . SER A 1 233 ? 11.710 2.678 3.920 1.00 98.56 233 SER A CA 1
ATOM 1924 C C . SER A 1 233 ? 11.579 2.402 2.417 1.00 98.56 233 SER A C 1
ATOM 1926 O O . SER A 1 233 ? 12.204 1.477 1.904 1.00 98.56 233 SER A O 1
ATOM 1928 N N . VAL A 1 234 ? 10.813 3.222 1.686 1.00 98.75 234 VAL A N 1
ATOM 1929 C CA . VAL A 1 234 ? 10.709 3.116 0.222 1.00 98.75 234 VAL A CA 1
ATOM 1930 C C . VAL A 1 234 ? 12.003 3.599 -0.440 1.00 98.75 234 VAL A C 1
ATOM 1932 O O . VAL A 1 234 ? 12.502 2.935 -1.349 1.00 98.75 234 VAL A O 1
ATOM 1935 N N . ALA A 1 235 ? 12.572 4.712 0.036 1.00 98.62 235 ALA A N 1
ATOM 1936 C CA . ALA A 1 235 ? 13.850 5.233 -0.446 1.00 98.62 235 ALA A CA 1
ATOM 1937 C C . ALA A 1 235 ? 14.991 4.219 -0.248 1.00 98.62 235 ALA A C 1
ATOM 1939 O O . ALA A 1 235 ? 15.749 3.966 -1.181 1.00 98.62 235 ALA A O 1
ATOM 1940 N N . GLU A 1 236 ? 15.062 3.559 0.911 1.00 98.25 236 GLU A N 1
ATOM 1941 C CA . GLU A 1 236 ? 16.045 2.505 1.188 1.00 98.25 236 GLU A CA 1
ATOM 1942 C C . GLU A 1 236 ? 15.943 1.348 0.190 1.00 98.25 236 GLU A C 1
ATOM 1944 O O . GLU A 1 236 ? 16.956 0.958 -0.389 1.00 98.25 236 GLU A O 1
ATOM 1949 N N . ARG A 1 237 ? 14.733 0.840 -0.090 1.00 98.56 237 ARG A N 1
ATOM 1950 C CA . ARG A 1 237 ? 14.550 -0.246 -1.068 1.00 98.56 237 ARG A CA 1
ATOM 1951 C C . ARG A 1 237 ? 15.031 0.144 -2.464 1.00 98.56 237 ARG A C 1
ATOM 1953 O O . ARG A 1 237 ? 15.650 -0.676 -3.152 1.00 98.56 237 ARG A O 1
ATOM 1960 N N . ILE A 1 238 ? 14.757 1.381 -2.883 1.00 98.62 238 ILE A N 1
ATOM 1961 C CA . ILE A 1 238 ? 15.218 1.914 -4.170 1.00 98.62 238 ILE A CA 1
ATOM 1962 C C . ILE A 1 238 ? 16.745 2.017 -4.172 1.00 98.62 238 ILE A C 1
ATOM 1964 O O . ILE A 1 238 ? 17.379 1.438 -5.055 1.00 98.62 238 ILE A O 1
ATOM 1968 N N . LEU A 1 239 ? 17.338 2.682 -3.175 1.00 98.06 239 LEU A N 1
ATOM 1969 C CA . LEU A 1 239 ? 18.787 2.850 -3.057 1.00 98.06 239 LEU A CA 1
ATOM 1970 C C . LEU A 1 239 ? 19.509 1.501 -3.044 1.00 98.06 239 LEU A C 1
ATOM 1972 O O . LEU A 1 239 ? 20.487 1.330 -3.764 1.00 98.06 239 LEU A O 1
ATOM 1976 N N . SER A 1 240 ? 19.019 0.534 -2.270 1.00 97.75 240 SER A N 1
ATOM 1977 C CA . SER A 1 240 ? 19.594 -0.810 -2.172 1.00 97.75 240 SER A CA 1
ATOM 1978 C C . SER A 1 240 ? 19.570 -1.531 -3.525 1.00 97.75 240 SER A C 1
ATOM 1980 O O . SER A 1 240 ? 20.585 -2.070 -3.971 1.00 97.75 240 SER A O 1
ATOM 1982 N N . SER A 1 241 ? 18.445 -1.449 -4.244 1.00 97.94 241 SER A N 1
ATOM 1983 C CA . SER A 1 241 ? 18.303 -2.047 -5.579 1.00 97.94 241 SER A CA 1
ATOM 1984 C C . SER A 1 241 ? 19.233 -1.393 -6.604 1.00 97.94 241 SER A C 1
ATOM 1986 O O . SER A 1 241 ? 19.872 -2.088 -7.395 1.00 97.94 241 SER A O 1
ATOM 1988 N N . VAL A 1 242 ? 19.333 -0.062 -6.584 1.00 96.81 242 VAL A N 1
ATOM 1989 C CA . VAL A 1 242 ? 20.211 0.696 -7.485 1.00 96.81 242 VAL A CA 1
ATOM 1990 C C . VAL A 1 242 ? 21.682 0.430 -7.163 1.00 96.81 242 VAL A C 1
ATOM 1992 O O . VAL A 1 242 ? 22.457 0.147 -8.070 1.00 96.81 242 VAL A O 1
ATOM 1995 N N . THR A 1 243 ? 22.059 0.422 -5.884 1.00 96.12 243 THR A N 1
ATOM 1996 C CA . THR A 1 243 ? 23.411 0.066 -5.422 1.00 96.12 243 THR A CA 1
ATOM 1997 C C . THR A 1 243 ? 23.805 -1.324 -5.892 1.00 96.12 243 THR A C 1
ATOM 1999 O O . THR A 1 243 ? 24.886 -1.509 -6.446 1.00 96.12 243 THR A O 1
ATOM 2002 N N . HIS A 1 244 ? 22.918 -2.305 -5.719 1.00 95.56 244 HIS A N 1
ATOM 2003 C CA . HIS A 1 244 ? 23.168 -3.662 -6.186 1.00 95.56 244 HIS A CA 1
ATOM 2004 C C . HIS A 1 244 ? 23.396 -3.702 -7.701 1.00 95.56 244 HIS A C 1
ATOM 2006 O O . HIS A 1 244 ? 24.361 -4.309 -8.162 1.00 95.56 244 HIS A O 1
ATOM 2012 N N . PHE A 1 245 ? 22.552 -3.020 -8.475 1.00 93.19 245 PHE A N 1
ATOM 2013 C CA . PHE A 1 245 ? 22.689 -2.935 -9.926 1.00 93.19 245 PHE A CA 1
ATOM 2014 C C . PHE A 1 245 ? 24.013 -2.287 -10.362 1.00 93.19 245 PHE A C 1
ATOM 2016 O O . PHE A 1 245 ? 24.715 -2.848 -11.203 1.00 93.19 245 PHE A O 1
ATOM 2023 N N . VAL A 1 246 ? 24.377 -1.146 -9.770 1.00 90.94 246 VAL A N 1
ATOM 2024 C CA . VAL A 1 246 ? 25.616 -0.418 -10.091 1.00 90.94 246 VAL A CA 1
ATOM 2025 C C . VAL A 1 246 ? 26.853 -1.243 -9.732 1.00 90.94 246 VAL A C 1
ATOM 2027 O O . VAL A 1 246 ? 27.795 -1.295 -10.514 1.00 90.94 246 VAL A O 1
ATOM 2030 N N . ASN A 1 247 ? 26.839 -1.951 -8.600 1.00 90.44 247 ASN A N 1
ATOM 2031 C CA . ASN A 1 247 ? 27.974 -2.773 -8.171 1.00 90.44 247 ASN A CA 1
ATOM 2032 C C . ASN A 1 247 ? 28.140 -4.063 -8.990 1.00 90.44 247 ASN A C 1
ATOM 2034 O O . ASN A 1 247 ? 29.241 -4.603 -9.068 1.00 90.44 247 ASN A O 1
ATOM 2038 N N . THR A 1 248 ? 27.058 -4.585 -9.571 1.00 88.25 248 THR A N 1
ATOM 2039 C CA . THR A 1 248 ? 27.071 -5.849 -10.334 1.00 88.25 248 THR A CA 1
ATOM 2040 C C . THR A 1 248 ? 27.213 -5.648 -11.840 1.00 88.25 248 THR A C 1
ATOM 2042 O O . THR A 1 248 ? 27.531 -6.596 -12.558 1.00 88.25 248 THR A O 1
ATOM 2045 N N . THR A 1 249 ? 27.019 -4.424 -12.330 1.00 80.69 249 THR A N 1
ATOM 2046 C CA . THR A 1 249 ? 27.130 -4.088 -13.751 1.00 80.69 249 THR A CA 1
ATOM 2047 C C . THR A 1 249 ? 28.437 -3.341 -13.997 1.00 80.69 249 THR A C 1
ATOM 2049 O O . THR A 1 249 ? 28.694 -2.320 -13.367 1.00 80.69 249 THR A O 1
ATOM 2052 N N . SER A 1 250 ? 29.279 -3.814 -14.924 1.00 61.38 250 SER A N 1
ATOM 2053 C CA . SER A 1 250 ? 30.500 -3.085 -15.295 1.00 61.38 250 SER A CA 1
ATOM 2054 C C . SER A 1 250 ? 30.149 -1.671 -15.788 1.00 61.38 250 SER A C 1
ATOM 2056 O O . SER A 1 250 ? 29.253 -1.552 -16.632 1.00 61.38 250 SER A O 1
ATOM 2058 N N . PRO A 1 251 ? 30.840 -0.612 -15.319 1.00 56.81 251 PRO A N 1
ATOM 2059 C CA . PRO A 1 251 ? 30.588 0.749 -15.777 1.00 56.81 251 PRO A CA 1
ATOM 2060 C C . PRO A 1 251 ? 30.679 0.819 -17.300 1.00 56.81 251 PRO A C 1
ATOM 2062 O O . PRO A 1 251 ? 31.644 0.330 -17.895 1.00 56.81 251 PRO A O 1
ATOM 2065 N N . VAL A 1 252 ? 29.680 1.423 -17.944 1.00 56.19 252 VAL A N 1
ATOM 2066 C CA . VAL A 1 252 ? 29.738 1.698 -19.381 1.00 56.19 252 VAL A CA 1
ATOM 2067 C C . VAL A 1 252 ? 30.884 2.687 -19.603 1.00 56.19 252 VAL A C 1
ATOM 2069 O O . VAL A 1 252 ? 30.833 3.817 -19.132 1.00 56.19 252 VAL A O 1
ATOM 2072 N N . GLN A 1 253 ? 31.942 2.246 -20.287 1.00 52.38 253 GLN A N 1
ATOM 2073 C CA . GLN A 1 253 ? 33.233 2.944 -20.372 1.00 52.38 253 GLN A CA 1
ATOM 2074 C C . GLN A 1 253 ? 33.225 4.283 -21.139 1.00 52.38 253 GLN A C 1
ATOM 2076 O O . GLN A 1 253 ? 34.288 4.879 -21.282 1.00 52.38 253 GLN A O 1
ATOM 2081 N N . SER A 1 254 ? 32.089 4.788 -21.636 1.00 51.34 254 SER A N 1
ATOM 2082 C CA . SER A 1 254 ? 32.123 6.000 -22.472 1.00 51.34 254 SER A CA 1
ATOM 2083 C C . SER A 1 254 ? 30.891 6.910 -22.492 1.00 51.34 254 SER A C 1
ATOM 2085 O O . SER A 1 254 ? 31.005 7.989 -23.058 1.00 51.34 254 SER A O 1
ATOM 2087 N N . ASN A 1 255 ? 29.753 6.568 -21.871 1.00 62.81 255 ASN A N 1
ATOM 2088 C CA . ASN A 1 255 ? 28.552 7.424 -21.872 1.00 62.81 255 ASN A CA 1
ATOM 2089 C C . ASN A 1 255 ? 27.793 7.356 -20.537 1.00 62.81 255 ASN A C 1
ATOM 2091 O O . ASN A 1 255 ? 27.745 6.296 -19.913 1.00 62.81 255 ASN A O 1
ATOM 2095 N N . SER A 1 256 ? 27.161 8.470 -20.139 1.00 71.62 256 SER A N 1
ATOM 2096 C CA . SER A 1 256 ? 26.281 8.528 -18.961 1.00 71.62 256 SER A CA 1
ATOM 2097 C C . SER A 1 256 ? 25.102 7.557 -19.114 1.00 71.62 256 SER A C 1
ATOM 2099 O O . SER A 1 256 ? 24.458 7.518 -20.167 1.00 71.62 256 SER A O 1
ATOM 2101 N N . GLN A 1 257 ? 24.837 6.750 -18.086 1.00 84.56 257 GLN A N 1
ATOM 2102 C CA . GLN A 1 257 ? 23.803 5.717 -18.096 1.00 84.56 257 GLN A CA 1
ATOM 2103 C C . GLN A 1 257 ? 22.461 6.261 -17.588 1.00 84.56 257 GLN A C 1
ATOM 2105 O O . GLN A 1 257 ? 22.380 6.842 -16.506 1.00 84.56 257 GLN A O 1
ATOM 2110 N N . ASP A 1 258 ? 21.384 6.017 -18.338 1.00 89.06 258 ASP A N 1
ATOM 2111 C CA . ASP A 1 258 ? 20.030 6.385 -17.913 1.00 89.06 258 ASP A CA 1
ATOM 2112 C C . ASP A 1 258 ? 19.488 5.377 -16.892 1.00 89.06 258 ASP A C 1
ATOM 2114 O O . ASP A 1 258 ? 19.482 4.166 -17.131 1.00 89.06 258 ASP A O 1
ATOM 2118 N N . ILE A 1 259 ? 18.947 5.883 -15.788 1.00 92.75 259 ILE A N 1
ATOM 2119 C CA . ILE A 1 259 ? 18.166 5.120 -14.813 1.00 92.75 259 ILE A CA 1
ATOM 2120 C C . ILE A 1 259 ? 16.749 5.687 -14.810 1.00 92.75 259 ILE A C 1
ATOM 2122 O O . ILE A 1 259 ? 16.557 6.873 -14.570 1.00 92.75 259 ILE A O 1
ATOM 2126 N N . ALA A 1 260 ? 15.746 4.849 -15.057 1.00 95.81 260 ALA A N 1
ATOM 2127 C CA . ALA A 1 260 ? 14.338 5.217 -14.985 1.00 95.81 260 ALA A CA 1
ATOM 2128 C C . ALA A 1 260 ? 13.666 4.527 -13.792 1.00 95.81 260 ALA A C 1
ATOM 2130 O O . ALA A 1 260 ? 13.507 3.308 -13.777 1.00 95.81 260 ALA A O 1
ATOM 2131 N N . ILE A 1 261 ? 13.233 5.311 -12.807 1.00 98.44 261 ILE A N 1
ATOM 2132 C CA . ILE A 1 261 ? 12.497 4.852 -11.627 1.00 98.44 261 ILE A CA 1
ATOM 2133 C C . ILE A 1 261 ? 10.996 5.017 -11.888 1.00 98.44 261 ILE A C 1
ATOM 2135 O O . ILE A 1 261 ? 10.442 6.117 -11.845 1.00 98.44 261 ILE A O 1
ATOM 2139 N N . LEU A 1 262 ? 10.319 3.912 -12.182 1.00 98.69 262 LEU A N 1
ATOM 2140 C CA . LEU A 1 262 ? 8.883 3.862 -12.419 1.00 98.69 262 LEU A CA 1
ATOM 2141 C C . LEU A 1 262 ? 8.151 3.497 -11.130 1.00 98.69 262 LEU A C 1
ATOM 2143 O O . LEU A 1 262 ? 8.091 2.334 -10.733 1.00 98.69 262 LEU A O 1
ATOM 2147 N N . PHE A 1 263 ? 7.543 4.491 -10.497 1.00 98.81 263 PHE A N 1
ATOM 2148 C CA . PHE A 1 263 ? 6.658 4.294 -9.357 1.00 98.81 263 PHE A CA 1
ATOM 2149 C C . PHE A 1 263 ? 5.336 3.711 -9.856 1.00 98.81 263 PHE A C 1
ATOM 2151 O O . PHE A 1 263 ? 4.531 4.430 -10.443 1.00 98.81 263 PHE A O 1
ATOM 2158 N N . SER A 1 264 ? 5.123 2.407 -9.664 1.00 98.12 264 SER A N 1
ATOM 2159 C CA . SER A 1 264 ? 3.953 1.694 -10.188 1.00 98.12 264 SER A CA 1
ATOM 2160 C C . SER A 1 264 ? 2.890 1.540 -9.107 1.00 98.12 264 SER A C 1
ATOM 2162 O O . SER A 1 264 ? 3.072 0.812 -8.130 1.00 98.12 264 SER A O 1
ATOM 2164 N N . ALA A 1 265 ? 1.771 2.240 -9.287 1.00 97.62 265 ALA A N 1
ATOM 2165 C CA . ALA A 1 265 ? 0.617 2.205 -8.396 1.00 97.62 265 ALA A CA 1
ATOM 2166 C C . ALA A 1 265 ? -0.578 1.518 -9.065 1.00 97.62 265 ALA A C 1
ATOM 2168 O O . ALA A 1 265 ? -0.759 1.628 -10.279 1.00 97.62 265 ALA A O 1
ATOM 2169 N N . HIS A 1 266 ? -1.433 0.831 -8.303 1.00 94.88 266 HIS A N 1
ATOM 2170 C CA . HIS A 1 266 ? -2.655 0.267 -8.872 1.00 94.88 266 HIS A CA 1
ATOM 2171 C C . HIS A 1 266 ? -3.531 1.396 -9.440 1.00 94.88 266 HIS A C 1
ATOM 2173 O O . HIS A 1 266 ? -3.861 2.359 -8.753 1.00 94.88 266 HIS A O 1
ATOM 2179 N N . SER A 1 267 ? -3.940 1.292 -10.705 1.00 94.50 267 SER A N 1
ATOM 2180 C CA . SER A 1 267 ? -4.791 2.304 -11.333 1.00 94.50 267 SER A CA 1
ATOM 2181 C C . SER A 1 267 ? -6.178 2.380 -10.680 1.00 94.50 267 SER A C 1
ATOM 2183 O O . SER A 1 267 ? -6.683 1.396 -10.145 1.00 94.50 267 SER A O 1
ATOM 2185 N N . VAL A 1 268 ? -6.855 3.519 -10.794 1.00 92.00 268 VAL A N 1
ATOM 2186 C CA . VAL A 1 268 ? -8.260 3.676 -10.384 1.00 92.00 268 VAL A CA 1
ATOM 2187 C C . VAL A 1 268 ? -9.116 4.147 -11.563 1.00 92.00 268 VAL A C 1
ATOM 2189 O O . VAL A 1 268 ? -8.607 4.843 -12.449 1.00 92.00 268 VAL A O 1
ATOM 2192 N N . PRO A 1 269 ? -10.414 3.790 -11.628 1.00 91.44 269 PRO A N 1
ATOM 2193 C CA . PRO A 1 269 ? -11.313 4.336 -12.641 1.00 91.44 269 PRO A CA 1
ATOM 2194 C C . PRO A 1 269 ? -11.365 5.863 -12.552 1.00 91.44 269 PRO A C 1
ATOM 2196 O O . PRO A 1 269 ? -11.476 6.404 -11.451 1.00 91.44 269 PRO A O 1
ATOM 2199 N N . LEU A 1 270 ? -11.389 6.568 -13.689 1.00 92.19 270 LEU A N 1
ATOM 2200 C CA . LEU A 1 270 ? -11.460 8.039 -13.676 1.00 92.19 270 LEU A CA 1
ATOM 2201 C C . LEU A 1 270 ? -12.702 8.551 -12.940 1.00 92.19 270 LEU A C 1
ATOM 2203 O O . LEU A 1 270 ? -12.635 9.578 -12.283 1.00 92.19 270 LEU A O 1
ATOM 2207 N N . LYS A 1 271 ? -13.805 7.791 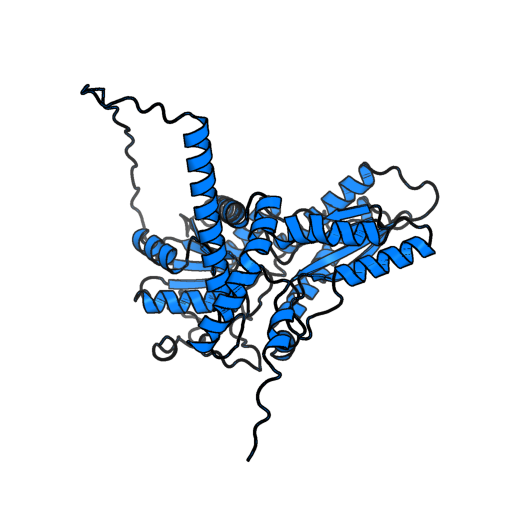-12.960 1.00 90.12 271 LYS A N 1
ATOM 2208 C CA . LYS A 1 271 ? -15.014 8.111 -12.189 1.00 90.12 271 LYS A CA 1
ATOM 2209 C C . LYS A 1 271 ? -14.743 8.232 -10.681 1.00 90.12 271 LYS A C 1
ATOM 2211 O O . LYS A 1 271 ? -15.363 9.063 -10.026 1.00 90.12 271 LYS A O 1
ATOM 2216 N N . THR A 1 272 ? -13.853 7.402 -10.132 1.00 89.50 272 THR A N 1
ATOM 2217 C CA . THR A 1 272 ? -13.444 7.466 -8.719 1.00 89.50 272 THR A CA 1
ATOM 2218 C C . THR A 1 272 ? -12.665 8.751 -8.456 1.00 89.50 272 THR A C 1
ATOM 2220 O O . THR A 1 272 ? -12.964 9.464 -7.504 1.00 89.50 272 THR A O 1
ATOM 2223 N N . VAL A 1 273 ? -11.749 9.104 -9.358 1.00 92.19 273 VAL A N 1
ATOM 2224 C CA . VAL A 1 273 ? -10.953 10.337 -9.273 1.00 92.19 273 VAL A CA 1
ATOM 2225 C C . VAL A 1 273 ? -11.845 11.572 -9.349 1.00 92.19 273 VAL A C 1
ATOM 2227 O O . VAL A 1 273 ? -11.795 12.422 -8.469 1.00 92.19 273 VAL A O 1
ATOM 2230 N N . THR A 1 274 ? -12.749 11.638 -10.329 1.00 92.88 274 THR A N 1
ATOM 2231 C CA . THR A 1 274 ? -13.686 12.762 -10.489 1.00 92.88 274 THR A CA 1
ATOM 2232 C C . THR A 1 274 ? -14.720 12.850 -9.367 1.00 92.88 274 THR A C 1
ATOM 2234 O O . THR A 1 274 ? -15.324 13.900 -9.183 1.00 92.88 274 THR A O 1
ATOM 2237 N N . LYS A 1 275 ? -14.940 11.771 -8.597 1.00 91.19 275 LYS A N 1
ATOM 2238 C CA . LYS A 1 275 ? -15.757 11.814 -7.369 1.00 91.19 275 LYS A CA 1
ATOM 2239 C C . LYS A 1 275 ? -15.057 12.606 -6.251 1.00 91.19 275 LYS A C 1
ATOM 2241 O O . LYS A 1 275 ? -15.723 12.994 -5.292 1.00 91.19 275 LYS A O 1
ATOM 2246 N N . GLY A 1 276 ? -13.751 12.843 -6.393 1.00 93.38 276 GLY A N 1
ATOM 2247 C CA . GLY A 1 276 ? -12.862 13.507 -5.441 1.00 93.38 276 GLY A CA 1
ATOM 2248 C C . GLY A 1 276 ? -12.206 12.538 -4.462 1.00 93.38 276 GLY A C 1
ATOM 2249 O O . GLY A 1 276 ? -12.064 12.849 -3.283 1.00 93.38 276 GLY A O 1
ATOM 2250 N N . ASP A 1 277 ? -11.870 11.332 -4.923 1.00 94.69 277 ASP A N 1
ATOM 2251 C CA . ASP A 1 277 ? -11.047 10.400 -4.152 1.00 94.69 277 ASP A CA 1
ATOM 2252 C C . ASP A 1 277 ? -9.591 10.909 -4.082 1.00 94.69 277 ASP A C 1
ATOM 2254 O O . ASP A 1 277 ? -9.020 11.223 -5.131 1.00 94.69 277 ASP A O 1
ATOM 2258 N N . PRO A 1 278 ? -8.978 11.009 -2.886 1.00 95.88 278 PRO A N 1
ATOM 2259 C CA . PRO A 1 278 ? -7.660 11.624 -2.724 1.00 95.88 278 PRO A CA 1
ATOM 2260 C C . PRO A 1 278 ? -6.505 10.724 -3.182 1.00 95.88 278 PRO A C 1
ATOM 2262 O O . PRO A 1 278 ? -5.375 11.201 -3.266 1.00 95.88 278 PRO A O 1
ATOM 2265 N N . TYR A 1 279 ? -6.763 9.453 -3.517 1.00 96.88 279 TYR A N 1
ATOM 2266 C CA . TYR A 1 279 ? -5.733 8.453 -3.803 1.00 96.88 279 TYR A CA 1
ATOM 2267 C C . TYR A 1 279 ? -4.659 8.938 -4.779 1.00 96.88 279 TYR A C 1
ATOM 2269 O O . TYR A 1 279 ? -3.472 8.827 -4.499 1.00 96.88 279 TYR A O 1
ATOM 2277 N N . VAL A 1 280 ? -5.055 9.531 -5.910 1.00 97.62 280 VAL A N 1
ATOM 2278 C CA . VAL A 1 280 ? -4.100 9.989 -6.935 1.00 97.62 280 VAL A CA 1
ATOM 2279 C C . VAL A 1 280 ? -3.153 11.060 -6.393 1.00 97.62 280 VAL A C 1
ATOM 2281 O O . VAL A 1 280 ? -1.958 11.027 -6.685 1.00 97.62 280 VAL A O 1
ATOM 2284 N N . PHE A 1 281 ? -3.678 11.988 -5.593 1.00 97.12 281 PHE A N 1
ATOM 2285 C CA . PHE A 1 281 ? -2.892 13.049 -4.974 1.00 97.12 281 PHE A CA 1
ATOM 2286 C C . PHE A 1 281 ? -1.940 12.487 -3.914 1.00 97.12 281 PHE A C 1
ATOM 2288 O O . PHE A 1 281 ? -0.756 12.809 -3.933 1.00 97.12 281 PHE A O 1
ATOM 2295 N N . GLU A 1 282 ? -2.428 11.606 -3.039 1.00 98.38 282 GLU A N 1
ATOM 2296 C CA . GLU A 1 282 ? -1.608 10.999 -1.984 1.00 98.38 282 GLU A CA 1
ATOM 2297 C C . GLU A 1 282 ? -0.483 10.130 -2.563 1.00 98.38 282 GLU A C 1
ATOM 2299 O O . GLU A 1 282 ? 0.655 10.196 -2.104 1.00 98.38 282 GLU A O 1
ATOM 2304 N N . VAL A 1 283 ? -0.765 9.378 -3.632 1.00 98.69 283 VAL A N 1
ATOM 2305 C CA . VAL A 1 283 ? 0.240 8.605 -4.376 1.00 98.69 283 VAL A CA 1
ATOM 2306 C C . VAL A 1 283 ? 1.315 9.526 -4.957 1.00 98.69 283 VAL A C 1
ATOM 2308 O O . VAL A 1 283 ? 2.503 9.273 -4.764 1.00 98.69 283 VAL A O 1
ATOM 2311 N N . ALA A 1 284 ? 0.923 10.611 -5.633 1.00 98.69 284 ALA A N 1
ATOM 2312 C CA . ALA A 1 284 ? 1.871 11.568 -6.204 1.00 98.69 284 ALA A CA 1
ATOM 2313 C C . ALA A 1 284 ? 2.710 12.276 -5.125 1.00 98.69 284 ALA A C 1
ATOM 2315 O O . ALA A 1 284 ? 3.912 12.474 -5.310 1.00 98.69 284 ALA A O 1
ATOM 2316 N N . ALA A 1 285 ? 2.104 12.607 -3.984 1.00 98.75 285 ALA A N 1
ATOM 2317 C CA . ALA A 1 285 ? 2.796 13.201 -2.848 1.00 98.75 285 ALA A CA 1
ATOM 2318 C C . ALA A 1 285 ? 3.839 12.247 -2.244 1.00 98.75 285 ALA A C 1
ATOM 2320 O O . ALA A 1 285 ? 4.957 12.681 -1.968 1.00 98.75 285 ALA A O 1
ATOM 2321 N N . THR A 1 286 ? 3.531 10.950 -2.108 1.00 98.81 286 THR A N 1
ATOM 2322 C CA . THR A 1 286 ? 4.530 9.952 -1.687 1.00 98.81 286 THR A CA 1
ATOM 2323 C C . THR A 1 286 ? 5.688 9.871 -2.678 1.00 98.81 286 THR A C 1
ATOM 2325 O O . THR A 1 286 ? 6.836 9.872 -2.247 1.00 98.81 286 THR A O 1
ATOM 2328 N N . VAL A 1 287 ? 5.418 9.837 -3.991 1.00 98.81 287 VAL A N 1
ATOM 2329 C CA . VAL A 1 287 ? 6.484 9.812 -5.014 1.00 98.81 287 VAL A CA 1
ATOM 2330 C C . VAL A 1 287 ? 7.405 11.016 -4.864 1.00 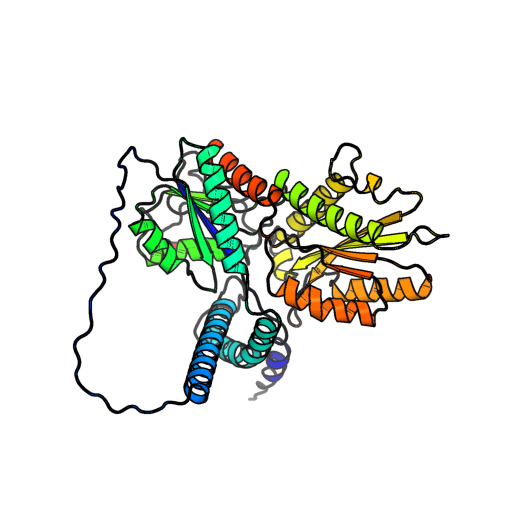98.81 287 VAL A C 1
ATOM 2332 O O . VAL A 1 287 ? 8.622 10.850 -4.829 1.00 98.81 287 VAL A O 1
ATOM 2335 N N . LYS A 1 288 ? 6.832 12.217 -4.724 1.00 98.69 288 LYS A N 1
ATOM 2336 C CA . LYS A 1 288 ? 7.606 13.442 -4.514 1.00 98.69 288 LYS A CA 1
ATOM 2337 C C . LYS A 1 288 ? 8.485 13.337 -3.264 1.00 98.69 288 LYS A C 1
ATOM 2339 O O . LYS A 1 288 ? 9.685 13.559 -3.369 1.00 98.69 288 LYS A O 1
ATOM 2344 N N . ALA A 1 289 ? 7.916 12.945 -2.124 1.00 98.69 289 ALA A N 1
ATOM 2345 C CA . ALA A 1 289 ? 8.653 12.833 -0.865 1.00 98.69 289 ALA A CA 1
ATOM 2346 C C . ALA A 1 289 ? 9.785 11.792 -0.932 1.00 98.69 289 ALA A C 1
ATOM 2348 O O . ALA A 1 289 ? 10.880 12.028 -0.430 1.00 98.69 289 ALA A O 1
ATOM 2349 N N . VAL A 1 290 ? 9.552 10.652 -1.593 1.00 98.75 290 VAL A N 1
ATOM 2350 C CA . VAL A 1 290 ? 10.591 9.632 -1.805 1.00 98.75 290 VAL A CA 1
ATOM 2351 C C . VAL A 1 290 ? 11.707 10.174 -2.692 1.00 98.75 290 VAL A C 1
ATOM 2353 O O . VAL A 1 290 ? 12.877 9.980 -2.382 1.00 98.75 290 VAL A O 1
ATOM 2356 N N . MET A 1 291 ? 11.374 10.879 -3.775 1.00 98.38 291 MET A N 1
ATOM 2357 C CA . MET A 1 291 ? 12.388 11.477 -4.643 1.00 98.38 291 MET A CA 1
ATOM 2358 C C . MET A 1 291 ? 13.170 12.598 -3.953 1.00 98.38 291 MET A C 1
ATOM 2360 O O . MET A 1 291 ? 14.367 12.718 -4.195 1.00 98.38 291 MET A O 1
ATOM 2364 N N . GLU A 1 292 ? 12.542 13.384 -3.077 1.00 97.88 292 GLU A N 1
ATOM 2365 C CA . GLU A 1 292 ? 13.234 14.374 -2.240 1.00 97.88 292 GLU A CA 1
ATOM 2366 C C . GLU A 1 292 ? 14.242 13.701 -1.296 1.00 97.88 292 GLU A C 1
ATOM 2368 O O . GLU A 1 292 ? 15.387 14.147 -1.215 1.00 97.88 292 GLU A O 1
ATOM 2373 N N . GLU A 1 293 ? 13.863 12.587 -0.659 1.00 97.62 293 GLU A N 1
ATOM 2374 C CA . GLU A 1 293 ? 14.769 11.790 0.180 1.00 97.62 293 GLU A CA 1
ATOM 2375 C C . GLU A 1 293 ? 15.943 11.225 -0.645 1.00 97.62 293 GLU A C 1
ATOM 2377 O O . GLU A 1 293 ? 17.094 11.355 -0.244 1.00 97.62 293 GLU A O 1
ATOM 2382 N N . LEU A 1 294 ? 15.681 10.681 -1.839 1.00 97.75 294 LEU A N 1
ATOM 2383 C CA . LEU A 1 294 ? 16.710 10.113 -2.726 1.00 97.75 294 LEU A CA 1
ATOM 2384 C C . LEU A 1 294 ? 17.635 11.161 -3.371 1.00 97.75 294 LEU A C 1
ATOM 2386 O O . LEU A 1 294 ? 18.707 10.802 -3.853 1.00 97.75 294 LEU A O 1
ATOM 2390 N N . SER A 1 295 ? 17.226 12.430 -3.434 1.00 94.88 295 SER A N 1
ATOM 2391 C CA . SER A 1 295 ? 17.998 13.495 -4.100 1.00 94.88 295 SER A CA 1
ATOM 2392 C C . SER A 1 295 ? 18.771 14.379 -3.120 1.00 94.88 295 SER A C 1
ATOM 2394 O O . SER A 1 295 ? 19.660 15.114 -3.541 1.00 94.88 295 SER A O 1
ATOM 2396 N N . SER A 1 296 ? 18.428 14.351 -1.830 1.00 93.50 296 SER A N 1
ATOM 2397 C CA . SER A 1 296 ? 19.026 15.223 -0.818 1.00 93.50 296 SER A CA 1
ATOM 2398 C C . SER A 1 296 ? 20.404 14.732 -0.375 1.00 93.50 296 SER A C 1
ATOM 2400 O O . SER A 1 296 ? 20.509 13.655 0.199 1.00 93.50 296 SER A O 1
ATOM 2402 N N . ASP A 1 297 ? 21.440 15.568 -0.496 1.00 89.00 297 ASP A N 1
ATOM 2403 C CA . ASP A 1 297 ? 22.803 15.274 0.000 1.00 89.00 297 ASP A CA 1
ATOM 2404 C C . ASP A 1 297 ? 22.871 14.991 1.504 1.00 89.00 297 ASP A C 1
ATOM 2406 O O . ASP A 1 297 ? 23.822 14.392 1.998 1.00 89.00 297 ASP A O 1
ATOM 2410 N N . LYS A 1 298 ? 21.868 15.459 2.252 1.00 91.50 298 LYS A N 1
ATOM 2411 C CA . LYS A 1 298 ? 21.778 15.267 3.702 1.00 91.50 298 LYS A CA 1
ATOM 2412 C C . LYS A 1 298 ? 21.064 13.970 4.076 1.00 91.50 298 LYS A C 1
ATOM 2414 O O . LYS A 1 298 ? 21.063 13.610 5.252 1.00 91.50 298 LYS A O 1
ATOM 2419 N N . SER A 1 299 ? 20.408 13.309 3.121 1.00 93.75 299 SER A N 1
ATOM 2420 C CA . SER A 1 299 ? 19.725 12.047 3.378 1.00 93.75 299 SER A CA 1
ATOM 2421 C C . SER A 1 299 ? 20.720 10.886 3.334 1.00 93.75 299 SER A C 1
ATOM 2423 O O . SER A 1 299 ? 21.493 10.781 2.380 1.00 93.75 299 SER A O 1
ATOM 2425 N N . PRO A 1 300 ? 20.656 9.940 4.291 1.00 94.06 300 PRO A N 1
ATOM 2426 C CA . PRO A 1 300 ? 21.420 8.697 4.203 1.00 94.06 300 PRO A CA 1
ATOM 2427 C C . PRO A 1 300 ? 20.968 7.803 3.036 1.00 94.06 300 PRO A C 1
ATOM 2429 O O . PRO A 1 300 ? 21.632 6.812 2.743 1.00 94.06 300 PRO A O 1
ATOM 2432 N N . PHE A 1 301 ? 19.848 8.130 2.378 1.00 96.31 301 PHE A N 1
ATOM 2433 C CA . PHE A 1 301 ? 19.310 7.390 1.240 1.00 96.31 301 PHE A CA 1
ATOM 2434 C C . PHE A 1 301 ? 19.617 8.055 -0.113 1.00 96.31 301 PHE A C 1
ATOM 2436 O O . PHE A 1 301 ? 19.053 7.652 -1.129 1.00 96.31 301 PHE A O 1
ATOM 2443 N N . SER A 1 302 ? 20.498 9.063 -0.144 1.00 95.88 302 SER A N 1
ATOM 2444 C CA . SER A 1 302 ? 20.835 9.790 -1.371 1.00 95.88 302 SER A CA 1
ATOM 2445 C C . SER A 1 302 ? 21.403 8.870 -2.452 1.00 95.88 302 SER A C 1
ATOM 2447 O O . SER A 1 302 ? 22.391 8.160 -2.245 1.00 95.88 302 SER A O 1
ATOM 2449 N N . LEU A 1 303 ? 20.821 8.940 -3.651 1.00 95.12 303 LEU A N 1
ATOM 2450 C CA . LEU A 1 303 ? 21.336 8.256 -4.832 1.00 95.12 303 LEU A CA 1
ATOM 2451 C C . LEU A 1 303 ? 22.636 8.875 -5.335 1.00 95.12 303 LEU A C 1
ATOM 2453 O O . LEU A 1 303 ? 23.357 8.192 -6.049 1.00 95.12 303 LEU A O 1
ATOM 2457 N N . GLN A 1 304 ? 22.977 10.114 -4.970 1.00 90.69 304 GLN A N 1
ATOM 2458 C CA . GLN A 1 304 ? 24.162 10.790 -5.513 1.00 90.69 304 GLN A CA 1
ATOM 2459 C C . GLN A 1 304 ? 25.474 10.076 -5.159 1.00 90.69 304 GLN A C 1
ATOM 2461 O O . GLN A 1 304 ? 26.426 10.107 -5.935 1.00 90.69 304 GLN A O 1
ATOM 2466 N N . HIS A 1 305 ? 25.511 9.374 -4.022 1.00 87.19 305 HIS A N 1
ATOM 2467 C CA . HIS A 1 305 ? 26.674 8.588 -3.599 1.00 87.19 305 HIS A CA 1
ATOM 2468 C C . HIS A 1 305 ? 26.912 7.342 -4.464 1.00 87.19 305 HIS A C 1
ATOM 2470 O O . HIS A 1 305 ? 28.025 6.827 -4.513 1.00 87.19 305 HIS A O 1
ATOM 2476 N N . VAL A 1 306 ? 25.869 6.853 -5.136 1.00 90.88 306 VAL A N 1
ATOM 2477 C CA . VAL A 1 306 ? 25.879 5.609 -5.922 1.00 90.88 306 VAL A CA 1
ATOM 2478 C C . VAL A 1 306 ? 25.797 5.904 -7.419 1.00 90.88 306 VAL A C 1
ATOM 2480 O O . VAL A 1 306 ? 26.388 5.208 -8.239 1.00 90.88 306 VAL A O 1
ATOM 2483 N N . CYS A 1 307 ? 25.065 6.955 -7.770 1.00 90.56 307 CYS A N 1
ATOM 2484 C CA . CYS A 1 307 ? 24.772 7.417 -9.114 1.00 90.56 307 CYS A CA 1
ATOM 2485 C C . CYS A 1 307 ? 25.220 8.878 -9.254 1.00 90.56 307 CYS A C 1
ATOM 2487 O O . CYS A 1 307 ? 24.371 9.775 -9.250 1.00 90.56 307 CYS A O 1
ATOM 2489 N N . PRO A 1 308 ? 26.534 9.151 -9.344 1.00 88.44 308 PRO A N 1
ATOM 2490 C CA . PRO A 1 308 ? 27.009 10.519 -9.462 1.00 88.44 308 PRO A CA 1
ATOM 2491 C C . PRO A 1 308 ? 26.545 11.136 -10.804 1.00 88.44 308 PRO A C 1
ATOM 2493 O O . PRO A 1 308 ? 26.515 10.425 -11.820 1.00 88.44 308 PRO A O 1
ATOM 2496 N N . PRO A 1 309 ? 26.152 12.429 -10.836 1.00 86.31 309 PRO A N 1
ATOM 2497 C CA . PRO A 1 309 ? 25.486 13.038 -11.998 1.00 86.31 309 PRO A CA 1
ATOM 2498 C C . PRO A 1 309 ? 26.299 13.050 -13.302 1.00 86.31 309 PRO A C 1
ATOM 2500 O O . PRO A 1 309 ? 25.726 13.120 -14.388 1.00 86.31 309 PRO A O 1
ATOM 2503 N N . ASP A 1 310 ? 27.629 12.973 -13.219 1.00 86.06 310 ASP A N 1
ATOM 2504 C CA . ASP A 1 310 ? 28.529 12.864 -14.374 1.00 86.06 310 ASP A CA 1
ATOM 2505 C C . ASP A 1 310 ? 28.435 11.491 -15.063 1.00 86.06 310 ASP A C 1
ATOM 2507 O O . ASP A 1 310 ? 28.678 11.380 -16.265 1.00 86.06 310 ASP A O 1
ATOM 2511 N N . LYS A 1 311 ? 28.027 10.446 -14.329 1.00 85.62 311 LYS A N 1
ATOM 2512 C CA . LYS A 1 311 ? 27.947 9.061 -14.825 1.00 85.62 311 LYS A CA 1
ATOM 2513 C C . LYS A 1 311 ? 26.529 8.547 -15.014 1.00 85.62 311 LYS A C 1
ATOM 2515 O O . LYS A 1 311 ? 26.339 7.622 -15.802 1.00 85.62 311 LYS A O 1
ATOM 2520 N N . PHE A 1 312 ? 25.548 9.118 -14.318 1.00 88.56 312 PHE A N 1
ATOM 2521 C CA . PHE A 1 312 ? 24.169 8.637 -14.348 1.00 88.56 312 PHE A CA 1
ATOM 2522 C C . PHE A 1 312 ? 23.161 9.771 -14.506 1.00 88.56 312 PHE A C 1
ATOM 2524 O O . PHE A 1 312 ? 23.240 10.796 -13.832 1.00 88.56 312 PHE A O 1
ATOM 2531 N N . ARG A 1 313 ? 22.146 9.540 -15.343 1.00 89.56 313 ARG A N 1
ATOM 2532 C CA . ARG A 1 313 ? 20.960 10.400 -15.455 1.00 89.56 313 ARG A CA 1
ATOM 2533 C C . ARG A 1 313 ? 19.767 9.670 -14.860 1.00 89.56 313 ARG A C 1
ATOM 2535 O O . ARG A 1 313 ? 19.269 8.703 -15.436 1.00 89.56 313 ARG A O 1
ATOM 2542 N N . VAL A 1 314 ? 19.321 10.119 -13.690 1.00 92.50 314 VAL A N 1
ATOM 2543 C CA . VAL A 1 314 ? 18.184 9.516 -12.986 1.00 92.50 314 VAL A CA 1
ATOM 2544 C C . VAL A 1 314 ? 16.896 10.245 -13.361 1.00 92.50 314 VAL A C 1
ATOM 2546 O O . VAL A 1 314 ? 16.731 11.437 -13.112 1.00 92.50 314 VAL A O 1
ATOM 2549 N N . HIS A 1 315 ? 15.959 9.504 -13.936 1.00 94.00 315 HIS A N 1
ATOM 2550 C CA . HIS A 1 315 ? 14.608 9.934 -14.264 1.00 94.00 315 HIS A CA 1
ATOM 2551 C C . HIS A 1 315 ? 13.610 9.185 -13.383 1.00 94.00 315 HIS A C 1
ATOM 2553 O O . HIS A 1 315 ? 13.835 8.028 -13.032 1.00 94.00 315 HIS A O 1
ATOM 2559 N N . HIS A 1 316 ? 12.476 9.805 -13.062 1.00 97.62 316 HIS A N 1
ATOM 2560 C CA . HIS A 1 316 ? 11.382 9.115 -12.387 1.00 97.62 316 HIS A CA 1
ATOM 2561 C C . HIS A 1 316 ? 10.036 9.435 -13.030 1.00 97.62 316 HIS A C 1
ATOM 2563 O O . HIS A 1 316 ? 9.850 10.501 -13.617 1.00 97.62 316 HIS A O 1
ATOM 2569 N N . GLN A 1 317 ? 9.088 8.510 -12.909 1.00 98.06 317 GLN A N 1
ATOM 2570 C CA . GLN A 1 317 ? 7.724 8.713 -13.381 1.00 98.06 317 GLN A CA 1
ATOM 2571 C C . GLN A 1 317 ? 6.727 7.910 -12.543 1.00 98.06 317 GLN A C 1
ATOM 2573 O O . GLN A 1 317 ? 6.955 6.740 -12.241 1.00 98.06 317 GLN A O 1
ATOM 2578 N N . LEU A 1 318 ? 5.596 8.532 -12.205 1.00 98.62 318 LEU A N 1
ATOM 2579 C CA . LEU A 1 318 ? 4.434 7.839 -11.651 1.00 98.62 318 LEU A CA 1
ATOM 2580 C C . LEU A 1 318 ? 3.636 7.179 -12.782 1.00 98.62 318 LEU A C 1
ATOM 2582 O O . LEU A 1 318 ? 3.220 7.844 -13.735 1.00 98.62 318 LEU A O 1
ATOM 2586 N N . VAL A 1 319 ? 3.414 5.873 -12.662 1.00 98.44 319 VAL A N 1
ATOM 2587 C CA . VAL A 1 319 ? 2.703 5.045 -13.640 1.00 98.44 319 VAL A CA 1
ATOM 2588 C C . VAL A 1 319 ? 1.653 4.171 -12.961 1.00 98.44 319 VAL A C 1
ATOM 2590 O O . VAL A 1 319 ? 1.727 3.887 -11.765 1.00 98.44 319 VAL A O 1
ATOM 2593 N N . TRP A 1 320 ? 0.655 3.745 -13.735 1.00 97.75 320 TRP A N 1
ATOM 2594 C CA . TRP A 1 320 ? -0.504 3.033 -13.209 1.00 97.75 320 TRP A CA 1
ATOM 2595 C C . TRP A 1 320 ? -0.632 1.623 -13.792 1.00 97.75 320 TRP A C 1
ATOM 2597 O O . TRP A 1 320 ? -0.751 1.443 -15.009 1.00 97.75 320 TRP A O 1
ATOM 2607 N N . GLN A 1 321 ? -0.655 0.614 -12.925 1.00 90.12 321 GLN A N 1
ATOM 2608 C CA . GLN A 1 321 ? -0.776 -0.794 -13.302 1.00 90.12 321 GLN A CA 1
ATOM 2609 C C . GLN A 1 321 ? -2.213 -1.309 -13.233 1.00 90.12 321 GLN A C 1
ATOM 2611 O O . GLN A 1 321 ? -3.137 -0.608 -12.810 1.00 90.12 321 GLN A O 1
ATOM 2616 N N . SER A 1 322 ? -2.394 -2.552 -13.680 1.00 84.31 322 SER A N 1
ATOM 2617 C CA . SER A 1 322 ? -3.592 -3.346 -13.384 1.00 84.31 322 SER A CA 1
ATOM 2618 C C . SER A 1 322 ? -4.910 -2.703 -13.855 1.00 84.31 322 SER A C 1
ATOM 2620 O O . SER A 1 322 ? -5.973 -2.884 -13.265 1.00 84.31 322 SER A O 1
ATOM 2622 N N . LYS A 1 323 ? -4.883 -1.962 -14.979 1.00 83.19 323 LYS A N 1
ATOM 2623 C CA . LYS A 1 323 ? -6.099 -1.458 -15.648 1.00 83.19 323 LYS A CA 1
ATOM 2624 C C . LYS A 1 323 ? -7.014 -2.618 -16.030 1.00 83.19 323 LYS A C 1
ATOM 2626 O O . LYS A 1 323 ? -6.597 -3.544 -16.739 1.00 83.19 323 LYS A O 1
ATOM 2631 N N . VAL A 1 324 ? -8.306 -2.495 -15.702 1.00 71.38 324 VAL A N 1
ATOM 2632 C CA . VAL A 1 324 ? -9.282 -3.541 -16.031 1.00 71.38 324 VAL A CA 1
ATOM 2633 C C . VAL A 1 324 ? -10.557 -3.062 -16.702 1.00 71.38 324 VAL A C 1
ATOM 2635 O O . VAL A 1 324 ? -11.321 -2.258 -16.174 1.00 71.38 324 VAL A O 1
ATOM 2638 N N . GLY A 1 325 ? -10.878 -3.712 -17.816 1.00 73.25 325 GLY A N 1
ATOM 2639 C CA . GLY A 1 325 ? -12.069 -3.413 -18.594 1.00 73.25 325 GLY A CA 1
ATOM 2640 C C . GLY A 1 325 ? -11.853 -2.205 -19.501 1.00 73.25 325 GLY A C 1
ATOM 2641 O O . GLY A 1 325 ? -10.727 -1.786 -19.764 1.00 73.25 325 GLY A O 1
ATOM 2642 N N . TYR A 1 326 ? -12.962 -1.689 -20.007 1.00 73.88 326 TYR A N 1
ATOM 2643 C CA . TYR A 1 326 ? -13.034 -0.699 -21.082 1.00 73.88 326 TYR A CA 1
ATOM 2644 C C . TYR A 1 326 ? -13.229 0.732 -20.581 1.00 73.88 326 TYR A C 1
ATOM 2646 O O . TYR A 1 326 ? -12.948 1.671 -21.319 1.00 73.88 326 TYR A O 1
ATOM 2654 N N . LEU A 1 327 ? -13.723 0.897 -19.346 1.00 84.06 327 LEU A N 1
ATOM 2655 C CA . LEU A 1 327 ? -13.906 2.217 -18.750 1.00 84.06 327 LEU A CA 1
ATOM 2656 C C . LEU A 1 327 ? -12.567 2.970 -18.720 1.00 84.06 327 LEU A C 1
ATOM 2658 O O . LEU A 1 327 ? -11.525 2.319 -18.695 1.00 84.06 327 LEU A O 1
ATOM 2662 N N . PRO A 1 328 ? -12.562 4.309 -18.726 1.00 91.19 328 PRO A N 1
ATOM 2663 C CA . PRO A 1 328 ? -11.344 5.083 -18.522 1.00 91.19 328 PRO A CA 1
ATOM 2664 C C . PRO A 1 328 ? -10.762 4.871 -17.118 1.00 91.19 328 PRO A C 1
ATOM 2666 O O . PRO A 1 328 ? -11.488 4.874 -16.120 1.00 91.19 328 PRO A O 1
ATOM 2669 N N . TRP A 1 329 ? -9.444 4.713 -17.052 1.00 93.38 329 TRP A N 1
ATOM 2670 C CA . TRP A 1 329 ? -8.665 4.562 -15.820 1.00 93.38 329 TRP A CA 1
ATOM 2671 C C . TRP A 1 329 ? -7.550 5.597 -15.794 1.00 93.38 329 TRP A C 1
ATOM 2673 O O . TRP A 1 329 ? -7.237 6.176 -16.834 1.00 93.38 329 TRP A O 1
ATOM 2683 N N . MET A 1 330 ? -6.939 5.786 -14.629 1.00 95.62 330 MET A N 1
ATOM 2684 C CA . MET A 1 330 ? -5.742 6.606 -14.495 1.00 95.62 330 MET A CA 1
ATOM 2685 C C . MET A 1 330 ? -4.608 6.108 -15.394 1.00 95.62 330 MET A C 1
ATOM 2687 O O . MET A 1 330 ? -4.346 4.906 -15.505 1.00 95.62 330 MET A O 1
ATOM 2691 N N . THR A 1 331 ? -3.958 7.070 -16.038 1.00 95.19 331 THR A N 1
ATOM 2692 C CA . THR A 1 331 ? -2.874 6.917 -17.013 1.00 95.19 331 THR A CA 1
ATOM 2693 C C . THR A 1 331 ? -1.727 7.868 -16.650 1.00 95.19 331 THR A C 1
ATOM 2695 O O . THR A 1 331 ? -1.975 8.841 -15.937 1.00 95.19 331 THR A O 1
ATOM 2698 N N . PRO A 1 332 ? -0.488 7.632 -17.120 1.00 96.94 332 PRO A N 1
ATOM 2699 C CA . PRO A 1 332 ? -0.063 6.620 -18.095 1.00 96.94 332 PRO A CA 1
ATOM 2700 C C . PRO A 1 332 ? -0.011 5.198 -17.516 1.00 96.94 332 PRO A C 1
ATOM 2702 O O . PRO A 1 332 ? 0.226 5.007 -16.327 1.00 96.94 332 PRO A O 1
ATOM 2705 N N . SER A 1 333 ? -0.261 4.185 -18.350 1.00 96.81 333 SER A N 1
ATOM 2706 C CA . SER A 1 333 ? -0.177 2.784 -17.912 1.00 96.81 333 SER A CA 1
ATOM 2707 C C . SER A 1 333 ? 1.273 2.310 -17.818 1.00 96.81 333 SER A C 1
ATOM 2709 O O . SER A 1 333 ? 2.031 2.598 -18.745 1.00 96.81 333 SER A O 1
ATOM 2711 N N . THR A 1 334 ? 1.618 1.496 -16.816 1.00 96.50 334 THR A N 1
ATOM 2712 C CA . THR A 1 334 ? 2.972 0.928 -16.642 1.00 96.50 334 THR A CA 1
ATOM 2713 C C . THR A 1 334 ? 3.487 0.253 -17.918 1.00 96.50 334 THR A C 1
ATOM 2715 O O . THR A 1 334 ? 4.565 0.587 -18.396 1.00 96.50 334 THR A O 1
ATOM 2718 N N . ALA A 1 335 ? 2.678 -0.610 -18.547 1.00 95.38 335 ALA A N 1
ATOM 2719 C CA . ALA A 1 335 ? 3.038 -1.271 -19.807 1.00 95.38 335 ALA A CA 1
ATOM 2720 C C . ALA A 1 335 ? 3.334 -0.278 -20.949 1.00 95.38 335 ALA A C 1
ATOM 2722 O O . ALA A 1 335 ? 4.352 -0.401 -21.621 1.00 95.38 335 ALA A O 1
ATOM 2723 N N . GLY A 1 336 ? 2.486 0.739 -21.135 1.00 95.94 336 GLY A N 1
ATOM 2724 C CA . GLY A 1 336 ? 2.683 1.752 -22.179 1.00 95.94 336 GLY A CA 1
ATOM 2725 C C . GLY A 1 336 ? 3.948 2.596 -21.982 1.00 95.94 336 GLY A C 1
ATOM 2726 O O . GLY A 1 336 ? 4.611 2.940 -22.958 1.00 95.94 336 GLY A O 1
ATOM 2727 N N . VAL A 1 337 ? 4.322 2.888 -20.731 1.00 96.62 337 VAL A N 1
ATOM 2728 C CA . VAL A 1 337 ? 5.581 3.591 -20.427 1.00 96.62 337 VAL A CA 1
ATOM 2729 C C . VAL A 1 337 ? 6.788 2.690 -20.683 1.00 96.62 337 VAL A C 1
ATOM 2731 O O . VAL A 1 337 ? 7.752 3.147 -21.289 1.00 96.62 337 VAL A O 1
ATOM 2734 N N . LEU A 1 338 ? 6.726 1.402 -20.326 1.00 95.81 338 LEU A N 1
ATOM 2735 C CA . LEU A 1 338 ? 7.779 0.432 -20.664 1.00 95.81 338 LEU A CA 1
ATOM 2736 C C . LEU A 1 338 ? 7.980 0.316 -22.184 1.00 95.81 338 LEU A C 1
ATOM 2738 O O . LEU A 1 338 ? 9.108 0.366 -22.669 1.00 95.81 338 LEU A O 1
ATOM 2742 N N . GLU A 1 339 ? 6.896 0.234 -22.957 1.00 94.88 339 GLU A N 1
ATOM 2743 C CA . GLU A 1 339 ? 6.954 0.223 -24.425 1.00 94.88 339 GLU A CA 1
ATOM 2744 C C . GLU A 1 339 ? 7.568 1.514 -24.991 1.00 94.88 339 GLU A C 1
ATOM 2746 O O . GLU A 1 339 ? 8.349 1.473 -25.944 1.00 94.88 339 GLU A O 1
ATOM 2751 N N . GLN A 1 340 ? 7.242 2.672 -24.409 1.00 92.94 340 GLN A N 1
ATOM 2752 C CA . GLN A 1 340 ? 7.827 3.954 -24.798 1.00 92.94 340 GLN A CA 1
ATOM 2753 C C . GLN A 1 340 ? 9.326 4.023 -24.482 1.00 92.94 340 GLN A C 1
ATOM 2755 O O . GLN A 1 340 ? 10.102 4.393 -25.362 1.00 92.94 340 GLN A O 1
ATOM 2760 N N . ILE A 1 341 ? 9.742 3.627 -23.276 1.00 91.69 341 ILE A N 1
ATOM 2761 C CA . ILE A 1 341 ? 11.156 3.587 -22.881 1.00 91.69 341 ILE A CA 1
ATOM 2762 C C . ILE A 1 341 ? 11.936 2.654 -23.808 1.00 91.69 341 ILE A C 1
ATOM 2764 O O . ILE A 1 341 ? 12.975 3.050 -24.327 1.00 91.69 341 ILE A O 1
ATOM 2768 N N . GLY A 1 342 ? 11.416 1.456 -24.089 1.00 89.06 342 GLY A N 1
ATOM 2769 C CA . GLY A 1 342 ? 12.075 0.512 -24.992 1.00 89.06 342 GLY A CA 1
ATOM 2770 C C . GLY A 1 342 ? 12.216 1.036 -26.426 1.00 89.06 342 GLY A C 1
ATOM 2771 O O . GLY A 1 342 ? 13.279 0.892 -27.030 1.00 89.06 342 GLY A O 1
ATOM 2772 N N . ARG A 1 343 ? 11.193 1.719 -26.968 1.00 85.69 343 ARG A N 1
ATOM 2773 C CA . ARG A 1 343 ? 11.296 2.399 -28.277 1.00 85.69 343 ARG A CA 1
ATOM 2774 C C . ARG A 1 343 ? 12.387 3.472 -28.283 1.00 85.69 343 ARG A C 1
ATOM 2776 O O . ARG A 1 343 ? 13.167 3.526 -29.230 1.00 85.69 343 ARG A O 1
ATOM 2783 N N . ASN A 1 344 ? 12.470 4.278 -27.227 1.00 82.12 344 ASN A N 1
ATOM 2784 C CA . ASN A 1 344 ? 13.472 5.338 -27.113 1.00 82.12 344 ASN A CA 1
ATOM 2785 C C . ASN A 1 344 ? 14.894 4.780 -26.936 1.00 82.12 344 ASN A C 1
ATOM 2787 O O . ASN A 1 344 ? 15.827 5.300 -27.542 1.00 82.12 344 ASN A O 1
ATOM 2791 N N . ALA A 1 345 ? 15.062 3.711 -26.153 1.00 75.19 345 ALA A N 1
ATOM 2792 C CA . ALA A 1 345 ? 16.352 3.050 -25.945 1.00 75.19 345 ALA A CA 1
ATOM 2793 C C . ALA A 1 345 ? 16.898 2.442 -27.249 1.00 75.19 345 ALA A C 1
ATOM 2795 O O . ALA A 1 345 ? 18.077 2.590 -27.566 1.00 75.19 345 ALA A O 1
ATOM 2796 N N . LYS A 1 346 ? 16.025 1.838 -28.073 1.00 70.62 346 LYS A N 1
ATOM 2797 C CA . LYS A 1 346 ? 16.395 1.355 -29.417 1.00 70.62 346 LYS A CA 1
ATOM 2798 C C . LYS A 1 346 ? 16.892 2.479 -30.329 1.00 70.62 346 LYS A C 1
ATOM 2800 O O . LYS A 1 346 ? 17.789 2.245 -31.129 1.00 70.62 346 LYS A O 1
ATOM 2805 N N . ALA A 1 347 ? 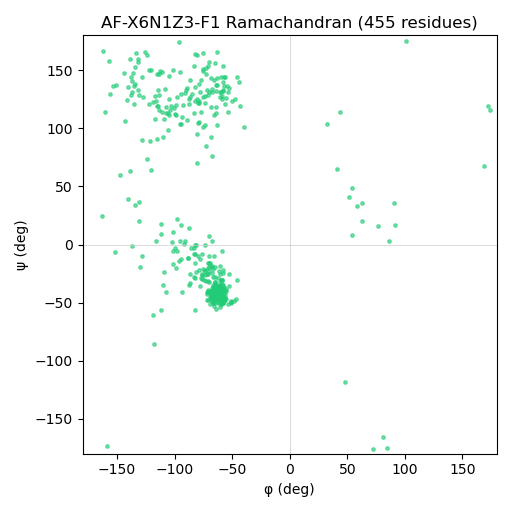16.320 3.678 -30.209 1.00 66.12 347 ALA A N 1
ATOM 2806 C CA . ALA A 1 347 ? 16.691 4.827 -31.032 1.00 66.12 347 ALA A CA 1
ATOM 2807 C C . ALA A 1 347 ? 18.007 5.497 -30.595 1.00 66.12 347 ALA A C 1
ATOM 2809 O O . ALA A 1 347 ? 18.689 6.084 -31.429 1.00 66.12 347 ALA A O 1
ATOM 2810 N N . ARG A 1 348 ? 18.363 5.428 -29.304 1.00 62.88 348 ARG A N 1
ATOM 2811 C CA . ARG A 1 348 ? 19.517 6.142 -28.728 1.00 62.88 348 ARG A CA 1
ATOM 2812 C C . ARG A 1 348 ? 20.765 5.278 -28.505 1.00 62.88 348 ARG A C 1
ATOM 2814 O O . ARG A 1 348 ? 21.796 5.820 -28.125 1.00 62.88 348 ARG A O 1
ATOM 2821 N N . ALA A 1 349 ? 20.685 3.961 -28.722 1.00 54.22 349 ALA A N 1
ATOM 2822 C CA . ALA A 1 349 ? 21.730 2.983 -28.376 1.00 54.22 349 ALA A CA 1
ATOM 2823 C C . ALA A 1 349 ? 22.180 3.022 -26.894 1.00 54.22 349 ALA A C 1
ATOM 2825 O O . ALA A 1 349 ? 23.133 2.334 -26.517 1.00 54.22 349 ALA A O 1
ATOM 2826 N N . ASP A 1 350 ? 21.484 3.784 -26.040 1.00 58.66 350 ASP A N 1
ATOM 2827 C CA . ASP A 1 350 ? 21.767 3.920 -24.619 1.00 58.66 350 ASP A CA 1
ATOM 2828 C C . ASP A 1 350 ? 21.007 2.869 -23.802 1.00 58.66 350 ASP A C 1
ATOM 2830 O O . ASP A 1 350 ? 19.822 2.581 -23.986 1.00 58.66 350 ASP A O 1
ATOM 2834 N N . LYS A 1 351 ? 21.733 2.226 -22.885 1.00 71.19 351 LYS A N 1
ATOM 2835 C CA . LYS A 1 351 ? 21.172 1.211 -21.994 1.00 71.19 351 LYS A CA 1
ATOM 2836 C C . LYS A 1 351 ? 20.467 1.920 -20.838 1.00 71.19 351 LYS A C 1
ATOM 2838 O O . LYS A 1 351 ? 21.112 2.272 -19.857 1.00 71.19 351 LYS A O 1
ATOM 2843 N N . CYS A 1 352 ? 19.156 2.117 -20.946 1.00 86.06 352 CYS A N 1
ATOM 2844 C CA . CYS A 1 352 ? 18.340 2.582 -19.825 1.00 86.06 352 CYS A CA 1
ATOM 2845 C C . CYS A 1 352 ? 18.015 1.415 -18.878 1.00 86.06 352 CYS A C 1
ATOM 2847 O O . CYS A 1 352 ? 17.422 0.418 -19.303 1.00 86.06 352 CYS A O 1
ATOM 2849 N N . ALA A 1 353 ? 18.407 1.533 -17.608 1.00 92.31 353 ALA A N 1
ATOM 2850 C CA . ALA A 1 353 ? 18.001 0.608 -16.555 1.00 92.31 353 ALA A CA 1
ATOM 2851 C C . ALA A 1 353 ? 16.678 1.059 -15.938 1.00 92.31 353 ALA A C 1
ATOM 2853 O O . ALA A 1 353 ? 16.551 2.193 -15.482 1.00 92.31 353 ALA A O 1
ATOM 2854 N N . VAL A 1 354 ? 15.686 0.172 -15.927 1.00 96.69 354 VAL A N 1
ATOM 2855 C CA . VAL A 1 354 ? 14.334 0.466 -15.455 1.00 96.69 354 VAL A CA 1
ATOM 2856 C C . VAL A 1 354 ? 14.099 -0.212 -14.114 1.00 96.69 354 VAL A C 1
ATOM 2858 O O . VAL A 1 354 ? 14.106 -1.438 -14.023 1.00 96.69 354 VAL A O 1
ATOM 2861 N N . PHE A 1 355 ? 13.834 0.595 -13.092 1.00 98.50 355 PHE A N 1
ATOM 2862 C CA . PHE A 1 355 ? 13.460 0.158 -11.754 1.00 98.50 355 PHE A CA 1
ATOM 2863 C C . PHE A 1 355 ? 11.966 0.373 -11.556 1.00 98.50 355 PHE A C 1
ATOM 2865 O O . PHE A 1 355 ? 11.505 1.510 -11.565 1.00 98.50 355 PHE A O 1
ATOM 2872 N N . VAL A 1 356 ? 11.197 -0.695 -11.366 1.00 98.56 356 VAL A N 1
ATOM 2873 C CA . VAL A 1 356 ? 9.760 -0.597 -11.083 1.00 98.56 356 VAL A CA 1
ATOM 2874 C C . VAL A 1 356 ? 9.526 -0.728 -9.585 1.00 98.56 356 VAL A C 1
ATOM 2876 O O . VAL A 1 356 ? 9.865 -1.749 -8.988 1.00 98.56 356 VAL A O 1
ATOM 2879 N N . VAL A 1 357 ? 8.944 0.308 -8.980 1.00 98.75 357 VAL A N 1
ATOM 2880 C CA . VAL A 1 357 ? 8.779 0.445 -7.530 1.00 98.75 357 VAL A CA 1
ATOM 2881 C C . VAL A 1 357 ? 7.327 0.180 -7.128 1.00 98.75 357 VAL A C 1
ATOM 2883 O O . VAL A 1 357 ? 6.462 1.005 -7.436 1.00 98.75 357 VAL A O 1
ATOM 2886 N N . PRO A 1 358 ? 7.032 -0.925 -6.420 1.00 97.12 358 PRO A N 1
ATOM 2887 C CA . PRO A 1 358 ? 5.756 -1.108 -5.741 1.00 97.12 358 PRO A CA 1
ATOM 2888 C C . PRO A 1 358 ? 5.787 -0.410 -4.373 1.00 97.12 358 PRO A C 1
ATOM 2890 O O . PRO A 1 358 ? 6.524 -0.817 -3.481 1.00 97.12 358 PRO A O 1
ATOM 2893 N N . PHE A 1 359 ? 4.985 0.640 -4.196 1.00 97.12 359 PHE A N 1
ATOM 2894 C CA . PHE A 1 359 ? 4.996 1.441 -2.958 1.00 97.12 359 PHE A CA 1
ATOM 2895 C C . PHE A 1 359 ? 3.609 1.664 -2.347 1.00 97.12 359 PHE A C 1
ATOM 2897 O O . PHE A 1 359 ? 3.507 1.943 -1.157 1.00 97.12 359 PHE A O 1
ATOM 2904 N N . VAL A 1 360 ? 2.535 1.491 -3.122 1.00 94.31 360 VAL A N 1
ATOM 2905 C CA . VAL A 1 360 ? 1.145 1.667 -2.650 1.00 94.31 360 VAL A CA 1
ATOM 2906 C C . VAL A 1 360 ? 0.581 0.444 -1.909 1.00 94.31 360 VAL A C 1
ATOM 2908 O O . VAL A 1 360 ? -0.559 0.450 -1.453 1.00 94.31 360 VAL A O 1
ATOM 2911 N N . PHE A 1 361 ? 1.395 -0.605 -1.787 1.00 91.88 361 PHE A N 1
ATOM 2912 C CA . PHE A 1 361 ? 1.185 -1.792 -0.964 1.00 91.88 361 PHE A CA 1
ATOM 2913 C C . PHE A 1 361 ? 2.491 -2.121 -0.239 1.00 91.88 361 PHE A C 1
ATOM 2915 O O . PHE A 1 361 ? 3.580 -1.906 -0.767 1.00 91.88 361 PHE A O 1
ATOM 2922 N N . THR A 1 362 ? 2.379 -2.670 0.967 1.00 93.31 362 THR A N 1
ATOM 2923 C CA . THR A 1 362 ? 3.507 -2.831 1.899 1.00 93.31 362 THR A CA 1
ATOM 2924 C C . THR A 1 362 ? 4.192 -4.193 1.819 1.00 93.31 362 THR A C 1
ATOM 2926 O O . THR A 1 362 ? 5.260 -4.390 2.388 1.00 93.31 362 THR A O 1
ATOM 2929 N N . SER A 1 363 ? 3.595 -5.164 1.136 1.00 94.06 363 SER A N 1
ATOM 2930 C CA . SER A 1 363 ? 4.124 -6.524 1.032 1.00 94.06 363 SER A CA 1
ATOM 2931 C C . SER A 1 363 ? 3.970 -7.067 -0.376 1.00 94.06 363 SER A C 1
ATOM 2933 O O . SER A 1 363 ? 3.150 -6.576 -1.154 1.00 94.06 363 SER A O 1
ATOM 2935 N N . ASP A 1 364 ? 4.758 -8.083 -0.714 1.00 95.81 364 ASP A N 1
ATOM 2936 C CA . ASP A 1 364 ? 4.597 -8.793 -1.973 1.00 95.81 364 ASP A CA 1
ATOM 2937 C C . ASP A 1 364 ? 3.205 -9.428 -2.073 1.00 95.81 364 ASP A C 1
ATOM 2939 O O . ASP A 1 364 ? 2.615 -9.898 -1.098 1.00 95.81 364 ASP A O 1
ATOM 2943 N N . HIS A 1 365 ? 2.666 -9.426 -3.284 1.00 90.00 365 HIS A N 1
ATOM 2944 C CA . HIS A 1 365 ? 1.343 -9.944 -3.604 1.00 90.00 365 HIS A CA 1
ATOM 2945 C C . HIS A 1 365 ? 1.270 -10.263 -5.098 1.00 90.00 365 HIS A C 1
ATOM 2947 O O . HIS A 1 365 ? 2.272 -10.227 -5.806 1.00 90.00 365 HIS A O 1
ATOM 2953 N N . ILE A 1 366 ? 0.082 -10.613 -5.592 1.00 89.38 366 ILE A N 1
ATOM 2954 C CA . ILE A 1 366 ? -0.095 -11.002 -6.996 1.00 89.38 366 ILE A CA 1
ATOM 2955 C C . ILE A 1 366 ? 0.352 -9.908 -7.976 1.00 89.38 366 ILE A C 1
ATOM 2957 O O . ILE A 1 366 ? 0.920 -10.223 -9.016 1.00 89.38 366 ILE A O 1
ATOM 2961 N N . GLU A 1 367 ? 0.172 -8.632 -7.638 1.00 89.12 367 GLU A N 1
ATOM 2962 C CA . GLU A 1 367 ? 0.555 -7.542 -8.537 1.00 89.12 367 GLU A CA 1
ATOM 2963 C C . GLU A 1 367 ? 2.079 -7.399 -8.635 1.00 89.12 367 GLU A C 1
ATOM 2965 O O . GLU A 1 367 ? 2.589 -7.085 -9.701 1.00 89.12 367 GLU A O 1
ATOM 2970 N N . THR A 1 368 ? 2.839 -7.709 -7.580 1.00 91.88 368 THR A N 1
ATOM 2971 C CA . THR A 1 368 ? 4.309 -7.703 -7.655 1.00 91.88 368 THR A CA 1
ATOM 2972 C C . THR A 1 368 ? 4.846 -8.999 -8.259 1.00 91.88 368 THR A C 1
ATOM 2974 O O . THR A 1 368 ? 5.518 -8.976 -9.286 1.00 91.88 368 THR A O 1
ATOM 2977 N N . LEU A 1 369 ? 4.500 -10.143 -7.668 1.00 94.94 369 LEU A N 1
ATOM 2978 C CA . LEU A 1 369 ? 5.086 -11.445 -8.003 1.00 94.94 369 LEU A CA 1
ATOM 2979 C C . LEU A 1 369 ? 4.612 -12.011 -9.345 1.00 94.94 369 LEU A C 1
ATOM 2981 O O . LEU A 1 369 ? 5.276 -12.872 -9.917 1.00 94.94 369 LEU A O 1
ATOM 2985 N N . PHE A 1 370 ? 3.448 -11.576 -9.832 1.00 92.75 370 PHE A N 1
ATOM 2986 C CA . PHE A 1 370 ? 2.930 -11.998 -11.130 1.00 92.75 370 PHE A CA 1
ATOM 2987 C C . PHE A 1 370 ? 2.919 -10.844 -12.132 1.00 92.75 370 PHE A C 1
ATOM 2989 O O . PHE A 1 370 ? 3.509 -10.967 -13.203 1.00 92.75 370 PHE A O 1
ATOM 2996 N N . GLU A 1 371 ? 2.263 -9.719 -11.826 1.00 92.31 371 GLU A N 1
ATOM 2997 C CA . GLU A 1 371 ? 2.147 -8.646 -12.826 1.00 92.31 371 GLU A CA 1
ATOM 2998 C C . GLU A 1 371 ? 3.494 -7.964 -13.091 1.00 92.31 371 GLU A C 1
ATOM 3000 O O . GLU A 1 371 ? 3.906 -7.908 -14.245 1.00 92.31 371 GLU A O 1
ATOM 3005 N N . LEU A 1 372 ? 4.226 -7.519 -12.064 1.00 95.38 372 LEU A N 1
ATOM 3006 C CA . LEU A 1 372 ? 5.529 -6.874 -12.267 1.00 95.38 372 LEU A CA 1
ATOM 3007 C C . LEU A 1 372 ? 6.621 -7.863 -12.708 1.00 95.38 372 LEU A C 1
ATOM 3009 O O . LEU A 1 372 ? 7.339 -7.576 -13.666 1.00 95.38 372 LEU A O 1
ATOM 3013 N N . ASP A 1 373 ? 6.748 -9.008 -12.034 1.00 97.69 373 ASP A N 1
ATOM 3014 C CA . ASP A 1 373 ? 7.842 -9.966 -12.270 1.00 97.69 373 ASP A CA 1
ATOM 3015 C C . ASP A 1 373 ? 7.687 -10.815 -13.530 1.00 97.69 373 ASP A C 1
ATOM 3017 O O . ASP A 1 373 ? 8.688 -11.288 -14.070 1.00 97.69 373 ASP A O 1
ATOM 3021 N N . ILE A 1 374 ? 6.453 -11.029 -13.995 1.00 95.88 374 ILE A N 1
ATOM 3022 C CA . ILE A 1 374 ? 6.172 -11.924 -15.122 1.00 95.88 374 ILE A CA 1
ATOM 3023 C C . ILE A 1 374 ? 5.532 -11.150 -16.270 1.00 95.88 374 ILE A C 1
ATOM 3025 O O . ILE A 1 374 ? 6.104 -11.100 -17.358 1.00 95.88 374 ILE A O 1
ATOM 3029 N N . GLU A 1 375 ? 4.362 -10.532 -16.067 1.00 95.38 375 GLU A N 1
ATOM 3030 C CA . GLU A 1 375 ? 3.655 -9.871 -17.176 1.00 95.38 375 GLU A CA 1
ATOM 3031 C C . GLU A 1 375 ? 4.427 -8.647 -17.702 1.00 95.38 375 GLU A C 1
ATOM 3033 O O . GLU A 1 375 ? 4.643 -8.533 -18.908 1.00 95.38 375 GLU A O 1
ATOM 3038 N N . TYR A 1 376 ? 4.868 -7.738 -16.833 1.00 96.38 376 TYR A N 1
ATOM 3039 C CA . TYR A 1 376 ? 5.555 -6.509 -17.237 1.00 96.38 376 TYR A CA 1
ATOM 3040 C C . TYR A 1 376 ? 7.035 -6.695 -17.505 1.00 96.38 376 TYR A C 1
ATOM 3042 O O . TYR A 1 376 ? 7.550 -6.018 -18.391 1.00 96.38 376 TYR A O 1
ATOM 3050 N N . LYS A 1 377 ? 7.692 -7.657 -16.852 1.00 96.25 377 LYS A N 1
ATOM 3051 C CA . LYS A 1 377 ? 9.024 -8.088 -17.277 1.00 96.25 377 LYS A CA 1
ATOM 3052 C C . LYS A 1 377 ? 9.008 -8.553 -18.736 1.00 96.25 377 LYS A C 1
ATOM 3054 O O . LYS A 1 377 ? 9.806 -8.077 -19.533 1.00 96.25 377 LYS A O 1
ATOM 3059 N N . HIS A 1 378 ? 8.021 -9.365 -19.128 1.00 96.06 378 HIS A N 1
ATOM 3060 C CA . HIS A 1 378 ? 7.842 -9.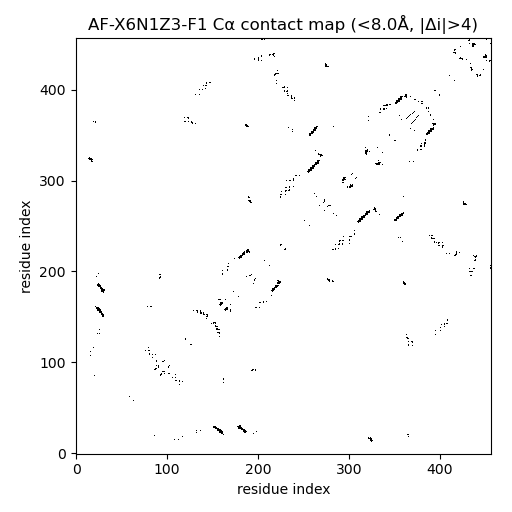782 -20.526 1.00 96.06 378 HIS A CA 1
ATOM 3061 C C . HIS A 1 378 ? 7.538 -8.611 -21.473 1.00 96.06 378 HIS A C 1
ATOM 3063 O O . HIS A 1 378 ? 8.003 -8.589 -22.613 1.00 96.06 378 HIS A O 1
ATOM 3069 N N . VAL A 1 379 ? 6.760 -7.616 -21.027 1.00 95.56 379 VAL A N 1
ATOM 3070 C CA . VAL A 1 379 ? 6.539 -6.377 -21.802 1.00 95.56 379 VAL A CA 1
ATOM 3071 C C . VAL A 1 379 ? 7.852 -5.616 -21.989 1.00 95.56 379 VAL A C 1
ATOM 3073 O O . VAL A 1 379 ? 8.149 -5.195 -23.105 1.00 95.56 379 VAL A O 1
ATOM 3076 N N . ALA A 1 380 ? 8.650 -5.472 -20.931 1.00 94.62 380 ALA A N 1
ATOM 3077 C CA . ALA A 1 380 ? 9.936 -4.789 -20.965 1.00 94.62 380 ALA A CA 1
ATOM 3078 C C . ALA A 1 380 ? 10.933 -5.500 -21.898 1.00 94.62 380 ALA A C 1
ATOM 3080 O O . ALA A 1 380 ? 11.527 -4.856 -22.764 1.00 94.62 380 ALA A O 1
ATOM 3081 N N . GLU A 1 381 ? 11.036 -6.829 -21.805 1.00 93.25 381 GLU A N 1
ATOM 3082 C CA . GLU A 1 381 ? 11.869 -7.663 -22.681 1.00 93.25 381 GLU A CA 1
ATOM 3083 C C . GLU A 1 381 ? 11.476 -7.489 -24.156 1.00 93.25 381 GLU A C 1
ATOM 3085 O O . GLU A 1 381 ? 12.322 -7.195 -25.002 1.00 93.25 381 GLU A O 1
ATOM 3090 N N . LYS A 1 382 ? 10.176 -7.558 -24.475 1.00 93.94 382 LYS A N 1
ATOM 3091 C CA . LYS A 1 382 ? 9.665 -7.300 -25.836 1.00 93.94 382 LYS A CA 1
ATOM 3092 C C . LYS A 1 382 ? 9.938 -5.878 -26.321 1.00 93.94 382 LYS A C 1
ATOM 3094 O O . LYS A 1 382 ? 10.194 -5.661 -27.510 1.00 93.94 382 LYS A O 1
ATOM 3099 N N . ALA A 1 383 ? 9.885 -4.904 -25.417 1.00 91.94 383 ALA A N 1
ATOM 3100 C CA . ALA A 1 383 ? 10.204 -3.518 -25.722 1.00 91.94 383 ALA A CA 1
ATOM 3101 C C . ALA A 1 383 ? 11.709 -3.308 -25.983 1.00 91.94 383 ALA A C 1
ATOM 3103 O O . ALA A 1 383 ? 12.071 -2.321 -26.620 1.00 91.94 383 ALA A O 1
ATOM 3104 N N . GLY A 1 384 ? 12.570 -4.261 -25.602 1.00 89.50 384 GLY A N 1
ATOM 3105 C CA . GLY A 1 384 ? 14.028 -4.190 -25.737 1.00 89.50 384 GLY A CA 1
ATOM 3106 C C . GLY A 1 384 ? 14.735 -3.607 -24.511 1.00 89.50 384 GLY A C 1
ATOM 3107 O O . GLY A 1 384 ? 15.886 -3.193 -24.616 1.00 89.50 384 GLY A O 1
ATOM 3108 N N . ILE A 1 385 ? 14.061 -3.550 -23.359 1.00 90.50 385 ILE A N 1
ATOM 3109 C CA . ILE A 1 385 ? 14.661 -3.121 -22.093 1.00 90.50 385 ILE A CA 1
ATOM 3110 C C . ILE A 1 385 ? 15.470 -4.293 -21.535 1.00 90.50 385 ILE A C 1
ATOM 3112 O O . ILE A 1 385 ? 14.908 -5.265 -21.036 1.00 90.50 385 ILE A O 1
ATOM 3116 N N . ALA A 1 386 ? 16.797 -4.199 -21.625 1.00 85.19 386 ALA A N 1
ATOM 3117 C CA . ALA A 1 386 ? 17.699 -5.247 -21.147 1.00 85.19 386 ALA A CA 1
ATOM 3118 C C . ALA A 1 386 ? 17.780 -5.314 -19.613 1.00 85.19 386 ALA A C 1
ATOM 3120 O O . ALA A 1 386 ? 17.987 -6.385 -19.052 1.00 85.19 386 ALA A O 1
ATOM 3121 N N . GLN A 1 387 ? 17.635 -4.170 -18.942 1.00 91.38 387 GLN A N 1
ATOM 3122 C CA . GLN A 1 387 ? 17.775 -4.041 -17.494 1.00 91.38 387 GLN A CA 1
ATOM 3123 C C . GLN A 1 387 ? 16.427 -3.638 -16.900 1.00 91.38 387 GLN A C 1
ATOM 3125 O O . GLN A 1 387 ? 16.103 -2.457 -16.821 1.00 91.38 387 GLN A O 1
ATOM 3130 N N . TYR A 1 388 ? 15.624 -4.636 -16.532 1.00 95.44 388 TYR A N 1
ATOM 3131 C CA . TYR A 1 388 ? 14.350 -4.463 -15.838 1.00 95.44 388 TYR A CA 1
ATOM 3132 C C . TYR A 1 388 ? 14.466 -5.049 -14.432 1.00 95.44 388 TYR A C 1
ATOM 3134 O O . TYR A 1 388 ? 14.648 -6.258 -14.269 1.00 95.44 388 TYR A O 1
ATOM 3142 N N . ILE A 1 389 ? 14.354 -4.192 -13.423 1.00 97.94 389 ILE A N 1
ATOM 3143 C CA . ILE A 1 389 ? 14.501 -4.544 -12.017 1.00 97.94 389 ILE A CA 1
ATOM 3144 C C . ILE A 1 389 ? 13.215 -4.159 -11.296 1.00 97.94 389 ILE A C 1
ATOM 3146 O O . ILE A 1 389 ? 12.830 -2.992 -11.265 1.00 97.94 389 ILE A O 1
ATOM 3150 N N . ARG A 1 390 ? 12.545 -5.125 -10.671 1.00 98.19 390 ARG A N 1
ATOM 3151 C CA . ARG A 1 390 ? 11.511 -4.812 -9.684 1.00 98.19 390 ARG A CA 1
ATOM 3152 C C . ARG A 1 390 ? 12.190 -4.523 -8.350 1.00 98.19 390 ARG A C 1
ATOM 3154 O O . ARG A 1 390 ? 12.900 -5.377 -7.825 1.00 98.19 390 ARG A O 1
ATOM 3161 N N . VAL A 1 391 ? 11.929 -3.350 -7.784 1.00 98.56 391 VAL A N 1
ATOM 3162 C CA . VAL A 1 391 ? 12.348 -3.028 -6.416 1.00 98.56 391 VAL A CA 1
ATOM 3163 C C . VAL A 1 391 ? 11.559 -3.913 -5.436 1.00 98.56 391 VAL A C 1
ATOM 3165 O O . VAL A 1 391 ? 10.334 -4.022 -5.578 1.00 98.56 391 VAL A O 1
ATOM 3168 N N . PRO A 1 392 ? 12.212 -4.576 -4.461 1.00 97.94 392 PRO A N 1
ATOM 3169 C CA . PRO A 1 392 ? 11.520 -5.419 -3.490 1.00 97.94 392 PRO A CA 1
ATOM 3170 C C . PRO A 1 392 ? 10.436 -4.655 -2.723 1.00 97.94 392 PRO A C 1
ATOM 3172 O O . PRO A 1 392 ? 10.617 -3.488 -2.373 1.00 97.94 392 PRO A O 1
ATOM 3175 N N . ALA A 1 393 ? 9.326 -5.330 -2.412 1.00 97.56 393 ALA A N 1
ATOM 3176 C CA . ALA A 1 393 ? 8.323 -4.780 -1.506 1.00 97.56 393 ALA A CA 1
ATOM 3177 C C . ALA A 1 393 ? 8.907 -4.581 -0.092 1.00 97.56 393 ALA A C 1
ATOM 3179 O O . ALA A 1 393 ? 9.966 -5.117 0.255 1.00 97.56 393 ALA A O 1
ATOM 3180 N N . LEU A 1 394 ? 8.214 -3.816 0.757 1.00 98.12 394 LEU A N 1
ATOM 3181 C CA . LEU A 1 394 ? 8.720 -3.516 2.099 1.00 98.12 394 LEU A CA 1
ATOM 3182 C C . LEU A 1 394 ? 8.814 -4.785 2.957 1.00 98.12 394 LEU A C 1
ATOM 3184 O O . LEU A 1 394 ? 9.856 -4.989 3.577 1.00 98.12 394 LEU A O 1
ATOM 3188 N N . ASN A 1 395 ? 7.816 -5.677 2.894 1.00 98.00 395 ASN A N 1
ATOM 3189 C CA . ASN A 1 395 ? 7.795 -6.975 3.583 1.00 98.00 395 ASN A CA 1
ATOM 3190 C C . ASN A 1 395 ? 8.192 -6.815 5.066 1.00 98.00 395 ASN A C 1
ATOM 3192 O O . ASN A 1 395 ? 7.522 -6.098 5.802 1.00 98.00 395 ASN A O 1
ATOM 3196 N N . ASP A 1 396 ? 9.277 -7.439 5.504 1.00 96.88 396 ASP A N 1
ATOM 3197 C CA . ASP A 1 396 ? 9.834 -7.388 6.857 1.00 96.88 396 ASP A CA 1
ATOM 3198 C C . ASP A 1 396 ? 10.998 -6.391 7.011 1.00 96.88 396 ASP A C 1
ATOM 3200 O O . ASP A 1 396 ? 11.799 -6.522 7.934 1.00 96.88 396 ASP A O 1
ATOM 3204 N N . SER A 1 397 ? 11.108 -5.386 6.129 1.00 97.62 397 SER A N 1
ATOM 3205 C CA . SER A 1 397 ? 12.132 -4.335 6.234 1.00 97.62 397 SER A CA 1
ATOM 3206 C C . SER A 1 397 ? 12.151 -3.741 7.650 1.00 97.62 397 SER A C 1
ATOM 3208 O O . SER A 1 397 ? 11.127 -3.206 8.083 1.00 97.62 397 SER A O 1
ATOM 3210 N N . PRO A 1 398 ? 13.294 -3.761 8.363 1.00 97.81 398 PRO A N 1
ATOM 3211 C CA . PRO A 1 398 ? 13.375 -3.221 9.718 1.00 97.81 398 PRO A CA 1
ATOM 3212 C C . PRO A 1 398 ? 12.945 -1.751 9.810 1.00 97.81 398 PRO A C 1
ATOM 3214 O O . PRO A 1 398 ? 12.203 -1.390 10.720 1.00 97.81 398 PRO A O 1
ATOM 3217 N N . ILE A 1 399 ? 13.319 -0.926 8.822 1.00 97.56 399 ILE A N 1
ATOM 3218 C CA . ILE A 1 399 ? 12.920 0.492 8.749 1.00 97.56 399 ILE A CA 1
ATOM 3219 C C . ILE A 1 399 ? 11.404 0.618 8.553 1.00 97.56 399 ILE A C 1
ATOM 3221 O O . ILE A 1 399 ? 10.771 1.522 9.098 1.00 97.56 399 ILE A O 1
ATOM 3225 N N . PHE A 1 400 ? 10.799 -0.300 7.798 1.00 98.44 400 PHE A N 1
ATOM 3226 C CA . PHE A 1 400 ? 9.353 -0.319 7.625 1.00 98.44 400 PHE A CA 1
ATOM 3227 C C . PHE A 1 400 ? 8.618 -0.755 8.899 1.00 98.44 400 PHE A C 1
ATOM 3229 O O . PHE A 1 400 ? 7.622 -0.133 9.261 1.00 98.44 400 PHE A O 1
ATOM 3236 N N . ILE A 1 401 ? 9.120 -1.758 9.623 1.00 98.56 401 ILE A N 1
ATOM 3237 C CA . ILE A 1 401 ? 8.561 -2.123 10.932 1.00 98.56 401 ILE A CA 1
ATOM 3238 C C . ILE A 1 401 ? 8.679 -0.939 11.905 1.00 98.56 401 ILE A C 1
ATOM 3240 O O . ILE A 1 401 ? 7.708 -0.606 12.583 1.00 98.56 401 ILE A O 1
ATOM 3244 N N . ASP A 1 402 ? 9.816 -0.235 11.912 1.00 98.12 402 ASP A N 1
ATOM 3245 C CA . ASP A 1 402 ? 9.984 0.996 12.693 1.00 98.12 402 ASP A CA 1
ATOM 3246 C C . ASP A 1 402 ? 8.993 2.093 12.290 1.00 98.12 402 ASP A C 1
ATOM 3248 O O . ASP A 1 402 ? 8.594 2.897 13.135 1.00 98.12 402 ASP A O 1
ATOM 3252 N N . ALA A 1 403 ? 8.602 2.150 11.013 1.00 98.38 403 ALA A N 1
ATOM 3253 C CA . ALA A 1 403 ? 7.561 3.050 10.541 1.00 98.38 403 ALA A CA 1
ATOM 3254 C C . ALA A 1 403 ? 6.190 2.654 11.096 1.00 98.38 403 ALA A C 1
ATOM 3256 O O . ALA A 1 403 ? 5.509 3.515 11.641 1.00 98.38 403 ALA A O 1
ATOM 3257 N N . LEU A 1 404 ? 5.805 1.375 11.009 1.00 98.44 404 LEU A N 1
ATOM 3258 C CA . LEU A 1 404 ? 4.526 0.884 11.533 1.00 98.44 404 LEU A CA 1
ATOM 3259 C C . LEU A 1 404 ? 4.385 1.164 13.034 1.00 98.44 404 LEU A C 1
ATOM 3261 O O . LEU A 1 404 ? 3.370 1.714 13.459 1.00 98.44 404 LEU A O 1
ATOM 3265 N N . SER A 1 405 ? 5.413 0.846 13.827 1.00 97.75 405 SER A N 1
ATOM 3266 C CA . SER A 1 405 ? 5.392 1.098 15.271 1.00 97.75 405 SER A CA 1
ATOM 3267 C C . SER A 1 405 ? 5.358 2.592 15.590 1.00 97.75 405 SER A C 1
ATOM 3269 O O . SER A 1 405 ? 4.580 3.000 16.443 1.00 97.75 405 SER A O 1
ATOM 3271 N N . ALA A 1 406 ? 6.129 3.427 14.883 1.00 97.69 406 ALA A N 1
ATOM 3272 C CA . ALA A 1 406 ? 6.099 4.877 15.096 1.00 97.69 406 ALA A CA 1
ATOM 3273 C C . ALA A 1 406 ? 4.732 5.490 14.750 1.00 97.69 406 ALA A C 1
ATOM 3275 O O . ALA A 1 406 ? 4.218 6.292 15.519 1.00 97.69 406 ALA A O 1
ATOM 3276 N N . ILE A 1 407 ? 4.104 5.065 13.649 1.00 97.25 407 ILE A N 1
ATOM 3277 C CA . ILE A 1 407 ? 2.772 5.540 13.241 1.00 97.25 407 ILE A CA 1
ATOM 3278 C C . ILE A 1 407 ? 1.733 5.239 14.326 1.00 97.25 407 ILE A C 1
ATOM 3280 O O . ILE A 1 407 ? 0.947 6.113 14.695 1.00 97.25 407 ILE A O 1
ATOM 3284 N N . VAL A 1 408 ? 1.728 4.009 14.848 1.00 96.56 408 VAL A N 1
ATOM 3285 C CA . VAL A 1 408 ? 0.789 3.613 15.905 1.00 96.56 408 VAL A CA 1
ATOM 3286 C C . VAL A 1 408 ? 1.109 4.333 17.214 1.00 96.56 408 VAL A C 1
ATOM 3288 O O . VAL A 1 408 ? 0.193 4.859 17.839 1.00 96.56 408 VAL A O 1
ATOM 3291 N N . GLN A 1 409 ? 2.383 4.429 17.601 1.00 95.88 409 GLN A N 1
ATOM 3292 C CA . GLN A 1 409 ? 2.805 5.155 18.800 1.00 95.88 409 GLN A CA 1
ATOM 3293 C C . GLN A 1 409 ? 2.363 6.623 18.747 1.00 95.88 409 GLN A C 1
ATOM 3295 O O . GLN A 1 409 ? 1.720 7.110 19.673 1.00 95.88 409 GLN A O 1
ATOM 3300 N N . GLU A 1 410 ? 2.649 7.327 17.649 1.00 95.50 410 GLU A N 1
ATOM 3301 C CA . GLU A 1 410 ? 2.232 8.718 17.467 1.00 95.50 410 GLU A CA 1
ATOM 3302 C C . GLU A 1 410 ? 0.713 8.879 17.562 1.00 95.50 410 GLU A C 1
ATOM 3304 O O . GLU A 1 410 ? 0.231 9.856 18.133 1.00 95.50 410 GLU A O 1
ATOM 3309 N N . HIS A 1 411 ? -0.048 7.937 17.001 1.00 93.88 411 HIS A N 1
ATOM 3310 C CA . HIS A 1 411 ? -1.508 7.942 17.070 1.00 93.88 411 HIS A CA 1
ATOM 3311 C C . HIS A 1 411 ? -2.024 7.767 18.502 1.00 93.88 411 HIS A C 1
ATOM 3313 O O . HIS A 1 411 ? -2.920 8.500 18.924 1.00 93.88 411 HIS A O 1
ATOM 3319 N N . LEU A 1 412 ? -1.437 6.837 19.261 1.00 91.19 412 LEU A N 1
ATOM 3320 C CA . LEU A 1 412 ? -1.776 6.606 20.667 1.00 91.19 412 LEU A CA 1
ATOM 3321 C C . LEU A 1 412 ? -1.427 7.824 21.537 1.00 91.19 412 LEU A C 1
ATOM 3323 O O . LEU A 1 412 ? -2.263 8.259 22.330 1.00 91.19 412 LEU A O 1
ATOM 3327 N N . LEU A 1 413 ? -0.251 8.428 21.335 1.00 91.56 413 LEU A N 1
ATOM 3328 C CA . LEU A 1 413 ? 0.203 9.616 22.070 1.00 91.56 413 LEU A CA 1
ATOM 3329 C C . LEU A 1 413 ? -0.635 10.862 21.768 1.00 91.56 413 LEU A C 1
ATOM 3331 O O . LEU A 1 413 ? -0.930 11.637 22.674 1.00 91.56 413 LEU A O 1
ATOM 3335 N N . LYS A 1 414 ? -1.042 11.057 20.507 1.00 90.12 414 LYS A N 1
ATOM 3336 C CA . LYS A 1 414 ? -1.910 12.178 20.105 1.00 90.12 414 LYS A CA 1
ATOM 3337 C C . LYS A 1 414 ? -3.302 12.099 20.725 1.00 90.12 414 LYS A C 1
ATOM 3339 O O . LYS A 1 414 ? -3.999 13.108 20.725 1.00 90.12 414 LYS A O 1
ATOM 3344 N N . GLN A 1 415 ? -3.720 10.917 21.188 1.00 86.19 415 GLN A N 1
ATOM 3345 C CA . GLN A 1 415 ? -5.059 10.671 21.725 1.00 86.19 415 GLN A CA 1
ATOM 3346 C C . GLN A 1 415 ? -6.171 11.156 20.774 1.00 86.19 415 GLN A C 1
ATOM 3348 O O . GLN A 1 415 ? -7.177 11.732 21.185 1.00 86.19 415 GLN A O 1
ATOM 3353 N N . SER A 1 416 ? -5.981 10.917 19.469 1.00 86.25 416 SER A N 1
ATOM 3354 C CA . SER A 1 416 ? -6.967 11.230 18.431 1.00 86.25 416 SER A CA 1
ATOM 3355 C C . SER A 1 416 ? -7.735 9.982 17.998 1.00 86.25 416 SER A C 1
ATOM 3357 O O . SER A 1 416 ? -7.222 8.862 17.983 1.00 86.25 416 SER A O 1
ATOM 3359 N N . ASN A 1 417 ? -8.988 10.172 17.584 1.00 87.88 417 ASN A N 1
ATOM 3360 C CA . ASN A 1 417 ? -9.799 9.097 17.017 1.00 87.88 417 ASN A CA 1
ATOM 3361 C C . ASN A 1 417 ? -9.475 8.795 15.554 1.00 87.88 417 ASN A C 1
ATOM 3363 O O . ASN A 1 417 ? -9.839 7.725 15.078 1.00 87.88 417 ASN A O 1
ATOM 3367 N N . MET A 1 418 ? -8.888 9.737 14.818 1.00 87.50 418 MET A N 1
ATOM 3368 C CA . MET A 1 418 ? -8.724 9.657 13.364 1.00 87.50 418 MET A CA 1
ATOM 3369 C C . MET A 1 418 ? -7.664 10.644 12.869 1.00 87.50 418 MET A C 1
ATOM 3371 O O . MET A 1 418 ? -7.292 11.575 13.589 1.00 87.50 418 MET A O 1
ATOM 3375 N N . THR A 1 419 ? -7.205 10.493 11.624 1.00 86.25 419 THR A N 1
ATOM 3376 C CA . THR A 1 419 ? -6.397 11.546 10.994 1.00 86.25 419 THR A CA 1
ATOM 3377 C C . THR A 1 419 ? -7.247 12.780 10.685 1.00 86.25 419 THR A C 1
ATOM 3379 O O . THR A 1 419 ? -8.470 12.692 10.528 1.00 86.25 419 THR A O 1
ATOM 3382 N N . ALA A 1 420 ? -6.596 13.942 10.564 1.00 85.12 420 ALA A N 1
ATOM 3383 C CA . ALA A 1 420 ? -7.269 15.205 10.266 1.00 85.12 420 ALA A CA 1
ATOM 3384 C C . ALA A 1 420 ? -8.105 15.129 8.977 1.00 85.12 420 ALA A C 1
ATOM 3386 O O . ALA A 1 420 ? -9.224 15.619 8.955 1.00 85.12 420 ALA A O 1
ATOM 3387 N N . ASP A 1 421 ? -7.642 14.434 7.939 1.00 86.75 421 ASP A N 1
ATOM 3388 C CA . ASP A 1 421 ? -8.356 14.359 6.658 1.00 86.75 421 ASP A CA 1
ATOM 3389 C C . ASP A 1 421 ? -9.473 13.306 6.622 1.00 86.75 421 ASP A C 1
ATOM 3391 O O . ASP A 1 421 ? -10.147 13.151 5.597 1.00 86.75 421 ASP A O 1
ATOM 3395 N N . TYR A 1 422 ? -9.674 12.525 7.689 1.00 89.12 422 TYR A N 1
ATOM 3396 C CA . TYR A 1 422 ? -10.672 11.455 7.676 1.00 89.12 422 TYR A CA 1
ATOM 3397 C C . TYR A 1 422 ? -12.099 12.002 7.597 1.00 89.12 422 TYR A C 1
ATOM 3399 O O . TYR A 1 422 ? -12.916 11.439 6.878 1.00 89.12 422 TYR A O 1
ATOM 3407 N N . HIS A 1 423 ? -12.412 13.121 8.255 1.00 85.06 423 HIS A N 1
ATOM 3408 C CA . HIS A 1 423 ? -13.771 13.679 8.241 1.00 85.06 423 HIS A CA 1
ATOM 3409 C C . HIS A 1 423 ? -14.179 14.282 6.883 1.00 85.06 423 HIS A C 1
ATOM 3411 O O . HIS A 1 423 ? -15.371 14.457 6.618 1.00 85.06 423 HIS A O 1
ATOM 3417 N N . TRP A 1 424 ? -13.221 14.534 5.985 1.00 87.44 424 TRP A N 1
ATOM 3418 C CA . TRP A 1 424 ? -13.492 15.023 4.636 1.00 87.44 424 TRP A CA 1
ATOM 3419 C C . TRP A 1 424 ? -13.931 13.872 3.717 1.00 87.44 424 TRP A C 1
ATOM 3421 O O . TRP A 1 424 ? -13.151 13.017 3.271 1.00 87.44 424 TRP A O 1
ATOM 3431 N N . ARG A 1 425 ? -15.238 13.832 3.434 1.00 90.44 425 ARG A N 1
ATOM 3432 C CA . ARG A 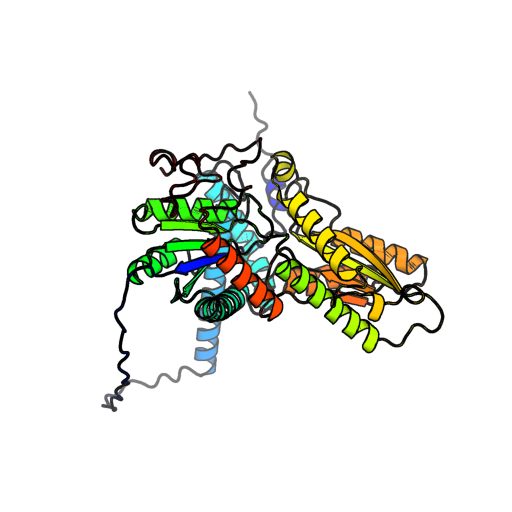1 425 ? -15.825 12.949 2.417 1.00 90.44 425 ARG A CA 1
ATOM 3433 C C . ARG A 1 425 ? -15.475 13.457 1.019 1.00 90.44 425 ARG A C 1
ATOM 3435 O O . ARG A 1 425 ? -15.331 14.655 0.800 1.00 90.44 425 ARG A O 1
ATOM 3442 N N . CYS A 1 426 ? -15.409 12.542 0.052 1.00 91.62 426 CYS A N 1
ATOM 3443 C CA . CYS A 1 426 ? -15.373 12.924 -1.357 1.00 91.62 426 CYS A CA 1
ATOM 3444 C C . CYS A 1 426 ? -16.578 13.834 -1.676 1.00 91.62 426 CYS A C 1
ATOM 3446 O O . CYS A 1 426 ? -17.688 13.480 -1.269 1.00 91.62 426 CYS A O 1
ATOM 3448 N N . PRO A 1 427 ? -16.417 14.938 -2.427 1.00 90.56 427 PRO A N 1
ATOM 3449 C CA . PRO A 1 427 ? -17.518 15.834 -2.784 1.00 90.56 427 PRO A CA 1
ATOM 3450 C C . PRO A 1 427 ? -18.718 15.119 -3.419 1.00 90.56 427 PRO A C 1
ATOM 3452 O O . PRO A 1 427 ? -19.862 15.454 -3.140 1.00 90.56 427 PRO A O 1
ATOM 3455 N N . GLY A 1 428 ? -18.472 14.081 -4.228 1.00 86.19 428 GLY A N 1
ATOM 3456 C CA . GLY A 1 428 ? -19.532 13.266 -4.829 1.00 86.19 428 GLY A CA 1
ATOM 3457 C C . GLY A 1 428 ? -20.018 12.091 -3.970 1.00 86.19 428 GLY A C 1
ATOM 3458 O O . GLY A 1 428 ? -20.607 11.156 -4.518 1.00 86.19 428 GLY A O 1
ATOM 3459 N N . CYS A 1 429 ? -19.695 12.029 -2.673 1.00 88.44 429 CYS A N 1
ATOM 3460 C CA . CYS A 1 429 ? -20.019 10.883 -1.819 1.00 88.44 429 CYS A CA 1
ATOM 3461 C C . CYS A 1 429 ? -21.515 10.789 -1.499 1.00 88.44 429 CYS A C 1
ATOM 3463 O O . CYS A 1 429 ? -22.145 11.749 -1.080 1.00 88.44 429 CYS A O 1
ATOM 3465 N N . ASN A 1 430 ? -22.053 9.582 -1.647 1.00 85.00 430 ASN A N 1
ATOM 3466 C CA . ASN A 1 430 ? -23.445 9.219 -1.397 1.00 85.00 430 ASN A CA 1
ATOM 3467 C C . ASN A 1 430 ? -23.558 7.955 -0.525 1.00 85.00 430 ASN A C 1
ATOM 3469 O O . ASN A 1 430 ? -24.548 7.238 -0.596 1.00 85.00 430 ASN A O 1
ATOM 3473 N N . ASN A 1 431 ? -22.494 7.624 0.209 1.00 84.12 431 ASN A N 1
ATOM 3474 C CA . ASN A 1 431 ? -22.450 6.472 1.100 1.00 84.12 431 ASN A CA 1
ATOM 3475 C C . ASN A 1 431 ? -22.506 6.973 2.542 1.00 84.12 431 ASN A C 1
ATOM 3477 O O . ASN A 1 431 ? -21.559 7.610 3.009 1.00 84.12 431 ASN A O 1
ATOM 3481 N N . ASP A 1 432 ? -23.601 6.673 3.231 1.00 81.19 432 ASP A N 1
ATOM 3482 C CA . ASP A 1 432 ? -23.882 7.191 4.570 1.00 81.19 432 ASP A CA 1
ATOM 3483 C C . ASP A 1 43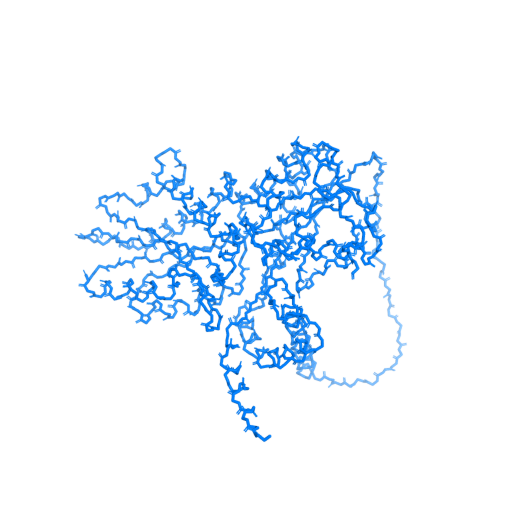2 ? -22.892 6.698 5.630 1.00 81.19 432 ASP A C 1
ATOM 3485 O O . ASP A 1 432 ? -22.586 7.437 6.568 1.00 81.19 432 ASP A O 1
ATOM 3489 N N . LEU A 1 433 ? -22.312 5.508 5.433 1.00 79.88 433 LEU A N 1
ATOM 3490 C CA . LEU A 1 433 ? -21.278 4.943 6.308 1.00 79.88 433 LEU A CA 1
ATOM 3491 C C . LEU A 1 433 ? -19.891 5.551 6.075 1.00 79.88 433 LEU A C 1
ATOM 3493 O O . LEU A 1 433 ? -18.980 5.353 6.874 1.00 79.88 433 LEU A O 1
ATOM 3497 N N . CYS A 1 434 ? -19.696 6.294 4.984 1.00 86.62 434 CYS A N 1
ATOM 3498 C CA . CYS A 1 434 ? -18.382 6.812 4.635 1.00 86.62 434 CYS A CA 1
ATOM 3499 C C . CYS A 1 434 ? -17.845 7.741 5.731 1.00 86.62 434 CYS A C 1
ATOM 3501 O O . CYS A 1 434 ? -18.525 8.675 6.160 1.00 86.62 434 CYS A O 1
ATOM 3503 N N . ARG A 1 435 ? -16.592 7.521 6.140 1.00 86.25 435 ARG A N 1
ATOM 3504 C CA . ARG A 1 435 ? -15.895 8.331 7.153 1.00 86.25 435 ARG A CA 1
ATOM 3505 C C . ARG A 1 435 ? -16.521 8.297 8.550 1.00 86.25 435 ARG A C 1
ATOM 3507 O O . ARG A 1 435 ? -16.271 9.190 9.353 1.00 86.25 435 ARG A O 1
ATOM 3514 N N . SER A 1 436 ? -17.330 7.290 8.864 1.00 85.69 436 SER A N 1
ATOM 3515 C CA . SER A 1 436 ? -17.861 7.152 10.215 1.00 85.69 436 SER A CA 1
ATOM 3516 C C . SER A 1 436 ? -16.872 6.469 11.162 1.00 85.69 436 SER A C 1
ATOM 3518 O O . SER A 1 436 ? -15.916 5.821 10.722 1.00 85.69 436 SER A O 1
ATOM 3520 N N . ILE A 1 437 ? -17.133 6.591 12.464 1.00 89.00 437 ILE A N 1
ATOM 3521 C CA . ILE A 1 437 ? -16.470 5.829 13.525 1.00 89.00 437 ILE A CA 1
ATOM 3522 C C . ILE A 1 437 ? -17.518 5.357 14.539 1.00 89.00 437 ILE A C 1
ATOM 3524 O O . ILE A 1 437 ? -18.375 6.134 14.964 1.00 89.00 437 ILE A O 1
ATOM 3528 N N . VAL A 1 438 ? -17.488 4.070 14.886 1.00 89.75 438 VAL A N 1
ATOM 3529 C CA . VAL A 1 438 ? -18.352 3.495 15.929 1.00 89.75 438 VAL A CA 1
ATOM 3530 C C . VAL A 1 438 ? -17.633 3.613 17.269 1.00 89.75 438 VAL A C 1
ATOM 3532 O O . VAL A 1 438 ? -16.448 3.318 17.333 1.00 89.75 438 VAL A O 1
ATOM 3535 N N . ASN A 1 439 ? -18.341 4.053 18.314 1.00 90.56 439 ASN A N 1
ATOM 3536 C CA . ASN A 1 439 ? -17.842 4.166 19.694 1.00 90.56 439 ASN A CA 1
ATOM 3537 C C . ASN A 1 439 ? -16.396 4.710 19.804 1.00 90.56 439 ASN A C 1
ATOM 3539 O O . ASN A 1 439 ? -15.488 3.975 20.199 1.00 90.56 439 ASN A O 1
ATOM 3543 N N . PRO A 1 440 ? -16.148 5.973 19.401 1.00 90.75 440 PRO A N 1
ATOM 3544 C CA . PRO A 1 440 ? -14.811 6.567 19.442 1.00 90.75 440 PRO A CA 1
ATOM 3545 C C . PRO A 1 440 ? -14.206 6.545 20.857 1.00 90.75 440 PRO A C 1
ATOM 3547 O O . PRO A 1 440 ? -14.922 6.728 21.840 1.00 90.75 440 PRO A O 1
ATOM 3550 N N . LYS A 1 441 ? -12.886 6.341 20.963 1.00 87.00 441 LYS A N 1
ATOM 3551 C CA . LYS A 1 441 ? -12.159 6.293 22.247 1.00 87.00 441 LYS A CA 1
ATOM 3552 C C . LYS A 1 441 ? -12.075 7.651 22.943 1.00 87.00 441 LYS A C 1
ATOM 3554 O O . LYS A 1 441 ? -12.198 7.706 24.162 1.00 87.00 441 LYS A O 1
ATOM 3559 N N . PHE A 1 442 ? -11.836 8.721 22.190 1.00 83.94 442 PHE A N 1
ATOM 3560 C CA . PHE A 1 442 ? -11.556 10.052 22.732 1.00 83.94 442 PHE A CA 1
ATOM 3561 C C . PHE A 1 442 ? -12.741 10.997 22.495 1.00 83.94 442 PHE A C 1
ATOM 3563 O O . PHE A 1 442 ? -13.290 11.059 21.398 1.00 83.94 442 PHE A O 1
ATOM 3570 N N . GLU A 1 443 ? -13.162 11.762 23.501 1.00 67.88 443 GLU A N 1
ATOM 3571 C CA . GLU A 1 443 ? -14.367 12.604 23.388 1.00 67.88 443 GLU A CA 1
ATOM 3572 C C . GLU A 1 443 ? -14.158 13.876 22.541 1.00 67.88 443 GLU A C 1
ATOM 3574 O O . GLU A 1 443 ? -15.116 14.410 21.980 1.00 67.88 443 GLU A O 1
ATOM 3579 N N . GLN A 1 444 ? -12.910 14.331 22.361 1.00 54.22 444 GLN A N 1
ATOM 3580 C CA . GLN A 1 444 ? -12.565 15.649 21.792 1.00 54.22 444 GLN A CA 1
ATOM 3581 C C . GLN A 1 444 ? -12.843 15.847 20.286 1.00 54.22 444 GLN A C 1
ATOM 3583 O O . GLN A 1 444 ? -12.547 16.900 19.731 1.00 54.22 444 GLN A O 1
ATOM 3588 N N . HIS A 1 445 ? -13.499 14.898 19.617 1.00 47.00 445 HIS A N 1
ATOM 3589 C CA . HIS A 1 445 ? -13.965 15.049 18.232 1.00 47.00 445 HIS A CA 1
ATOM 3590 C C . HIS A 1 445 ? -15.409 14.562 18.046 1.00 47.00 445 HIS A C 1
ATOM 3592 O O . HIS A 1 445 ? -15.761 14.035 16.992 1.00 47.00 445 HIS A O 1
ATOM 3598 N N . ALA A 1 446 ? -16.261 14.733 19.063 1.00 40.97 446 ALA A N 1
ATOM 3599 C CA . ALA A 1 446 ? -17.663 14.296 19.064 1.00 40.97 446 ALA A CA 1
ATOM 3600 C C . ALA A 1 446 ? -18.552 14.896 17.944 1.00 40.97 446 ALA A C 1
ATOM 3602 O O . ALA A 1 446 ? -19.694 14.467 17.782 1.00 40.97 446 ALA A O 1
ATOM 3603 N N . THR A 1 447 ? -18.044 15.838 17.141 1.00 42.03 447 THR A N 1
ATOM 3604 C CA . THR A 1 447 ? -18.669 16.309 15.891 1.00 42.03 447 THR A CA 1
ATOM 3605 C C . THR A 1 447 ? -18.436 15.388 14.689 1.00 42.03 447 THR A C 1
ATOM 3607 O O . THR A 1 447 ? -19.092 15.564 13.661 1.00 42.03 447 THR A O 1
ATOM 3610 N N . ALA A 1 448 ? -17.563 14.379 14.789 1.00 43.91 448 ALA A N 1
ATOM 3611 C CA . ALA A 1 448 ? -17.524 13.288 13.822 1.00 43.91 448 ALA A CA 1
ATOM 3612 C C . ALA A 1 448 ? -18.840 12.515 13.943 1.00 43.91 448 ALA A C 1
ATOM 3614 O O . ALA A 1 448 ? -19.105 11.915 14.983 1.00 43.91 448 ALA A O 1
ATOM 3615 N N . GLN A 1 449 ? -19.682 12.595 12.907 1.00 45.94 449 GLN A N 1
ATOM 3616 C CA . GLN A 1 449 ? -21.021 12.008 12.851 1.00 45.94 449 GLN A CA 1
ATOM 3617 C C . GLN A 1 449 ? -21.036 10.616 13.497 1.00 45.94 449 GLN A C 1
ATOM 3619 O O . GLN A 1 449 ? -20.623 9.632 12.877 1.00 45.94 449 GLN A O 1
ATOM 3624 N N . ARG A 1 450 ? -21.518 10.539 14.749 1.00 52.66 450 ARG A N 1
ATOM 3625 C CA . ARG A 1 450 ? -21.887 9.272 15.385 1.00 52.66 450 ARG A CA 1
ATOM 3626 C C . ARG A 1 450 ? -22.733 8.529 14.363 1.00 52.66 450 ARG A C 1
ATOM 3628 O O . ARG A 1 450 ? -23.698 9.107 13.854 1.00 52.66 450 ARG A O 1
ATOM 3635 N N . VAL A 1 451 ? -22.359 7.294 14.030 1.00 50.81 451 VAL A N 1
ATOM 3636 C CA . VAL A 1 451 ? -23.170 6.483 13.120 1.00 50.81 451 VAL A CA 1
ATOM 3637 C C . VAL A 1 451 ? -24.580 6.452 13.695 1.00 50.81 451 VAL A C 1
ATOM 3639 O O . VAL A 1 451 ? -24.791 5.928 14.789 1.00 50.81 451 VAL A O 1
ATOM 3642 N N . LYS A 1 452 ? -25.557 7.041 12.997 1.00 52.47 452 LYS A N 1
ATOM 3643 C CA . LYS A 1 452 ? -26.952 6.804 13.359 1.00 52.47 452 LYS A CA 1
ATOM 3644 C C . LYS A 1 452 ? -27.175 5.321 13.104 1.00 52.47 452 LYS A C 1
ATOM 3646 O O . LYS A 1 452 ? -27.054 4.899 11.963 1.00 52.47 452 LYS A O 1
ATOM 3651 N N . LEU A 1 453 ? -27.504 4.547 14.138 1.00 51.22 453 LEU A N 1
ATOM 3652 C CA . LEU A 1 453 ? -27.792 3.104 14.049 1.00 51.22 453 LEU A CA 1
ATOM 3653 C C . LEU A 1 453 ? -28.734 2.751 12.877 1.00 51.22 453 LEU A C 1
ATOM 3655 O O . LEU A 1 453 ? -28.593 1.709 12.250 1.00 51.22 453 LEU A O 1
ATOM 3659 N N . ALA A 1 454 ? -29.638 3.664 12.506 1.00 46.84 454 ALA A N 1
ATOM 3660 C CA . ALA A 1 454 ? -30.507 3.531 11.337 1.00 46.84 454 ALA A CA 1
ATOM 3661 C C . ALA A 1 454 ? -29.775 3.409 9.979 1.00 46.84 454 ALA A C 1
ATOM 3663 O O . ALA A 1 454 ? -30.344 2.838 9.059 1.00 46.84 454 ALA A O 1
ATOM 3664 N N . MET A 1 455 ? -28.544 3.915 9.847 1.00 49.72 455 MET A N 1
ATOM 3665 C CA . MET A 1 455 ? -27.713 3.856 8.629 1.00 49.72 455 MET A CA 1
ATOM 3666 C C . MET A 1 455 ? -26.947 2.529 8.474 1.00 49.72 455 MET A C 1
ATOM 3668 O O . MET A 1 455 ? -26.305 2.315 7.449 1.00 49.72 455 MET A O 1
ATOM 3672 N N . LEU A 1 456 ? -26.967 1.662 9.495 1.00 53.12 456 LEU A N 1
ATOM 3673 C CA . LEU A 1 456 ? -26.304 0.349 9.497 1.00 53.12 456 LEU A CA 1
ATOM 3674 C C . LEU A 1 456 ? -27.257 -0.814 9.154 1.00 53.12 456 LEU A C 1
ATOM 3676 O O . LEU A 1 456 ? -26.795 -1.953 9.050 1.00 53.12 456 LEU A O 1
ATOM 3680 N N . LYS A 1 457 ? -28.561 -0.534 9.005 1.00 42.88 457 LYS A N 1
ATOM 3681 C CA . LYS A 1 457 ? -29.578 -1.455 8.469 1.00 42.88 457 LYS A CA 1
ATOM 3682 C C . LYS A 1 457 ? -29.546 -1.442 6.946 1.00 42.88 457 LYS A C 1
ATOM 3684 O O . LYS A 1 457 ? -29.717 -2.534 6.362 1.00 42.88 457 LYS A O 1
#

Organism: Reticulomyxa filosa (NCBI:txid46433)

Secondary structure (DSSP, 8-state):
------SSHHHHHHTTS------EEEEEEE--S-----PPPP-PPP--------------HHHHHHHHHHHHHHHHHHHHHHHHHHHHT-TTTS-S--HHHHHHHHHHHHHHHHHHHHHHHHHTTS--HHHHHHHHHHHHHHHHHHH-TTTPSEEEEEEESSSSSBHHHHHHHHHHTT--EEEEE-S-SS--IIIIIHHHHHHHHHHHHTT-TTT-EEEEE---TT-HHHHHHHHHHHHHHHHHHHHHS---SSSPEEEEEEEEEE--BHHHHHTT-THHHHHHHHHHHHHHHHH-TTSTT-GGGTS-TTTEEEEEEEEEE---SSS-B-SSBHHHHHHHHHHHHHHH----EEEEEE-SSSS--HIIIIIIIIIIHHHHHHHT-SEEEEPPP-TT-HHHHHHHHHHHHHHHHHT-SS-GGGG---TT---TTTT-BSSBS-GGGTTS-B--GGGG-

Mean predicted aligned error: 10.57 Å

Solvent-accessible surface area (backbone atoms only — not comparable to full-atom values): 25520 Å² total; per-residue (Å²): 141,79,91,87,87,87,78,70,69,71,66,58,68,70,44,65,82,53,88,83,86,89,57,71,30,35,33,44,31,30,42,87,74,85,85,79,87,80,81,84,78,87,81,91,81,88,81,84,90,81,90,78,92,72,86,83,74,77,68,45,71,66,54,51,51,49,48,53,48,50,53,52,47,52,52,49,51,53,49,54,48,51,26,44,50,48,51,61,65,29,51,63,69,44,77,73,80,55,65,72,66,44,50,56,54,37,51,54,51,36,67,71,39,45,66,59,54,49,52,53,32,61,76,58,75,46,77,48,45,64,62,40,52,53,52,39,34,49,58,19,24,59,49,33,35,73,75,40,58,92,42,35,67,46,47,61,44,66,31,22,74,42,46,85,54,34,51,66,62,45,54,51,51,42,56,76,69,62,41,40,36,38,32,45,32,39,57,30,37,44,41,32,58,59,50,47,42,38,46,52,42,48,47,53,44,42,32,55,77,67,73,38,54,85,59,38,26,26,28,37,42,53,56,53,42,75,39,65,46,45,36,48,35,54,22,42,38,48,39,53,48,50,46,52,50,58,75,73,43,82,78,68,92,84,60,64,37,39,35,38,39,33,40,44,32,80,41,50,48,44,70,52,49,76,30,47,44,58,30,70,58,42,50,52,50,31,52,51,53,25,50,50,42,27,67,30,91,86,36,96,36,28,39,57,87,75,45,40,76,87,52,26,47,81,44,75,46,80,26,18,31,81,75,59,50,81,69,66,52,50,72,55,38,42,66,60,51,38,40,50,51,12,53,50,30,70,73,64,78,49,71,47,36,37,36,39,34,53,70,67,47,52,44,54,35,65,63,47,63,37,41,48,64,45,56,42,42,51,47,24,50,74,27,62,34,85,42,74,41,73,34,66,44,49,49,82,37,66,54,38,38,53,22,56,26,48,56,52,50,53,44,61,73,67,60,52,43,52,52,87,68,47,75,64,69,34,86,66,65,87,57,88,56,63,71,52,54,64,44,58,64,45,74,94,56,74,83,58,60,65,65,55,72,81,74,70,112

pLDDT: mean 80.09, std 23.46, range [21.69, 98.81]

Nearest PDB structures (foldseek):
  7ctc-assembly1_D  TM=9.543E-01  e=4.028E-32  Homo sapiens
  2po7-assembly1_B  TM=9.522E-01  e=5.059E-31  Homo sapiens
  3aqi-assembly1_B  TM=9.506E-01  e=5.345E-31  Homo sapiens
  4f4d-assembly1_B  TM=9.419E-01  e=4.060E-31  Homo sapiens
  1lbq-assembly1_B  TM=9.132E-01  e=4.221E-26  Saccharomyces cerevisiae

InterPro domains:
  IPR001015 Ferrochelatase [MF_00323] (53-412)
  IPR001015 Ferrochelatase [PF00762] (79-412)
  IPR001015 Ferrochelatase [PTHR11108] (80-424)
  IPR001015 Ferrochelatase [TIGR00109] (77-412)
  IPR019772 Ferrochelatase, active site [PS00534] (261-279)
  IPR033644 Ferrochelatase, C-terminal [cd00419] (255-395)
  IPR033659 Ferrochelatase, N-terminal [cd03411] (81-227)

Sequence (457 aa):
MNIQKFGHFNKVQDLLKKRTWGYPCACVSTRTAASKAFKSPFFLKKKERGGGGDDYVIETQTTKKKKNKKEKQEYTIKRHKRFLTRLFNDPELIPLGGGGLQRRVMDIVVKRRLPRVEKQYETIGGSPIRKWTDIQGHLMCEKLDALSPETAPHKHYACFRYAPPFTEDVLQQMKEDGIEHAVAFSQYPQWCCSTSGSSINHLWRQVHHLNLEHAFHWSIIDRWFLHRKYVQSVAERILSSVTHFVNTTSPVQSNSQDIAILFSAHSVPLKTVTKGDPYVFEVAATVKAVMEELSSDKSPFSLQHVCPPDKFRVHHQLVWQSKVGYLPWMTPSTAGVLEQIGRNAKARADKCAVFVVPFVFTSDHIETLFELDIEYKHVAEKAGIAQYIRVPALNDSPIFIDALSAIVQEHLLKQSNMTADYHWRCPGCNNDLCRSIVNPKFEQHATAQRVKLAMLK

Radius of gyration: 25.01 Å; Cα contacts (8 Å, |Δi|>4): 698; chains: 1; bounding box: 78×72×68 Å